Protein AF-0000000067834150 (afdb_homodimer)

Secondary structure (DSSP, 8-state):
----EEEEEEEEEEEE---TTSPPTT----EEEEEEEEEETTTTEEEEEEEEEB--SS----HHHHHHH---HHHHHHH-B-HHHHHHHHHHHH-GGGEEEEESSSHHHHHHHHHHHHT----S-GGGEEEHHHHHHHHHT-SSPPPHHHHHHHHTPPP-S-TT-HHHHHHHHHHHHHHHHHHHSTTS-GGG--/----EEEEEEEEEEEE---TTSPPTT----EEEEEEEEEETTTTEEEEEEEEEB--SS----HHHHHHH---HHHHHHH-B-HHHHHHHHHHHH-GGGEEEEESSSHHHHHHHHHHHHT----S-GGGEEEHHHHHHHHHT-SSPPPHHHHHHHHTPPP-S-TT-HHHHHHHHHHHHHHHHHHT-TTS-GGG--

Organism: Methylorubrum extorquens (strain ATCC 14718 / DSM 1338 / JCM 2805 / NCIMB 9133 / AM1) (NCBI:txid272630)

Structure (mmCIF, N/CA/C/O backbone):
data_AF-0000000067834150-model_v1
#
loop_
_entity.id
_entity.type
_entity.pdbx_description
1 polymer 'Exonuclease domain-containing protein'
#
loop_
_atom_site.group_PDB
_atom_site.id
_atom_site.type_symbol
_atom_site.label_atom_id
_atom_site.label_alt_id
_atom_site.label_comp_id
_atom_site.label_asym_id
_atom_site.label_entity_id
_atom_site.label_seq_id
_atom_site.pdbx_PDB_ins_code
_atom_site.Cartn_x
_atom_site.Cartn_y
_atom_site.Cartn_z
_atom_site.occupancy
_atom_site.B_iso_or_equiv
_atom_site.auth_seq_id
_atom_site.auth_comp_id
_atom_site.auth_asym_id
_atom_site.auth_atom_id
_atom_site.pdbx_PDB_model_num
ATOM 1 N N . MET A 1 1 ? -9.133 -2.592 -19.609 1 34.34 1 MET A N 1
ATOM 2 C CA . MET A 1 1 ? -8.25 -2.541 -18.438 1 34.34 1 MET A CA 1
ATOM 3 C C . MET A 1 1 ? -8.039 -1.102 -17.984 1 34.34 1 MET A C 1
ATOM 5 O O . MET A 1 1 ? -7.629 -0.248 -18.766 1 34.34 1 MET A O 1
ATOM 9 N N . ARG A 1 2 ? -8.891 -0.535 -17.203 1 43.47 2 ARG A N 1
ATOM 10 C CA . ARG A 1 2 ? -8.844 0.896 -16.922 1 43.47 2 ARG A CA 1
ATOM 11 C C . ARG A 1 2 ? -7.398 1.377 -16.797 1 43.47 2 ARG A C 1
ATOM 13 O O . ARG A 1 2 ? -6.59 0.761 -16.094 1 43.47 2 ARG A O 1
ATOM 20 N N . THR A 1 3 ? -6.961 2.18 -17.766 1 52.53 3 THR A N 1
ATOM 21 C CA . THR A 1 3 ? -5.609 2.686 -18 1 52.53 3 THR A CA 1
ATOM 22 C C . THR A 1 3 ? -5.121 3.492 -16.797 1 52.53 3 THR A C 1
ATOM 24 O O . THR A 1 3 ? -5.758 4.473 -16.391 1 52.53 3 THR A O 1
ATOM 27 N N . HIS A 1 4 ? -4.664 2.811 -15.812 1 64.69 4 HIS A N 1
ATOM 28 C CA . HIS A 1 4 ? -4.008 3.502 -14.711 1 64.69 4 HIS A CA 1
ATOM 29 C C . HIS A 1 4 ? -2.773 4.258 -15.188 1 64.69 4 HIS A C 1
ATOM 31 O O . HIS A 1 4 ? -2.094 3.822 -16.125 1 64.69 4 HIS A O 1
ATOM 37 N N . CYS A 1 5 ? -2.91 5.516 -14.859 1 67.56 5 CYS A N 1
ATOM 38 C CA . CYS A 1 5 ? -1.695 6.289 -15.094 1 67.56 5 CYS A CA 1
ATOM 39 C C . CYS A 1 5 ? -0.571 5.82 -14.172 1 67.56 5 CYS A C 1
ATOM 41 O O . CYS A 1 5 ? -0.695 5.887 -12.953 1 67.56 5 CYS A O 1
ATOM 43 N N . THR A 1 6 ? 0.376 5.344 -14.773 1 68.31 6 THR A N 1
ATOM 44 C CA . THR A 1 6 ? 1.439 4.809 -13.93 1 68.31 6 THR A CA 1
ATOM 45 C C . THR A 1 6 ? 2.627 5.766 -13.883 1 68.31 6 THR A C 1
ATOM 47 O O . THR A 1 6 ? 3.672 5.441 -13.312 1 68.31 6 THR A O 1
ATOM 50 N N . ASP A 1 7 ? 2.336 6.914 -14.367 1 84.06 7 ASP A N 1
ATOM 51 C CA . ASP A 1 7 ? 3.486 7.812 -14.398 1 84.06 7 ASP A CA 1
ATOM 52 C C . ASP A 1 7 ? 3.451 8.797 -13.234 1 84.06 7 ASP A C 1
ATOM 54 O O . ASP A 1 7 ? 4.434 9.484 -12.969 1 84.06 7 ASP A O 1
ATOM 58 N N . ARG A 1 8 ? 2.314 8.797 -12.57 1 93.38 8 ARG A N 1
ATOM 59 C CA . ARG A 1 8 ? 2.148 9.719 -11.453 1 93.38 8 ARG A CA 1
ATOM 60 C C . ARG A 1 8 ? 1.763 8.969 -10.18 1 93.38 8 ARG A C 1
ATOM 62 O O . ARG A 1 8 ? 1.105 7.934 -10.242 1 93.38 8 ARG A O 1
ATOM 69 N N . ILE A 1 9 ? 2.191 9.508 -9.109 1 96.88 9 ILE A N 1
ATOM 70 C CA . ILE A 1 9 ? 1.858 8.945 -7.805 1 96.88 9 ILE A CA 1
ATOM 71 C C . ILE A 1 9 ? 1.405 10.062 -6.867 1 96.88 9 ILE A C 1
ATOM 73 O O . ILE A 1 9 ? 1.857 11.203 -6.988 1 96.88 9 ILE A O 1
ATOM 77 N N . LEU A 1 10 ? 0.497 9.742 -6.039 1 98.38 10 LEU A N 1
ATOM 78 C CA . LEU A 1 10 ? 0.024 10.656 -5.004 1 98.38 10 LEU A CA 1
ATOM 79 C C . LEU A 1 10 ? 0.43 10.164 -3.617 1 98.38 10 LEU A C 1
ATOM 81 O O . LEU A 1 10 ? 0.386 8.961 -3.346 1 98.38 10 LEU A O 1
ATOM 85 N N . ALA A 1 11 ? 0.904 11.016 -2.789 1 98.75 11 ALA A N 1
ATOM 86 C CA . ALA A 1 11 ? 1.007 10.773 -1.352 1 98.75 11 ALA A CA 1
ATOM 87 C C . ALA A 1 11 ? -0.031 11.586 -0.585 1 98.75 11 ALA A C 1
ATOM 89 O O . ALA A 1 11 ? -0.285 12.75 -0.915 1 98.75 11 ALA A O 1
ATOM 90 N N . ILE A 1 12 ? -0.599 10.969 0.439 1 98.81 12 ILE A N 1
ATOM 91 C CA . ILE A 1 12 ? -1.649 11.664 1.177 1 98.81 12 ILE A CA 1
ATOM 92 C C . ILE A 1 12 ? -1.419 11.5 2.678 1 98.81 12 ILE A C 1
ATOM 94 O O . ILE A 1 12 ? -0.808 10.523 3.117 1 98.81 12 ILE A O 1
ATOM 98 N N . ASP A 1 13 ? -1.833 12.391 3.396 1 98.81 13 ASP A N 1
ATOM 99 C CA . ASP A 1 13 ? -1.933 12.352 4.852 1 98.81 13 ASP A CA 1
ATOM 100 C C . ASP A 1 13 ? -3.166 13.102 5.34 1 98.81 13 ASP A C 1
ATOM 102 O O . ASP A 1 13 ? -3.596 14.078 4.711 1 98.81 13 ASP A O 1
ATOM 106 N N . THR A 1 14 ? -3.732 12.656 6.414 1 98.81 14 THR A N 1
ATOM 107 C CA . THR A 1 14 ? -4.895 13.312 7.008 1 98.81 14 THR A CA 1
ATOM 108 C C . THR A 1 14 ? -4.68 13.539 8.5 1 98.81 14 THR A C 1
ATOM 110 O O . THR A 1 14 ? -4.09 12.695 9.188 1 98.81 14 THR A O 1
ATOM 113 N N . GLU A 1 15 ? -5.129 14.602 8.914 1 98.62 15 GLU A N 1
ATOM 114 C CA . GLU A 1 15 ? -5.266 14.859 10.344 1 98.62 15 GLU A CA 1
ATOM 115 C C . GLU A 1 15 ? -6.73 14.836 10.766 1 98.62 15 GLU A C 1
ATOM 117 O O . GLU A 1 15 ? -7.613 15.211 9.992 1 98.62 15 GLU A O 1
ATOM 122 N N . TRP A 1 16 ? -6.957 14.5 12 1 98.38 16 TRP A N 1
ATOM 123 C CA . TRP A 1 16 ? -8.305 14.242 12.508 1 98.38 16 TRP A CA 1
ATOM 124 C C . TRP A 1 16 ? -8.547 14.984 13.812 1 98.38 16 TRP A C 1
ATOM 126 O O . TRP A 1 16 ? -7.609 15.227 14.578 1 98.38 16 TRP A O 1
ATOM 136 N N . THR A 1 17 ? -9.797 15.398 14.07 1 98.38 17 THR A N 1
ATOM 137 C CA . THR A 1 17 ? -10.109 15.852 15.422 1 98.38 17 THR A CA 1
ATOM 138 C C . THR A 1 17 ? -9.82 14.742 16.438 1 98.38 17 THR A C 1
ATOM 140 O O . THR A 1 17 ? -10.039 13.562 16.156 1 98.38 17 THR A O 1
ATOM 143 N N . CYS A 1 18 ? -9.227 15.125 17.516 1 97.81 18 CYS A N 1
ATOM 144 C CA . CYS A 1 18 ? -8.805 14.148 18.516 1 97.81 18 CYS A CA 1
ATOM 145 C C . CYS A 1 18 ? -8.867 14.742 19.922 1 97.81 18 CYS A C 1
ATOM 147 O O . CYS A 1 18 ? -9 15.953 20.078 1 97.81 18 CYS A O 1
ATOM 149 N N . TRP A 1 19 ? -8.859 13.953 20.906 1 97.38 19 TRP A N 1
ATOM 150 C CA . TRP A 1 19 ? -8.984 14.32 22.312 1 97.38 19 TRP A CA 1
ATOM 151 C C . TRP A 1 19 ? -8.047 13.492 23.172 1 97.38 19 TRP A C 1
ATOM 153 O O . TRP A 1 19 ? -7.598 12.414 22.766 1 97.38 19 TRP A O 1
ATOM 163 N N . GLU A 1 20 ? -7.891 14.234 24.375 1 91.44 20 GLU A N 1
ATOM 164 C CA . GLU A 1 20 ? -7.188 13.43 25.375 1 91.44 20 GLU A CA 1
ATOM 165 C C . GLU A 1 20 ? -8.094 12.336 25.938 1 91.44 20 GLU A C 1
ATOM 167 O O . GLU A 1 20 ? -9.164 12.625 26.453 1 91.44 20 GLU A O 1
ATOM 172 N N . GLY A 1 21 ? -7.91 11.148 25.703 1 87.94 21 GLY A N 1
ATOM 173 C CA . GLY A 1 21 ? -8.688 10.062 26.281 1 87.94 21 GLY A CA 1
ATOM 174 C C . GLY A 1 21 ? -9.875 9.648 25.422 1 87.94 21 GLY A C 1
ATOM 175 O O . GLY A 1 21 ? -10.836 9.078 25.938 1 87.94 21 GLY A O 1
ATOM 176 N N . GLY A 1 22 ? -10.109 10.086 24.297 1 90.06 22 GLY A N 1
ATOM 177 C CA . GLY A 1 22 ? -11.18 9.672 23.406 1 90.06 22 GLY A CA 1
ATOM 178 C C . GLY A 1 22 ? -12.188 10.773 23.125 1 90.06 22 GLY A C 1
ATOM 179 O O . GLY A 1 22 ? -12.188 11.805 23.797 1 90.06 22 GLY A O 1
ATOM 180 N N . ALA A 1 23 ? -13.141 10.578 22.266 1 94 23 ALA A N 1
ATOM 181 C CA . ALA A 1 23 ? -14.109 11.578 21.812 1 94 23 ALA A CA 1
ATOM 182 C C . ALA A 1 23 ? -15.18 11.82 22.875 1 94 23 ALA A C 1
ATOM 184 O O . ALA A 1 23 ? -15.695 10.875 23.469 1 94 23 ALA A O 1
ATOM 185 N N . PRO A 1 24 ? -15.578 13.023 23.156 1 95.12 24 PRO A N 1
ATOM 186 C CA . PRO A 1 24 ? -16.703 13.336 24.047 1 95.12 24 PRO A CA 1
ATOM 187 C C . PRO A 1 24 ? -18.031 12.781 23.531 1 95.12 24 PRO A C 1
ATOM 189 O O . PRO A 1 24 ? -18.156 12.477 22.344 1 95.12 24 PRO A O 1
ATOM 192 N N . PRO A 1 25 ? -19 12.68 24.484 1 94.69 25 PRO A N 1
ATOM 193 C CA . PRO A 1 25 ? -20.312 12.227 24.047 1 94.69 25 PRO A CA 1
ATOM 194 C C . PRO A 1 25 ? -20.891 13.094 22.922 1 94.69 25 PRO A C 1
ATOM 196 O O . PRO A 1 25 ? -20.812 14.32 22.984 1 94.69 25 PRO A O 1
ATOM 199 N N . GLY A 1 26 ? -21.406 12.453 21.922 1 95.81 26 GLY A N 1
ATOM 200 C CA . GLY A 1 26 ? -22.047 13.156 20.812 1 95.81 26 GLY A CA 1
ATOM 201 C C . GLY A 1 26 ? -21.078 13.578 19.719 1 95.81 26 GLY A C 1
ATOM 202 O O . GLY A 1 26 ? -21.5 14.094 18.688 1 95.81 26 GLY A O 1
ATOM 203 N N . MET A 1 27 ? -19.844 13.375 19.984 1 96.62 27 MET A N 1
ATOM 204 C CA . MET A 1 27 ? -18.828 13.727 18.984 1 96.62 27 MET A CA 1
ATOM 205 C C . MET A 1 27 ? -18.125 12.484 18.453 1 96.62 27 MET A C 1
ATOM 207 O O . MET A 1 27 ? -18.156 11.43 19.094 1 96.62 27 MET A O 1
ATOM 211 N N . ARG A 1 28 ? -17.578 12.609 17.297 1 96.56 28 ARG A N 1
ATOM 212 C CA . ARG A 1 28 ? -16.719 11.594 16.688 1 96.56 28 ARG A CA 1
ATOM 213 C C . ARG A 1 28 ? -15.531 12.227 15.984 1 96.56 28 ARG A C 1
ATOM 215 O O . ARG A 1 28 ? -15.578 13.406 15.617 1 96.56 28 ARG A O 1
ATOM 222 N N . SER A 1 29 ? -14.523 11.445 15.828 1 97.44 29 SER A N 1
ATOM 223 C CA . SER A 1 29 ? -13.375 11.945 15.086 1 97.44 29 SER A CA 1
ATOM 224 C C . SER A 1 29 ? -13.719 12.156 13.617 1 97.44 29 SER A C 1
ATOM 226 O O . SER A 1 29 ? -14.406 11.336 13.008 1 97.44 29 SER A O 1
ATOM 228 N N . GLU A 1 30 ? -13.297 13.281 13.109 1 97.88 30 GLU A N 1
ATOM 229 C CA . GLU A 1 30 ? -13.508 13.648 11.719 1 97.88 30 GLU A CA 1
ATOM 230 C C . GLU A 1 30 ? -12.227 14.18 11.078 1 97.88 30 GLU A C 1
ATOM 232 O O . GLU A 1 30 ? -11.336 14.664 11.781 1 97.88 30 GLU A O 1
ATOM 237 N N . ILE A 1 31 ? -12.195 14.039 9.781 1 98.56 31 ILE A N 1
ATOM 238 C CA . ILE A 1 31 ? -11.055 14.602 9.07 1 98.56 31 ILE A CA 1
ATOM 239 C C . ILE A 1 31 ? -11 16.109 9.281 1 98.56 31 ILE A C 1
ATOM 241 O O . ILE A 1 31 ? -12.008 16.797 9.102 1 98.56 31 ILE A O 1
ATOM 245 N N . LEU A 1 32 ? -9.844 16.578 9.703 1 98.75 32 LEU A N 1
ATOM 246 C CA . LEU A 1 32 ? -9.625 17.984 10 1 98.75 32 LEU A CA 1
ATOM 247 C C . LEU A 1 32 ? -8.766 18.641 8.93 1 98.75 32 LEU A C 1
ATOM 249 O O . LEU A 1 32 ? -8.883 19.844 8.688 1 98.75 32 LEU A O 1
ATOM 253 N N . GLU A 1 33 ? -7.934 17.906 8.289 1 98.88 33 GLU A N 1
ATOM 254 C CA . GLU A 1 33 ? -7.035 18.391 7.246 1 98.88 33 GLU A CA 1
ATOM 255 C C . GLU A 1 33 ? -6.629 17.266 6.301 1 98.88 33 GLU A C 1
ATOM 257 O O . GLU A 1 33 ? -6.434 16.125 6.73 1 98.88 33 GLU A O 1
ATOM 262 N N . ILE A 1 34 ? -6.527 17.531 5.031 1 98.81 34 ILE A N 1
ATOM 263 C CA . ILE A 1 34 ? -6.02 16.609 4.023 1 98.81 34 ILE A CA 1
ATOM 264 C C . ILE A 1 34 ? -4.836 17.234 3.291 1 98.81 34 ILE A C 1
ATOM 266 O O . ILE A 1 34 ? -4.922 18.375 2.826 1 98.81 34 ILE A O 1
ATOM 270 N N . GLY A 1 35 ? -3.709 16.609 3.281 1 98.81 35 GLY A N 1
ATOM 271 C CA . GLY A 1 35 ? -2.568 16.969 2.455 1 98.81 35 GLY A CA 1
ATOM 272 C C . GLY A 1 35 ? -2.297 15.961 1.348 1 98.81 35 GLY A C 1
ATOM 273 O O . GLY A 1 35 ? -2.418 14.75 1.555 1 98.81 35 GLY A O 1
ATOM 274 N N . ILE A 1 36 ? -1.974 16.5 0.152 1 98.81 36 ILE A N 1
ATOM 275 C CA . ILE A 1 36 ? -1.726 15.625 -0.985 1 98.81 36 ILE A CA 1
ATOM 276 C C . ILE A 1 36 ? -0.55 16.156 -1.803 1 98.81 36 ILE A C 1
ATOM 278 O O . ILE A 1 36 ? -0.399 17.375 -1.968 1 98.81 36 ILE A O 1
ATOM 282 N N . VAL A 1 37 ? 0.275 15.281 -2.227 1 98.81 37 VAL A N 1
ATOM 283 C CA . VAL A 1 37 ? 1.459 15.578 -3.027 1 98.81 37 VAL A CA 1
ATOM 284 C C . VAL A 1 37 ? 1.479 14.688 -4.266 1 98.81 37 VAL A C 1
ATOM 286 O O . VAL A 1 37 ? 1.181 13.492 -4.188 1 98.81 37 VAL A O 1
ATOM 289 N N . GLU A 1 38 ? 1.718 15.258 -5.398 1 98.44 38 GLU A N 1
ATOM 290 C CA . GLU A 1 38 ? 1.849 14.508 -6.648 1 98.44 38 GLU A CA 1
ATOM 291 C C . GLU A 1 38 ? 3.289 14.531 -7.152 1 98.44 38 GLU A C 1
ATOM 293 O O . GLU A 1 38 ? 3.951 15.57 -7.117 1 98.44 38 GLU A O 1
ATOM 298 N N . ALA A 1 39 ? 3.758 13.398 -7.531 1 97.44 39 ALA A N 1
ATOM 299 C CA . ALA A 1 39 ? 5.105 13.297 -8.086 1 97.44 39 ALA A CA 1
ATOM 300 C C . ALA A 1 39 ? 5.113 12.469 -9.367 1 97.44 39 ALA A C 1
ATOM 302 O O . ALA A 1 39 ? 4.188 11.688 -9.617 1 97.44 39 ALA A O 1
ATOM 303 N N . ASP A 1 40 ? 6.094 12.711 -10.164 1 95.31 40 ASP A N 1
ATOM 304 C CA . ASP A 1 40 ? 6.406 11.883 -11.32 1 95.31 40 ASP A CA 1
ATOM 305 C C . ASP A 1 40 ? 7.34 10.734 -10.938 1 95.31 40 ASP A C 1
ATOM 307 O O . ASP A 1 40 ? 8.469 10.961 -10.492 1 95.31 40 ASP A O 1
ATOM 311 N N . VAL A 1 41 ? 6.918 9.531 -11.117 1 90 41 VAL A N 1
ATOM 312 C CA . VAL A 1 41 ? 7.688 8.406 -10.594 1 90 41 VAL A CA 1
ATOM 313 C C . VAL A 1 41 ? 8.875 8.125 -11.508 1 90 41 VAL A C 1
ATOM 315 O O . VAL A 1 41 ? 9.875 7.535 -11.078 1 90 41 VAL A O 1
ATOM 318 N N . ALA A 1 42 ? 8.758 8.547 -12.773 1 88.94 42 ALA A N 1
ATOM 319 C CA . ALA A 1 42 ? 9.867 8.328 -13.695 1 88.94 42 ALA A CA 1
ATOM 320 C C . ALA A 1 42 ? 11.031 9.273 -13.391 1 88.94 42 ALA A C 1
ATOM 322 O O . ALA A 1 42 ? 12.188 8.852 -13.367 1 88.94 42 ALA A O 1
ATOM 323 N N . THR A 1 43 ? 10.727 10.492 -13.109 1 91.38 43 THR A N 1
ATOM 324 C CA . THR A 1 43 ? 11.773 11.492 -12.898 1 91.38 43 THR A CA 1
ATOM 325 C C . THR A 1 43 ? 12.047 11.68 -11.406 1 91.38 43 THR A C 1
ATOM 327 O O . THR A 1 43 ? 13.023 12.328 -11.031 1 91.38 43 THR A O 1
ATOM 330 N N . LEU A 1 44 ? 11.18 11.148 -10.57 1 93.56 44 LEU A N 1
ATOM 331 C CA . LEU A 1 44 ? 11.289 11.258 -9.125 1 93.56 44 LEU A CA 1
ATOM 332 C C . LEU A 1 44 ? 11.203 12.719 -8.68 1 93.56 44 LEU A C 1
ATOM 334 O O . LEU A 1 44 ? 11.969 13.156 -7.816 1 93.56 44 LEU A O 1
ATOM 338 N N . GLU A 1 45 ? 10.32 13.438 -9.367 1 95.88 45 GLU A N 1
ATOM 339 C CA . GLU A 1 45 ? 10.156 14.859 -9.062 1 95.88 45 GLU A CA 1
ATOM 340 C C . GLU A 1 45 ? 8.766 15.148 -8.5 1 95.88 45 GLU A C 1
ATOM 342 O O . GLU A 1 45 ? 7.766 14.633 -9.016 1 95.88 45 GLU A O 1
ATOM 347 N N . ILE A 1 46 ? 8.766 15.891 -7.465 1 97.62 46 ILE A N 1
ATOM 348 C CA . ILE A 1 46 ? 7.488 16.375 -6.953 1 97.62 46 ILE A CA 1
ATOM 349 C C . ILE A 1 46 ? 6.922 17.438 -7.898 1 97.62 46 ILE A C 1
ATOM 351 O O . ILE A 1 46 ? 7.617 18.391 -8.266 1 97.62 46 ILE A O 1
ATOM 355 N N . LEU A 1 47 ? 5.676 17.297 -8.289 1 97.81 47 LEU A N 1
ATOM 356 C CA . LEU A 1 47 ? 5.07 18.156 -9.305 1 97.81 47 LEU A CA 1
ATOM 357 C C . LEU A 1 47 ? 4.203 19.234 -8.656 1 97.81 47 LEU A C 1
ATOM 359 O O . LEU A 1 47 ? 4.234 20.391 -9.07 1 97.81 47 LEU A O 1
ATOM 363 N N . ARG A 1 48 ? 3.434 18.875 -7.703 1 97.94 48 ARG A N 1
ATOM 364 C CA . ARG A 1 48 ? 2.535 19.812 -7.027 1 97.94 48 ARG A CA 1
ATOM 365 C C . ARG A 1 48 ? 2.086 19.25 -5.68 1 97.94 48 ARG A C 1
ATOM 367 O O . ARG A 1 48 ? 2.256 18.062 -5.402 1 97.94 48 ARG A O 1
ATOM 374 N N . GLU A 1 49 ? 1.649 20.062 -4.891 1 98.5 49 GLU A N 1
ATOM 375 C CA . GLU A 1 49 ? 1.15 19.766 -3.555 1 98.5 49 GLU A CA 1
ATOM 376 C C . GLU A 1 49 ? 0.053 20.734 -3.139 1 98.5 49 GLU A C 1
ATOM 378 O O . GLU A 1 49 ? 0.011 21.875 -3.617 1 98.5 49 GLU A O 1
ATOM 383 N N . GLU A 1 50 ? -0.845 20.266 -2.35 1 98.62 50 GLU A N 1
ATOM 384 C CA . GLU A 1 50 ? -1.927 21.094 -1.819 1 98.62 50 GLU A CA 1
ATOM 385 C C . GLU A 1 50 ? -2.455 20.531 -0.502 1 98.62 50 GLU A C 1
ATOM 387 O O . GLU A 1 50 ? -2.275 19.359 -0.209 1 98.62 50 GLU A O 1
ATOM 392 N N . SER A 1 51 ? -3.031 21.391 0.27 1 98.38 51 SER A N 1
ATOM 393 C CA . SER A 1 51 ? -3.723 20.953 1.481 1 98.38 51 SER A CA 1
ATOM 394 C C . SER A 1 51 ? -5.02 21.734 1.683 1 98.38 51 SER A C 1
ATOM 396 O O . SER A 1 51 ? -5.156 22.859 1.194 1 98.38 51 SER A O 1
ATOM 398 N N . TRP A 1 52 ? -5.934 21.156 2.344 1 98.56 52 TRP A N 1
ATOM 399 C CA . TRP A 1 52 ? -7.207 21.766 2.697 1 98.56 52 TRP A CA 1
ATOM 400 C C . TRP A 1 52 ? -7.547 21.516 4.164 1 98.56 52 TRP A C 1
ATOM 402 O O . TRP A 1 52 ? -7.34 20.406 4.672 1 98.56 52 TRP A O 1
ATOM 412 N N . LEU A 1 53 ? -8.023 22.562 4.789 1 98.62 53 LEU A N 1
ATOM 413 C CA . LEU A 1 53 ? -8.719 22.375 6.055 1 98.62 53 LEU A CA 1
ATOM 414 C C . LEU A 1 53 ? -10.148 21.906 5.828 1 98.62 53 LEU A C 1
ATOM 416 O O . LEU A 1 53 ? -10.828 22.391 4.918 1 98.62 53 LEU A O 1
ATOM 420 N N . VAL A 1 54 ? -10.531 20.969 6.641 1 98.69 54 VAL A N 1
ATOM 421 C CA . VAL A 1 54 ? -11.906 20.469 6.586 1 98.69 54 VAL A CA 1
ATOM 422 C C . VAL A 1 54 ? -12.664 20.906 7.832 1 98.69 54 VAL A C 1
ATOM 424 O O . VAL A 1 54 ? -12.211 20.688 8.953 1 98.69 54 VAL A O 1
ATOM 427 N N . ARG A 1 55 ? -13.82 21.5 7.641 1 98.12 55 ARG A N 1
ATOM 428 C CA . ARG A 1 55 ? -14.656 21.922 8.758 1 98.12 55 ARG A CA 1
ATOM 429 C C . ARG A 1 55 ? -15.391 20.734 9.367 1 98.12 55 ARG A C 1
ATOM 431 O O . ARG A 1 55 ? -16.203 20.078 8.703 1 98.12 55 ARG A O 1
ATOM 438 N N . PRO A 1 56 ? -15.102 20.438 10.617 1 97.06 56 PRO A N 1
ATOM 439 C CA . PRO A 1 56 ? -15.828 19.328 11.242 1 97.06 56 PRO A CA 1
ATOM 440 C C . PRO A 1 56 ? -17.328 19.578 11.336 1 97.06 56 PRO A C 1
ATOM 442 O O . PRO A 1 56 ? -17.75 20.703 11.648 1 97.06 56 PRO A O 1
ATOM 445 N N . ALA A 1 57 ? -18.109 18.609 11.062 1 96.88 57 ALA A N 1
ATOM 446 C CA . ALA A 1 57 ? -19.562 18.734 11.086 1 96.88 57 ALA A CA 1
ATOM 447 C C . ALA A 1 57 ? -20.141 18.203 12.406 1 96.88 57 ALA A C 1
ATOM 449 O O . ALA A 1 57 ? -21.172 18.688 12.875 1 96.88 57 ALA A O 1
ATOM 450 N N . TYR A 1 58 ? -19.422 17.297 13.031 1 96.38 58 TYR A N 1
ATOM 451 C CA . TYR A 1 58 ? -19.984 16.609 14.18 1 96.38 58 TYR A CA 1
ATOM 452 C C . TYR A 1 58 ? -19.031 16.641 15.367 1 96.38 58 TYR A C 1
ATOM 454 O O . TYR A 1 58 ? -19.109 15.797 16.266 1 96.38 58 TYR A O 1
ATOM 462 N N . SER A 1 59 ? -18.062 17.516 15.258 1 96.81 59 SER A N 1
ATOM 463 C CA . SER A 1 59 ? -17.094 17.609 16.344 1 96.81 59 SER A CA 1
ATOM 464 C C . SER A 1 59 ? -16.422 18.984 16.375 1 96.81 59 SER A C 1
ATOM 466 O O . SER A 1 59 ? -16.828 19.891 15.641 1 96.81 59 SER A O 1
ATOM 468 N N . GLU A 1 60 ? -15.516 19.125 17.391 1 95.44 60 GLU A N 1
ATOM 469 C CA . GLU A 1 60 ? -14.734 20.359 17.547 1 95.44 60 GLU A CA 1
ATOM 470 C C . GLU A 1 60 ? -13.266 20.047 17.828 1 95.44 60 GLU A C 1
ATOM 472 O O . GLU A 1 60 ? -12.938 18.969 18.312 1 95.44 60 GLU A O 1
ATOM 477 N N . VAL A 1 61 ? -12.516 21.031 17.438 1 98 61 VAL A N 1
ATOM 478 C CA . VAL A 1 61 ? -11.094 20.891 17.734 1 98 61 VAL A CA 1
ATOM 479 C C . VAL A 1 61 ? -10.859 21.062 19.234 1 98 61 VAL A C 1
ATOM 481 O O . VAL A 1 61 ? -11.148 22.125 19.797 1 98 61 VAL A O 1
ATOM 484 N N . SER A 1 62 ? -10.328 20.094 19.828 1 97.81 62 SER A N 1
ATOM 485 C CA . SER A 1 62 ? -10.039 20.172 21.25 1 97.81 62 SER A CA 1
ATOM 486 C C . SER A 1 62 ? -8.719 20.875 21.516 1 97.81 62 SER A C 1
ATOM 488 O O . SER A 1 62 ? -7.926 21.078 20.594 1 97.81 62 SER A O 1
ATOM 490 N N . GLY A 1 63 ? -8.555 21.266 22.781 1 97.31 63 GLY A N 1
ATOM 491 C CA . GLY A 1 63 ? -7.258 21.828 23.156 1 97.31 63 GLY A CA 1
ATOM 492 C C . GLY A 1 63 ? -6.105 20.875 22.875 1 97.31 63 GLY A C 1
ATOM 493 O O . GLY A 1 63 ? -5.035 21.297 22.438 1 97.31 63 GLY A O 1
ATOM 494 N N . TYR A 1 64 ? -6.363 19.688 23.062 1 97.62 64 TYR A N 1
ATOM 495 C CA . TYR A 1 64 ? -5.367 18.656 22.797 1 97.62 64 TYR A CA 1
ATOM 496 C C . TYR A 1 64 ? -5.023 18.594 21.312 1 97.62 64 TYR A C 1
ATOM 498 O O . TYR A 1 64 ? -3.846 18.578 20.938 1 97.62 64 TYR A O 1
ATOM 506 N N . CYS A 1 65 ? -6.016 18.547 20.484 1 98 65 CYS A N 1
ATOM 507 C CA . CYS A 1 65 ? -5.852 18.484 19.031 1 98 65 CYS A CA 1
ATOM 508 C C . CYS A 1 65 ? -5.109 19.719 18.516 1 98 65 CYS A C 1
ATOM 510 O O . CYS A 1 65 ? -4.25 19.594 17.641 1 98 65 CYS A O 1
ATOM 512 N N . GLU A 1 66 ? -5.453 20.859 19.078 1 98.06 66 GLU A N 1
ATOM 513 C CA . GLU A 1 66 ? -4.789 22.109 18.688 1 98.06 66 GLU A CA 1
ATOM 514 C C . GLU A 1 66 ? -3.307 22.078 19.031 1 98.06 66 GLU A C 1
ATOM 516 O O . GLU A 1 66 ? -2.467 22.516 18.25 1 98.06 66 GLU A O 1
ATOM 521 N N . ARG A 1 67 ? -2.99 21.609 20.172 1 97.31 67 ARG A N 1
ATOM 522 C CA . ARG A 1 67 ? -1.592 21.5 20.578 1 97.31 67 ARG A CA 1
ATOM 523 C C . ARG A 1 67 ? -0.831 20.531 19.688 1 97.31 67 ARG A C 1
ATOM 525 O O . ARG A 1 67 ? 0.323 20.781 19.328 1 97.31 67 ARG A O 1
ATOM 532 N N . LEU A 1 68 ? -1.449 19.5 19.328 1 96.94 68 LEU A N 1
ATOM 533 C CA . LEU A 1 68 ? -0.812 18.453 18.531 1 96.94 68 LEU A CA 1
ATOM 534 C C . LEU A 1 68 ? -0.593 18.922 17.094 1 96.94 68 LEU A C 1
ATOM 536 O O . LEU A 1 68 ? 0.508 18.797 16.547 1 96.94 68 LEU A O 1
ATOM 540 N N . THR A 1 69 ? -1.635 19.516 16.422 1 97.62 69 THR A N 1
ATOM 541 C CA . THR A 1 69 ? -1.622 19.781 14.992 1 97.62 69 THR A CA 1
ATOM 542 C C . THR A 1 69 ? -1.263 21.234 14.695 1 97.62 69 THR A C 1
ATOM 544 O O . THR A 1 69 ? -0.913 21.578 13.57 1 97.62 69 THR A O 1
ATOM 547 N N . GLY A 1 70 ? -1.53 22.062 15.742 1 97.44 70 GLY A N 1
ATOM 548 C CA . GLY A 1 70 ? -1.366 23.484 15.523 1 97.44 70 GLY A CA 1
ATOM 549 C C . GLY A 1 70 ? -2.562 24.125 14.852 1 97.44 70 GLY A C 1
ATOM 550 O O . GLY A 1 70 ? -2.527 25.312 14.508 1 97.44 70 GLY A O 1
ATOM 551 N N . ILE A 1 71 ? -3.66 23.391 14.602 1 97.75 71 ILE A N 1
ATOM 552 C CA . ILE A 1 71 ? -4.863 23.922 13.961 1 97.75 71 ILE A CA 1
ATOM 553 C C . ILE A 1 71 ? -5.836 24.406 15.031 1 97.75 71 ILE A C 1
ATOM 555 O O . ILE A 1 71 ? -6.355 23.609 15.82 1 97.75 71 ILE A O 1
ATOM 559 N N . ALA A 1 72 ? -6.137 25.609 15.031 1 97.38 72 ALA A N 1
ATOM 560 C CA . ALA A 1 72 ? -7.078 26.172 15.992 1 97.38 72 ALA A CA 1
ATOM 561 C C . ALA A 1 72 ? -8.516 25.875 15.594 1 97.38 72 ALA A C 1
ATOM 563 O O . ALA A 1 72 ? -8.836 25.828 14.398 1 97.38 72 ALA A O 1
ATOM 564 N N . GLY A 1 73 ? -9.289 25.781 16.641 1 96.81 73 GLY A N 1
ATOM 565 C CA . GLY A 1 73 ? -10.695 25.562 16.359 1 96.81 73 GLY A CA 1
ATOM 566 C C . GLY A 1 73 ? -11.32 26.641 15.508 1 96.81 73 GLY A C 1
ATOM 567 O O . GLY A 1 73 ? -12.078 26.344 14.578 1 96.81 73 GLY A O 1
ATOM 568 N N . ASP A 1 74 ? -11.016 27.797 15.781 1 96.5 74 ASP A N 1
ATOM 569 C CA . ASP A 1 74 ? -11.547 28.938 15.023 1 96.5 74 ASP A CA 1
ATOM 570 C C . ASP A 1 74 ? -11.055 28.906 13.578 1 96.5 74 ASP A C 1
ATOM 572 O O . ASP A 1 74 ? -11.789 29.281 12.664 1 96.5 74 ASP A O 1
ATOM 576 N N . GLU A 1 75 ? -9.852 28.562 13.367 1 96.62 75 GLU A N 1
ATOM 577 C CA . GLU A 1 75 ? -9.297 28.438 12.023 1 96.62 75 GLU A CA 1
ATOM 578 C C . GLU A 1 75 ? -10.062 27.406 11.203 1 96.62 75 GLU A C 1
ATOM 580 O O . GLU A 1 75 ? -10.414 27.656 10.055 1 96.62 75 GLU A O 1
ATOM 585 N N . ALA A 1 76 ? -10.273 26.25 11.828 1 97.12 76 ALA A N 1
ATOM 586 C CA . ALA A 1 76 ? -11.023 25.188 11.164 1 97.12 76 ALA A CA 1
ATOM 587 C C . ALA A 1 76 ? -12.438 25.656 10.82 1 97.12 76 ALA A C 1
ATOM 589 O O . ALA A 1 76 ? -12.961 25.344 9.742 1 97.12 76 ALA A O 1
ATOM 590 N N . ARG A 1 77 ? -13.031 26.406 11.719 1 96 77 ARG A N 1
ATOM 591 C CA . ARG A 1 77 ? -14.398 26.875 11.531 1 96 77 ARG A CA 1
ATOM 592 C C . ARG A 1 77 ? -14.469 27.922 10.438 1 96 77 ARG A C 1
ATOM 594 O O . ARG A 1 77 ? -15.375 27.891 9.602 1 96 77 ARG A O 1
ATOM 601 N N . ARG A 1 78 ? -13.562 28.781 10.398 1 96.62 78 ARG A N 1
ATOM 602 C CA . ARG A 1 78 ? -13.641 29.938 9.516 1 96.62 78 ARG A CA 1
ATOM 603 C C . ARG A 1 78 ? -13.109 29.609 8.133 1 96.62 78 ARG A C 1
ATOM 605 O O . ARG A 1 78 ? -13.641 30.078 7.125 1 96.62 78 ARG A O 1
ATOM 612 N N . PHE A 1 79 ? -12.07 28.828 8.094 1 97.44 79 PHE A N 1
ATOM 613 C CA . PHE A 1 79 ? -11.359 28.656 6.828 1 97.44 79 PHE A CA 1
ATOM 614 C C . PHE A 1 79 ? -11.539 27.25 6.297 1 97.44 79 PHE A C 1
ATOM 616 O O . PHE A 1 79 ? -11.219 26.969 5.141 1 97.44 79 PHE A O 1
ATOM 623 N N . GLY A 1 80 ? -12.047 26.344 7.145 1 98.38 80 GLY A N 1
ATOM 624 C CA . GLY A 1 80 ? -12.305 24.984 6.691 1 98.38 80 GLY A CA 1
ATOM 625 C C . GLY A 1 80 ? -13.477 24.891 5.73 1 98.38 80 GLY A C 1
ATOM 626 O O . GLY A 1 80 ? -14.398 25.703 5.781 1 98.38 80 GLY A O 1
ATOM 627 N N . ARG A 1 81 ? -13.367 23.938 4.855 1 98.5 81 ARG A N 1
ATOM 628 C CA . ARG A 1 81 ? -14.453 23.625 3.926 1 98.5 81 ARG A CA 1
ATOM 629 C C . ARG A 1 81 ? -15.125 22.312 4.289 1 98.5 81 ARG A C 1
ATOM 631 O O . ARG A 1 81 ? -14.492 21.406 4.848 1 98.5 81 ARG A O 1
ATOM 638 N N . PRO A 1 82 ? -16.422 22.203 3.912 1 98.25 82 PRO A N 1
ATOM 639 C CA . PRO A 1 82 ? -17.047 20.891 4.121 1 98.25 82 PRO A CA 1
ATOM 640 C C . PRO A 1 82 ? -16.344 19.766 3.354 1 98.25 82 PRO A C 1
ATOM 642 O O . PRO A 1 82 ? -15.883 19.984 2.229 1 98.25 82 PRO A O 1
ATOM 645 N N . LEU A 1 83 ? -16.312 18.547 3.924 1 98.25 83 LEU A N 1
ATOM 646 C CA . LEU A 1 83 ? -15.602 17.422 3.336 1 98.25 83 LEU A CA 1
ATOM 647 C C . LEU A 1 83 ? -16.047 17.188 1.897 1 98.25 83 LEU A C 1
ATOM 649 O O . LEU A 1 83 ? -15.211 17 1.007 1 98.25 83 LEU A O 1
ATOM 653 N N . PRO A 1 84 ? -17.359 17.266 1.578 1 98.19 84 PRO A N 1
ATOM 654 C CA . PRO A 1 84 ? -17.781 17.016 0.196 1 98.19 84 PRO A CA 1
ATOM 655 C C . PRO A 1 84 ? -17.156 18 -0.791 1 98.19 84 PRO A C 1
ATOM 657 O O . PRO A 1 84 ? -16.797 17.625 -1.902 1 98.19 84 PRO A O 1
ATOM 660 N N . GLU A 1 85 ? -17.031 19.219 -0.358 1 98.25 85 GLU A N 1
ATOM 661 C CA . GLU A 1 85 ? -16.438 20.234 -1.219 1 98.25 85 GLU A CA 1
ATOM 662 C C . GLU A 1 85 ? -14.945 19.969 -1.43 1 98.25 85 GLU A C 1
ATOM 664 O O . GLU A 1 85 ? -14.438 20.094 -2.545 1 98.25 85 GLU A O 1
ATOM 669 N N . VAL A 1 86 ? -14.266 19.609 -0.392 1 98.5 86 VAL A N 1
ATOM 670 C CA . VAL A 1 86 ? -12.844 19.297 -0.477 1 98.5 86 VAL A CA 1
ATOM 671 C C . VAL A 1 86 ? -12.625 18.109 -1.411 1 98.5 86 VAL A C 1
ATOM 673 O O . VAL A 1 86 ? -11.734 18.141 -2.268 1 98.5 86 VAL A O 1
ATOM 676 N N . MET A 1 87 ? -13.453 17.062 -1.282 1 98.19 87 MET A N 1
ATOM 677 C CA . MET A 1 87 ? -13.32 15.867 -2.107 1 98.19 87 MET A CA 1
ATOM 678 C C . MET A 1 87 ? -13.555 16.188 -3.578 1 98.19 87 MET A C 1
ATOM 680 O O . MET A 1 87 ? -12.867 15.664 -4.453 1 98.19 87 MET A O 1
ATOM 684 N N . ARG A 1 88 ? -14.484 17.062 -3.836 1 97.81 88 ARG A N 1
ATOM 685 C CA . ARG A 1 88 ? -14.75 17.484 -5.211 1 97.81 88 ARG A CA 1
ATOM 686 C C . ARG A 1 88 ? -13.547 18.234 -5.789 1 97.81 88 ARG A C 1
ATOM 688 O O . ARG A 1 88 ? -13.148 17.969 -6.926 1 97.81 88 ARG A O 1
ATOM 695 N N . THR A 1 89 ? -13.031 19.172 -5.004 1 98.06 89 THR A N 1
ATOM 696 C CA . THR A 1 89 ? -11.891 19.969 -5.449 1 98.06 89 THR A CA 1
ATOM 697 C C . THR A 1 89 ? -10.672 19.078 -5.68 1 98.06 89 THR A C 1
ATOM 699 O O . THR A 1 89 ? -9.992 19.203 -6.707 1 98.06 89 THR A O 1
ATOM 702 N N . LEU A 1 90 ? -10.414 18.219 -4.742 1 98.06 90 LEU A N 1
ATOM 703 C CA . LEU A 1 90 ? -9.289 17.297 -4.828 1 98.06 90 LEU A CA 1
ATOM 704 C C . LEU A 1 90 ? -9.406 16.406 -6.062 1 98.06 90 LEU A C 1
ATOM 706 O O . LEU A 1 90 ? -8.422 16.188 -6.77 1 98.06 90 LEU A O 1
ATOM 710 N N . THR A 1 91 ? -10.586 15.898 -6.328 1 97.88 91 THR A N 1
ATOM 711 C CA . THR A 1 91 ? -10.828 15.039 -7.48 1 97.88 91 THR A CA 1
ATOM 712 C C . THR A 1 91 ? -10.547 15.781 -8.781 1 97.88 91 THR A C 1
ATOM 714 O O . THR A 1 91 ? -9.867 15.258 -9.664 1 97.88 91 THR A O 1
ATOM 717 N N . LYS A 1 92 ? -11.016 16.984 -8.852 1 97.44 92 LYS A N 1
ATOM 718 C CA . LYS A 1 92 ? -10.836 17.812 -10.047 1 97.44 92 LYS A CA 1
ATOM 719 C C . LYS A 1 92 ? -9.359 18.141 -10.273 1 97.44 92 LYS A C 1
ATOM 721 O O . LYS A 1 92 ? -8.875 18.109 -11.406 1 97.44 92 LYS A O 1
ATOM 726 N N . GLN A 1 93 ? -8.672 18.422 -9.234 1 97.75 93 GLN A N 1
ATOM 727 C CA . GLN A 1 93 ? -7.312 18.938 -9.344 1 97.75 93 GLN A CA 1
ATOM 728 C C . GLN A 1 93 ? -6.309 17.812 -9.539 1 97.75 93 GLN A C 1
ATOM 730 O O . GLN A 1 93 ? -5.32 17.969 -10.258 1 97.75 93 GLN A O 1
ATOM 735 N N . PHE A 1 94 ? -6.543 16.594 -8.922 1 97.44 94 PHE A N 1
ATOM 736 C CA . PHE A 1 94 ? -5.473 15.602 -8.859 1 97.44 94 PHE A CA 1
ATOM 737 C C . PHE A 1 94 ? -5.867 14.336 -9.609 1 97.44 94 PHE A C 1
ATOM 739 O O . PHE A 1 94 ? -5.016 13.492 -9.898 1 97.44 94 PHE A O 1
ATOM 746 N N . GLY A 1 95 ? -7.113 14.078 -9.922 1 94.88 95 GLY A N 1
ATOM 747 C CA . GLY A 1 95 ? -7.559 12.898 -10.641 1 94.88 95 GLY A CA 1
ATOM 748 C C . GLY A 1 95 ? -7.074 11.602 -10.008 1 94.88 95 GLY A C 1
ATOM 749 O O . GLY A 1 95 ? -6.434 10.781 -10.672 1 94.88 95 GLY A O 1
ATOM 750 N N . PRO A 1 96 ? -7.496 11.43 -8.719 1 95.25 96 PRO A N 1
ATOM 751 C CA . PRO A 1 96 ? -6.914 10.32 -7.965 1 95.25 96 PRO A CA 1
ATOM 752 C C . PRO A 1 96 ? -7.41 8.961 -8.445 1 95.25 96 PRO A C 1
ATOM 754 O O . PRO A 1 96 ? -6.797 7.93 -8.148 1 95.25 96 PRO A O 1
ATOM 757 N N . SER A 1 97 ? -8.477 8.891 -9.305 1 92.06 97 SER A N 1
ATOM 758 C CA . SER A 1 97 ? -9.078 7.621 -9.711 1 92.06 97 SER A CA 1
ATOM 759 C C . SER A 1 97 ? -8.141 6.832 -10.617 1 92.06 97 SER A C 1
ATOM 761 O O . SER A 1 97 ? -8.312 5.625 -10.797 1 92.06 97 SER A O 1
ATOM 763 N N . ARG A 1 98 ? -7.086 7.473 -11.094 1 91.06 98 ARG A N 1
ATOM 764 C CA . ARG A 1 98 ? -6.227 6.785 -12.047 1 91.06 98 ARG A CA 1
ATOM 765 C C . ARG A 1 98 ? -4.773 6.789 -11.578 1 91.06 98 ARG A C 1
ATOM 767 O O . ARG A 1 98 ? -3.875 6.406 -12.328 1 91.06 98 ARG A O 1
ATOM 774 N N . LYS A 1 99 ? -4.582 7.25 -10.383 1 94.75 99 LYS A N 1
ATOM 775 C CA . LYS A 1 99 ? -3.221 7.375 -9.875 1 94.75 99 LYS A CA 1
ATOM 776 C C . LYS A 1 99 ? -3.018 6.504 -8.633 1 94.75 99 LYS A C 1
ATOM 778 O O . LYS A 1 99 ? -3.943 6.32 -7.84 1 94.75 99 LYS A O 1
ATOM 783 N N . ALA A 1 100 ? -1.816 5.977 -8.547 1 95.56 100 ALA A N 1
ATOM 784 C CA . ALA A 1 100 ? -1.47 5.258 -7.32 1 95.56 100 ALA A CA 1
ATOM 785 C C . ALA A 1 100 ? -1.398 6.211 -6.129 1 95.56 100 ALA A C 1
ATOM 787 O O . ALA A 1 100 ? -1.072 7.391 -6.285 1 95.56 100 ALA A O 1
ATOM 788 N N . LEU A 1 101 ? -1.764 5.703 -5.016 1 96.94 101 LEU A N 1
ATOM 789 C CA . LEU A 1 101 ? -1.756 6.461 -3.768 1 96.94 101 LEU A CA 1
ATOM 790 C C . LEU A 1 101 ? -0.852 5.797 -2.734 1 96.94 101 LEU A C 1
ATOM 792 O O . LEU A 1 101 ? -0.949 4.59 -2.504 1 96.94 101 LEU A O 1
ATOM 796 N N . VAL A 1 102 ? 0.075 6.562 -2.156 1 97.69 102 VAL A N 1
ATOM 797 C CA . VAL A 1 102 ? 0.853 6.047 -1.035 1 97.69 102 VAL A CA 1
ATOM 798 C C . VAL A 1 102 ? 0.554 6.859 0.221 1 97.69 102 VAL A C 1
ATOM 800 O O 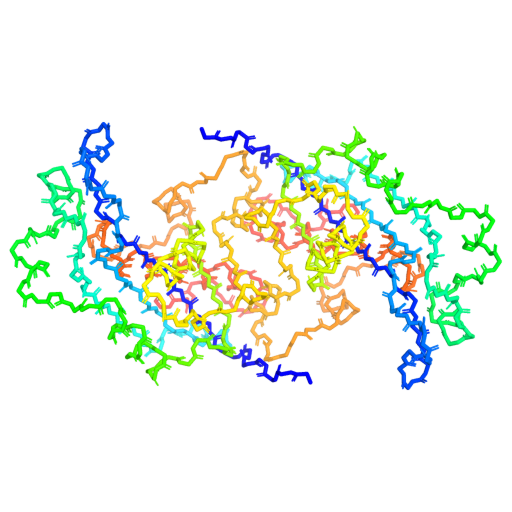. VAL A 1 102 ? 0.289 8.062 0.142 1 97.69 102 VAL A O 1
ATOM 803 N N . SER A 1 103 ? 0.536 6.273 1.307 1 98.12 103 SER A N 1
ATOM 804 C CA . SER A 1 103 ? 0.353 6.887 2.621 1 98.12 103 SER A CA 1
ATOM 805 C C . SER A 1 103 ? 1.228 6.207 3.67 1 98.12 103 SER A C 1
ATOM 807 O O . SER A 1 103 ? 1.845 5.176 3.4 1 98.12 103 SER A O 1
ATOM 809 N N . TRP A 1 104 ? 1.457 6.781 4.762 1 97.5 104 TRP A N 1
ATOM 810 C CA . TRP A 1 104 ? 2.092 6.168 5.922 1 97.5 104 TRP A CA 1
ATOM 811 C C . TRP A 1 104 ? 1.048 5.73 6.945 1 97.5 104 TRP A C 1
ATOM 813 O O . TRP A 1 104 ? 0.834 6.414 7.953 1 97.5 104 TRP A O 1
ATOM 823 N N . GLY A 1 105 ? 0.501 4.59 6.699 1 94.44 105 GLY A N 1
ATOM 824 C CA . GLY A 1 105 ? -0.654 4.109 7.441 1 94.44 105 GLY A CA 1
ATOM 825 C C . GLY A 1 105 ? -1.902 3.988 6.586 1 94.44 105 GLY A C 1
ATOM 826 O O . GLY A 1 105 ? -1.831 4.066 5.359 1 94.44 105 GLY A O 1
ATOM 827 N N . ASP A 1 106 ? -3.061 3.764 7.172 1 92.62 106 ASP A N 1
ATOM 828 C CA . ASP A 1 106 ? -4.289 3.479 6.438 1 92.62 106 ASP A CA 1
ATOM 829 C C . ASP A 1 106 ? -5.141 4.734 6.281 1 92.62 106 ASP A C 1
ATOM 831 O O . ASP A 1 106 ? -6.328 4.73 6.602 1 92.62 106 ASP A O 1
ATOM 835 N N . ASP A 1 107 ? -4.594 5.762 5.77 1 96.88 107 ASP A N 1
ATOM 836 C CA . ASP A 1 107 ? -5.332 6.992 5.496 1 96.88 107 ASP A CA 1
ATOM 837 C C . ASP A 1 107 ? -6.516 6.723 4.566 1 96.88 107 ASP A C 1
ATOM 839 O O . ASP A 1 107 ? -7.586 7.305 4.738 1 96.88 107 ASP A O 1
ATOM 843 N N . LEU A 1 108 ? -6.316 5.902 3.607 1 96.56 108 LEU A N 1
ATOM 844 C CA . LEU A 1 108 ? -7.395 5.625 2.666 1 96.56 108 LEU A CA 1
ATOM 845 C C . LEU A 1 108 ? -8.609 5.039 3.385 1 96.56 108 LEU A C 1
ATOM 847 O O . LEU A 1 108 ? -9.75 5.375 3.061 1 96.56 108 LEU A O 1
ATOM 851 N N . GLY A 1 109 ? -8.352 4.059 4.293 1 95.88 109 GLY A N 1
ATOM 852 C CA . GLY A 1 109 ? -9.461 3.52 5.066 1 95.88 109 GLY A CA 1
ATOM 853 C C . GLY A 1 109 ? -10.258 4.59 5.789 1 95.88 109 GLY A C 1
ATOM 854 O O . GLY A 1 109 ? -11.492 4.539 5.824 1 95.88 109 GLY A O 1
ATOM 855 N N . GLY A 1 110 ? -9.578 5.539 6.383 1 97 110 GLY A N 1
ATOM 856 C CA . GLY A 1 110 ? -10.234 6.66 7.035 1 97 110 GLY A CA 1
ATOM 857 C C . GLY A 1 110 ? -11.031 7.527 6.078 1 97 110 GLY A C 1
ATOM 858 O O . GLY A 1 110 ? -12.164 7.902 6.367 1 97 110 GLY A O 1
ATOM 859 N N . ILE A 1 111 ? -10.422 7.809 4.992 1 98.19 111 ILE A N 1
ATOM 860 C CA . ILE A 1 111 ? -11.07 8.633 3.977 1 98.19 111 ILE A CA 1
ATOM 861 C C . ILE A 1 111 ? -12.328 7.934 3.473 1 98.19 111 ILE A C 1
ATOM 863 O O . ILE A 1 111 ? -13.383 8.555 3.344 1 98.19 111 ILE A O 1
ATOM 867 N N . GLU A 1 112 ? -12.203 6.68 3.199 1 97.25 112 GLU A N 1
ATOM 868 C CA . GLU A 1 112 ? -13.344 5.891 2.736 1 97.25 112 GLU A CA 1
ATOM 869 C C . GLU A 1 112 ? -14.5 5.949 3.73 1 97.25 112 GLU A C 1
ATOM 871 O O . GLU A 1 112 ? -15.648 6.152 3.342 1 97.25 112 GLU A O 1
ATOM 876 N N . ALA A 1 113 ? -14.211 5.754 4.961 1 97.12 113 ALA A N 1
ATOM 877 C CA . ALA A 1 113 ? -15.219 5.77 6.016 1 97.12 113 ALA A CA 1
ATOM 878 C C . ALA A 1 113 ? -15.898 7.133 6.102 1 97.12 113 ALA A C 1
ATOM 880 O O . ALA A 1 113 ? -17.125 7.215 6.23 1 97.12 113 ALA A O 1
ATOM 881 N N . GLU A 1 114 ? -15.094 8.164 6.035 1 98.06 114 GLU A N 1
ATOM 882 C CA . GLU A 1 114 ? -15.641 9.516 6.121 1 98.06 114 GLU A CA 1
ATOM 883 C C . GLU A 1 114 ? -16.5 9.844 4.898 1 98.06 114 GLU A C 1
ATOM 885 O O . GLU A 1 114 ? -17.547 10.469 5.02 1 98.06 114 GLU A O 1
ATOM 890 N N . CYS A 1 115 ? -16.047 9.477 3.727 1 98.19 115 CYS A N 1
ATOM 891 C CA . CYS A 1 115 ? -16.828 9.688 2.514 1 98.19 115 CYS A CA 1
ATOM 892 C C . CYS A 1 115 ? -18.172 8.984 2.602 1 98.19 115 CYS A C 1
ATOM 894 O O . CYS A 1 115 ? -19.203 9.547 2.227 1 98.19 115 CYS A O 1
ATOM 896 N N . ARG A 1 116 ? -18.156 7.777 3.068 1 97.69 116 ARG A N 1
ATOM 897 C CA . ARG A 1 116 ? -19.391 7.02 3.25 1 97.69 116 ARG A CA 1
ATOM 898 C C . ARG A 1 116 ? -20.328 7.734 4.219 1 97.69 116 ARG A C 1
ATOM 900 O O . ARG A 1 116 ? -21.531 7.848 3.957 1 97.69 116 ARG A O 1
ATOM 907 N N . ALA A 1 117 ? -19.844 8.25 5.285 1 96.94 117 ALA A N 1
ATOM 908 C CA . ALA A 1 117 ? -20.641 8.922 6.316 1 96.94 117 ALA A CA 1
ATOM 909 C C . ALA A 1 117 ? -21.297 10.18 5.762 1 96.94 117 ALA A C 1
ATOM 911 O O . ALA A 1 117 ? -22.422 10.523 6.164 1 96.94 117 ALA A O 1
ATOM 912 N N . PHE A 1 118 ? -20.641 10.812 4.848 1 97.38 118 PHE A N 1
ATOM 913 C CA . PHE A 1 118 ? -21.141 12.07 4.316 1 97.38 118 PHE A CA 1
ATOM 914 C C . PHE A 1 118 ? -21.891 11.844 3.002 1 97.38 118 PHE A C 1
ATOM 916 O O . PHE A 1 118 ? -22.391 12.797 2.395 1 97.38 118 PHE A O 1
ATOM 923 N N . GLY A 1 119 ? -21.875 10.656 2.5 1 96.5 119 GLY A N 1
ATOM 924 C CA . GLY A 1 119 ? -22.578 10.336 1.267 1 96.5 119 GLY A CA 1
ATOM 925 C C . GLY A 1 119 ? -21.906 10.898 0.031 1 96.5 119 GLY A C 1
ATOM 926 O O . GLY A 1 119 ? -22.562 11.359 -0.896 1 96.5 119 GLY A O 1
ATOM 927 N N . VAL A 1 120 ? -20.594 10.969 0.084 1 96.75 120 VAL A N 1
ATOM 928 C CA . VAL A 1 120 ? -19.844 11.445 -1.069 1 96.75 120 VAL A CA 1
ATOM 929 C C . VAL A 1 120 ? -18.953 10.328 -1.609 1 96.75 120 VAL A C 1
ATOM 931 O O . VAL A 1 120 ? -18.609 9.391 -0.882 1 96.75 120 VAL A O 1
ATOM 934 N N . GLU A 1 121 ? -18.641 10.398 -2.852 1 95.62 121 GLU A N 1
ATOM 935 C CA . GLU A 1 121 ? -17.812 9.375 -3.494 1 95.62 121 GLU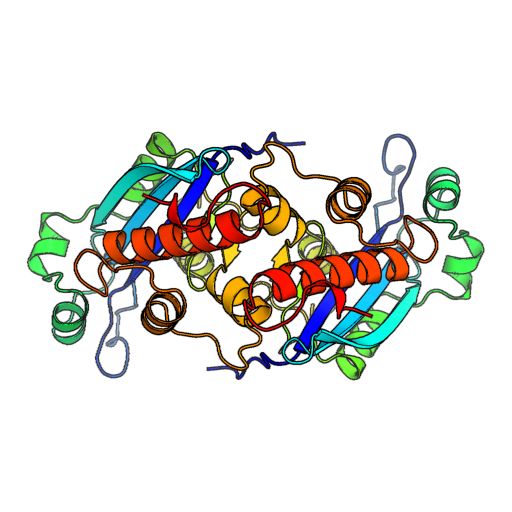 A CA 1
ATOM 936 C C . GLU A 1 121 ? -16.359 9.492 -3.068 1 95.62 121 GLU A C 1
ATOM 938 O O . GLU A 1 121 ? -15.812 10.602 -2.998 1 95.62 121 GLU A O 1
ATOM 943 N N . ASN A 1 122 ? -15.742 8.406 -2.676 1 96.94 122 ASN A N 1
ATOM 944 C CA . ASN A 1 122 ? -14.289 8.32 -2.52 1 96.94 122 ASN A CA 1
ATOM 945 C C . ASN A 1 122 ? -13.586 8.172 -3.865 1 96.94 122 ASN A C 1
ATOM 947 O O . ASN A 1 122 ? -13.781 7.176 -4.566 1 96.94 122 ASN A O 1
ATOM 951 N N . PRO A 1 123 ? -12.805 9.125 -4.227 1 96.38 123 PRO A N 1
ATOM 952 C CA . PRO A 1 123 ? -12.227 9.078 -5.57 1 96.38 123 PRO A CA 1
ATOM 953 C C . PRO A 1 123 ? -11 8.164 -5.652 1 96.38 123 PRO A C 1
ATOM 955 O O . PRO A 1 123 ? -10.508 7.879 -6.746 1 96.38 123 PRO A O 1
ATOM 958 N N . PHE A 1 124 ? -10.477 7.754 -4.535 1 96.56 124 PHE A N 1
ATOM 959 C CA . PHE A 1 124 ? -9.305 6.883 -4.504 1 96.56 124 PHE A CA 1
ATOM 960 C C . PHE A 1 124 ? -9.719 5.422 -4.672 1 96.56 124 PHE A C 1
ATOM 962 O O . PHE A 1 124 ? -10.75 4.996 -4.148 1 96.56 124 PHE A O 1
ATOM 969 N N . ARG A 1 125 ? -8.859 4.742 -5.324 1 93 125 ARG A N 1
ATOM 970 C CA . ARG A 1 125 ? -9.109 3.318 -5.52 1 93 125 ARG A CA 1
ATOM 971 C C . ARG A 1 125 ? -8.25 2.475 -4.59 1 93 125 ARG A C 1
ATOM 973 O O . ARG A 1 125 ? -7.027 2.633 -4.559 1 93 125 ARG A O 1
ATOM 980 N N . ARG A 1 126 ? -8.859 1.589 -3.932 1 91.88 126 ARG A N 1
ATOM 981 C CA . ARG A 1 126 ? -8.164 0.765 -2.947 1 91.88 126 ARG A CA 1
ATOM 982 C C . ARG A 1 126 ? -7.117 -0.117 -3.613 1 91.88 126 ARG A C 1
ATOM 984 O O . ARG A 1 126 ? -6.055 -0.365 -3.043 1 91.88 126 ARG A O 1
ATOM 991 N N . GLU A 1 127 ? -7.418 -0.548 -4.859 1 89.62 127 GLU A N 1
ATOM 992 C CA . GLU A 1 127 ? -6.512 -1.456 -5.555 1 89.62 127 GLU A CA 1
ATOM 993 C C . GLU A 1 127 ? -5.258 -0.727 -6.031 1 89.62 127 GLU A C 1
ATOM 995 O O . GLU A 1 127 ? -4.273 -1.36 -6.422 1 89.62 127 GLU A O 1
ATOM 1000 N N . LEU A 1 128 ? -5.246 0.601 -5.898 1 92.56 128 LEU A N 1
ATOM 1001 C CA . LEU A 1 128 ? -4.094 1.393 -6.309 1 92.56 128 LEU A CA 1
ATOM 1002 C C . LEU A 1 128 ? -3.42 2.041 -5.102 1 92.56 128 LEU A C 1
ATOM 1004 O O . LEU A 1 128 ? -2.531 2.879 -5.258 1 92.56 128 LEU A O 1
ATOM 1008 N N . ALA A 1 129 ? -3.887 1.688 -3.963 1 94.81 129 ALA A N 1
ATOM 1009 C CA . ALA A 1 129 ? -3.375 2.32 -2.75 1 94.81 129 ALA A CA 1
ATOM 1010 C C . ALA A 1 129 ? -2.359 1.422 -2.051 1 94.81 129 ALA A C 1
ATOM 1012 O O . ALA A 1 129 ? -2.537 0.203 -1.987 1 94.81 129 ALA A O 1
ATOM 1013 N N . VAL A 1 130 ? -1.307 2.053 -1.563 1 95.31 130 VAL A N 1
ATOM 1014 C CA . VAL A 1 130 ? -0.224 1.348 -0.885 1 95.31 130 VAL A CA 1
ATOM 1015 C C . VAL A 1 130 ? 0.052 2.002 0.466 1 95.31 130 VAL A C 1
ATOM 1017 O O . VAL A 1 130 ? 0.294 3.209 0.541 1 95.31 130 VAL A O 1
ATOM 1020 N N . ASP A 1 131 ? -0.035 1.196 1.498 1 95.88 131 ASP A N 1
ATOM 1021 C CA . ASP A 1 131 ? 0.553 1.645 2.756 1 95.88 131 ASP A CA 1
ATOM 1022 C C . ASP A 1 131 ? 2.076 1.557 2.713 1 95.88 131 ASP A C 1
ATOM 1024 O O . ASP A 1 131 ? 2.654 0.519 3.045 1 95.88 131 ASP A O 1
ATOM 1028 N N . PHE A 1 132 ? 2.684 2.699 2.396 1 97 132 PHE A N 1
ATOM 1029 C CA . PHE A 1 132 ? 4.129 2.715 2.207 1 97 132 PHE A CA 1
ATOM 1030 C C . PHE A 1 132 ? 4.852 2.492 3.529 1 97 132 PHE A C 1
ATOM 1032 O O . PHE A 1 132 ? 5.961 1.953 3.555 1 97 132 PHE A O 1
ATOM 1039 N N . GLY A 1 133 ? 4.223 2.867 4.668 1 95.25 133 GLY A N 1
ATOM 1040 C CA . GLY A 1 133 ? 4.812 2.541 5.957 1 95.25 133 GLY A CA 1
ATOM 1041 C C . GLY A 1 133 ? 5.016 1.052 6.16 1 95.25 133 GLY A C 1
ATOM 1042 O O . GLY A 1 133 ? 6.039 0.628 6.707 1 95.25 133 GLY A O 1
ATOM 1043 N N . LEU A 1 134 ? 4.062 0.303 5.707 1 94.5 134 LEU A N 1
ATOM 1044 C CA . LEU A 1 134 ? 4.164 -1.149 5.789 1 94.5 134 LEU A CA 1
ATOM 1045 C C . LEU A 1 134 ? 5.266 -1.671 4.875 1 94.5 134 LEU A C 1
ATOM 1047 O O . LEU A 1 134 ? 6.074 -2.508 5.281 1 94.5 134 LEU A O 1
ATOM 1051 N N . VAL A 1 135 ? 5.285 -1.165 3.635 1 95.44 135 VAL A N 1
ATOM 1052 C CA . VAL A 1 135 ? 6.301 -1.587 2.676 1 95.44 135 VAL A CA 1
ATOM 1053 C C . VAL A 1 135 ? 7.691 -1.282 3.229 1 95.44 135 VAL A C 1
ATOM 1055 O O . VAL A 1 135 ? 8.594 -2.121 3.152 1 95.44 135 VAL A O 1
ATOM 1058 N N . HIS A 1 136 ? 7.836 -0.112 3.773 1 94.44 136 HIS A N 1
ATOM 1059 C CA . HIS A 1 136 ? 9.109 0.311 4.344 1 94.44 136 HIS A CA 1
ATOM 1060 C C . HIS A 1 136 ? 9.531 -0.609 5.484 1 94.44 136 HIS A C 1
ATOM 1062 O O . HIS A 1 136 ? 10.688 -1.052 5.531 1 94.44 136 HIS A O 1
ATOM 1068 N N . ALA A 1 137 ? 8.633 -0.878 6.379 1 92.94 137 ALA A N 1
ATOM 1069 C CA . ALA A 1 137 ? 8.914 -1.732 7.527 1 92.94 137 ALA A CA 1
ATOM 1070 C C . ALA A 1 137 ? 9.352 -3.125 7.082 1 92.94 137 ALA A C 1
ATOM 1072 O O . ALA A 1 137 ? 10.359 -3.652 7.566 1 92.94 137 ALA A O 1
ATOM 1073 N N . LEU A 1 138 ? 8.609 -3.713 6.18 1 93.19 138 LEU A N 1
ATOM 1074 C CA . LEU A 1 138 ? 8.898 -5.059 5.691 1 93.19 138 LEU A CA 1
ATOM 1075 C C . LEU A 1 138 ? 10.242 -5.105 4.984 1 93.19 138 LEU A C 1
ATOM 1077 O O . LEU A 1 138 ? 11.023 -6.035 5.188 1 93.19 138 LEU A O 1
ATOM 1081 N N . SER A 1 139 ? 10.477 -4.078 4.16 1 92.69 139 SER A N 1
ATOM 1082 C CA . SER A 1 139 ? 11.711 -4.039 3.389 1 92.69 139 SER A CA 1
ATOM 1083 C C . SER A 1 139 ? 12.922 -3.826 4.293 1 92.69 139 SER A C 1
ATOM 1085 O O . SER A 1 139 ? 14.016 -4.328 4.008 1 92.69 139 SER A O 1
ATOM 1087 N N . ALA A 1 140 ? 12.703 -3.105 5.359 1 88.5 140 ALA A N 1
ATOM 1088 C CA . ALA A 1 140 ? 13.797 -2.812 6.285 1 88.5 140 ALA A CA 1
ATOM 1089 C C . ALA A 1 140 ? 13.992 -3.953 7.277 1 88.5 140 ALA A C 1
ATOM 1091 O O . ALA A 1 140 ? 15 -4 7.984 1 88.5 140 ALA A O 1
ATOM 1092 N N . GLY A 1 141 ? 13.039 -4.824 7.289 1 87.25 141 GLY A N 1
ATOM 1093 C CA . GLY A 1 141 ? 13.133 -5.934 8.227 1 87.25 141 GLY A CA 1
ATOM 1094 C C . GLY A 1 141 ? 12.766 -5.543 9.648 1 87.25 141 GLY A C 1
ATOM 1095 O O . GLY A 1 141 ? 13.242 -6.156 10.609 1 87.25 141 GLY A O 1
ATOM 1096 N N . CYS A 1 142 ? 12 -4.527 9.719 1 82.19 142 CYS A N 1
ATOM 1097 C CA . CYS A 1 142 ? 11.586 -4.039 11.031 1 82.19 142 CYS A CA 1
ATOM 1098 C C . CYS A 1 142 ? 10.453 -4.887 11.594 1 82.19 142 CYS A C 1
ATOM 1100 O O . CYS A 1 142 ? 9.523 -5.246 10.867 1 82.19 142 CYS A O 1
ATOM 1102 N N . ARG A 1 143 ? 10.562 -5.203 12.836 1 76.56 143 ARG A N 1
ATOM 1103 C CA . ARG A 1 143 ? 9.531 -5.988 13.492 1 76.56 143 ARG A CA 1
ATOM 1104 C C . ARG A 1 143 ? 8.336 -5.113 13.867 1 76.56 143 ARG A C 1
ATOM 1106 O O . ARG A 1 143 ? 7.238 -5.625 14.109 1 76.56 143 ARG A O 1
ATOM 1113 N N . GLU A 1 144 ? 8.672 -3.857 13.953 1 80.44 144 GLU A N 1
ATOM 1114 C CA . GLU A 1 144 ? 7.605 -2.893 14.203 1 80.44 144 GLU A CA 1
ATOM 1115 C C . GLU A 1 144 ? 7.59 -1.799 13.141 1 80.44 144 GLU A C 1
ATOM 1117 O O . GLU A 1 144 ? 8.641 -1.416 12.617 1 80.44 144 GLU A O 1
ATOM 1122 N N . ARG A 1 145 ? 6.465 -1.327 12.82 1 85.75 145 ARG A N 1
ATOM 1123 C CA . ARG A 1 145 ? 6.352 -0.223 11.875 1 85.75 145 ARG A CA 1
ATOM 1124 C C . ARG A 1 145 ? 6.965 1.052 12.445 1 85.75 145 ARG A C 1
ATOM 1126 O O . ARG A 1 145 ? 6.562 1.517 13.516 1 85.75 145 ARG A O 1
ATOM 1133 N N . PRO A 1 146 ? 7.93 1.505 11.781 1 90.81 146 PRO A N 1
ATOM 1134 C CA . PRO A 1 146 ? 8.484 2.766 12.281 1 90.81 146 PRO A CA 1
ATOM 1135 C C . PRO A 1 146 ? 7.531 3.943 12.102 1 90.81 146 PRO A C 1
ATOM 1137 O O . PRO A 1 146 ? 6.699 3.938 11.188 1 90.81 146 PRO A O 1
ATOM 1140 N N . SER A 1 147 ? 7.66 4.871 13.039 1 94.44 147 SER A N 1
ATOM 1141 C CA . SER A 1 147 ? 6.992 6.145 12.797 1 94.44 147 SER A CA 1
ATOM 1142 C C . SER A 1 147 ? 7.566 6.848 11.57 1 94.44 147 SER A C 1
ATOM 1144 O O . SER A 1 147 ? 8.664 6.52 11.117 1 94.44 147 SER A O 1
ATOM 1146 N N . LEU A 1 148 ? 6.816 7.738 11.016 1 96.25 148 LEU A N 1
ATOM 1147 C CA . LEU A 1 148 ? 7.312 8.539 9.898 1 96.25 148 LEU A CA 1
ATOM 1148 C C . LEU A 1 148 ? 8.633 9.211 10.258 1 96.25 148 LEU A C 1
ATOM 1150 O O . LEU A 1 148 ? 9.578 9.18 9.477 1 96.25 148 LEU A O 1
ATOM 1154 N N . ASP A 1 149 ? 8.703 9.711 11.508 1 95.69 149 ASP A N 1
ATOM 1155 C CA . ASP A 1 149 ? 9.914 10.391 11.977 1 95.69 149 ASP A CA 1
ATOM 1156 C C . ASP A 1 149 ? 11.086 9.422 12.062 1 95.69 149 ASP A C 1
ATOM 1158 O O . ASP A 1 149 ? 12.211 9.758 11.672 1 95.69 149 ASP A O 1
ATOM 1162 N N . ALA A 1 150 ? 10.836 8.281 12.562 1 94.31 150 ALA A N 1
ATOM 1163 C CA . ALA A 1 150 ? 11.891 7.277 12.688 1 94.31 150 ALA A CA 1
ATOM 1164 C C . ALA A 1 150 ? 12.398 6.844 11.312 1 94.31 150 ALA A C 1
ATOM 1166 O O . ALA A 1 150 ? 13.602 6.645 11.125 1 94.31 150 ALA A O 1
ATOM 1167 N N . ALA A 1 151 ? 11.508 6.68 10.383 1 94.75 151 ALA A N 1
ATOM 1168 C CA . ALA A 1 151 ? 11.883 6.289 9.031 1 94.75 151 ALA A CA 1
ATOM 1169 C C . ALA A 1 151 ? 12.719 7.375 8.359 1 94.75 151 ALA A C 1
ATOM 1171 O O . ALA A 1 151 ? 13.727 7.082 7.707 1 94.75 151 ALA A O 1
ATOM 1172 N N . LEU A 1 152 ? 12.281 8.656 8.5 1 95.81 152 LEU A N 1
ATOM 1173 C CA . LEU A 1 152 ? 13.023 9.781 7.934 1 95.81 152 LEU A CA 1
ATOM 1174 C C . LEU A 1 152 ? 14.445 9.82 8.477 1 95.81 152 LEU A C 1
ATOM 1176 O O . LEU A 1 152 ? 15.398 9.984 7.711 1 95.81 152 LEU A O 1
ATOM 1180 N N . ALA A 1 153 ? 14.547 9.625 9.781 1 94.44 153 ALA A N 1
ATOM 1181 C CA . ALA A 1 153 ? 15.859 9.633 10.43 1 94.44 153 ALA A CA 1
ATOM 1182 C C . ALA A 1 153 ? 16.719 8.484 9.914 1 94.44 153 ALA A C 1
ATOM 1184 O O . ALA A 1 153 ? 17.906 8.68 9.609 1 94.44 153 ALA A O 1
ATOM 1185 N N . ALA A 1 154 ? 16.172 7.344 9.828 1 89.56 154 ALA A N 1
ATOM 1186 C CA . ALA A 1 154 ? 16.891 6.152 9.391 1 89.56 154 ALA A CA 1
ATOM 1187 C C . ALA A 1 154 ? 17.391 6.312 7.957 1 89.56 154 ALA A C 1
ATOM 1189 O O . ALA A 1 154 ? 18.469 5.809 7.613 1 89.56 154 ALA A O 1
ATOM 1190 N N . GLU A 1 155 ? 16.641 7.051 7.141 1 91.06 155 GLU A N 1
ATOM 1191 C CA . GLU A 1 155 ? 16.953 7.152 5.719 1 91.06 155 GLU A CA 1
ATOM 1192 C C . GLU A 1 155 ? 17.719 8.445 5.418 1 91.06 155 GLU A C 1
ATOM 1194 O O . GLU A 1 155 ? 18.156 8.656 4.289 1 91.06 155 GLU A O 1
ATOM 1199 N N . GLY A 1 156 ? 17.812 9.281 6.359 1 92.81 156 GLY A N 1
ATOM 1200 C CA . GLY A 1 156 ? 18.5 10.547 6.172 1 92.81 156 GLY A CA 1
ATOM 1201 C C . GLY A 1 156 ? 17.719 11.531 5.32 1 92.81 156 GLY A C 1
ATOM 1202 O O . GLY A 1 156 ? 18.312 12.289 4.547 1 92.81 156 GLY A O 1
ATOM 1203 N N . VAL A 1 157 ? 16.469 11.422 5.293 1 94.81 157 VAL A N 1
ATOM 1204 C CA . VAL A 1 157 ? 15.602 12.328 4.555 1 94.81 157 VAL A CA 1
ATOM 1205 C C . VAL A 1 157 ? 15.148 13.461 5.469 1 94.81 157 VAL A C 1
ATOM 1207 O O . VAL A 1 157 ? 14.586 13.219 6.539 1 94.81 157 VAL A O 1
ATOM 1210 N N . PRO A 1 158 ? 15.32 14.695 5.066 1 94.62 158 PRO A N 1
ATOM 1211 C CA . PRO A 1 158 ? 14.938 15.82 5.922 1 94.62 158 PRO A CA 1
ATOM 1212 C C . PRO A 1 158 ? 13.422 16.031 5.984 1 94.62 158 PRO A C 1
ATOM 1214 O O . PRO A 1 158 ? 12.719 15.719 5.023 1 94.62 158 PRO A O 1
ATOM 1217 N N . PHE A 1 159 ? 13.008 16.484 7.105 1 96.44 159 PHE A N 1
ATOM 1218 C CA . PHE A 1 159 ? 11.617 16.891 7.27 1 96.44 159 PHE A CA 1
ATOM 1219 C C . PHE A 1 159 ? 11.477 18.406 7.141 1 96.44 159 PHE A C 1
ATOM 1221 O O . PHE A 1 159 ? 12.258 19.156 7.73 1 96.44 159 PHE A O 1
ATOM 1228 N N . GLU A 1 160 ? 10.523 18.859 6.359 1 94.25 160 GLU A N 1
ATOM 1229 C CA . GLU A 1 160 ? 10.242 20.281 6.211 1 94.25 160 GLU A CA 1
ATOM 1230 C C . GLU A 1 160 ? 8.828 20.609 6.664 1 94.25 160 GLU A C 1
ATOM 1232 O O . GLU A 1 160 ? 7.867 19.969 6.25 1 94.25 160 GLU A O 1
ATOM 1237 N N . GLY A 1 161 ? 8.75 21.609 7.57 1 95.31 161 GLY A N 1
ATOM 1238 C CA . GLY A 1 161 ? 7.441 22.031 8.039 1 95.31 161 GLY A CA 1
ATOM 1239 C C . GLY A 1 161 ? 7.129 21.578 9.445 1 95.31 161 GLY A C 1
ATOM 1240 O O . GLY A 1 161 ? 8.039 21.266 10.227 1 95.31 161 GLY A O 1
ATOM 1241 N N . ARG A 1 162 ? 5.891 21.641 9.789 1 94.19 162 ARG A N 1
ATOM 1242 C CA . ARG A 1 162 ? 5.441 21.25 11.125 1 94.19 162 ARG A CA 1
ATOM 1243 C C . ARG A 1 162 ? 4.895 19.828 11.117 1 94.19 162 ARG A C 1
ATOM 1245 O O . ARG A 1 162 ? 4.055 19.469 10.281 1 94.19 162 ARG A O 1
ATOM 1252 N N . ARG A 1 163 ? 5.344 19.062 12.094 1 95.5 163 ARG A N 1
ATOM 1253 C CA . ARG A 1 163 ? 4.801 17.703 12.266 1 95.5 163 ARG A CA 1
ATOM 1254 C C . ARG A 1 163 ? 3.314 17.766 12.602 1 95.5 163 ARG A C 1
ATOM 1256 O O . ARG A 1 163 ? 2.852 18.688 13.266 1 95.5 163 ARG A O 1
ATOM 1263 N N . HIS A 1 164 ? 2.584 16.781 12.148 1 97 164 HIS A N 1
ATOM 1264 C CA . HIS A 1 164 ? 1.16 16.625 12.422 1 97 164 HIS A CA 1
ATOM 1265 C C . HIS A 1 164 ? 0.331 17.656 11.68 1 97 164 HIS A C 1
ATOM 1267 O O . HIS A 1 164 ? -0.771 18 12.117 1 97 164 HIS A O 1
ATOM 1273 N N . ARG A 1 165 ? 0.939 18.219 10.75 1 97.81 165 ARG A N 1
ATOM 1274 C CA . ARG A 1 165 ? 0.185 18.844 9.664 1 97.81 165 ARG A CA 1
ATOM 1275 C C . ARG A 1 165 ? 0.13 17.938 8.438 1 97.81 165 ARG A C 1
ATOM 1277 O O . ARG A 1 165 ? 1.105 17.25 8.125 1 97.81 165 ARG A O 1
ATOM 1284 N N . ALA A 1 166 ? -0.923 17.984 7.797 1 98.56 166 ALA A N 1
ATOM 1285 C CA . ALA A 1 166 ? -1.186 16.969 6.785 1 98.56 166 ALA A CA 1
ATOM 1286 C C . ALA A 1 166 ? -0.226 17.109 5.609 1 98.56 166 ALA A C 1
ATOM 1288 O O . ALA A 1 166 ? 0.332 16.109 5.137 1 98.56 166 ALA A O 1
ATOM 1289 N N . LEU A 1 167 ? -0.003 18.359 5.129 1 98.62 167 LEU A N 1
ATOM 1290 C CA . LEU A 1 167 ? 0.814 18.531 3.932 1 98.62 167 LEU A CA 1
ATOM 1291 C C . LEU A 1 167 ? 2.273 18.188 4.219 1 98.62 167 LEU A C 1
ATOM 1293 O O . LEU A 1 167 ? 2.893 17.422 3.49 1 98.62 167 LEU A O 1
ATOM 1297 N N . PRO A 1 168 ? 2.893 18.719 5.309 1 98.56 168 PRO A N 1
ATOM 1298 C CA . PRO A 1 168 ? 4.273 18.344 5.625 1 98.56 168 PRO A CA 1
ATOM 1299 C C . PRO A 1 168 ? 4.449 16.844 5.781 1 98.56 168 PRO A C 1
ATOM 1301 O O . PRO A 1 168 ? 5.453 16.281 5.332 1 98.56 168 PRO A O 1
ATOM 1304 N N . ASP A 1 169 ? 3.51 16.156 6.391 1 98.75 169 ASP A N 1
ATOM 1305 C CA . ASP A 1 169 ? 3.611 14.719 6.582 1 98.75 169 ASP A CA 1
ATOM 1306 C C . ASP A 1 169 ? 3.461 13.969 5.258 1 98.75 169 ASP A C 1
ATOM 1308 O O . ASP A 1 169 ? 4.137 12.969 5.027 1 98.75 169 ASP A O 1
ATOM 1312 N N . ALA A 1 170 ? 2.529 14.438 4.406 1 98.75 170 ALA A N 1
ATOM 1313 C CA . ALA A 1 170 ? 2.395 13.852 3.076 1 98.75 170 ALA A CA 1
ATOM 1314 C C . ALA A 1 170 ? 3.672 14.039 2.262 1 98.75 170 ALA A C 1
ATOM 1316 O O . ALA A 1 170 ? 4.109 13.125 1.559 1 98.75 170 ALA A O 1
ATOM 1317 N N . LEU A 1 171 ? 4.27 15.227 2.322 1 98.56 171 LEU A N 1
ATOM 1318 C CA . LEU A 1 171 ? 5.523 15.523 1.64 1 98.56 171 LEU A CA 1
ATOM 1319 C C . LEU A 1 171 ? 6.637 14.609 2.123 1 98.56 171 LEU A C 1
ATOM 1321 O O . LEU A 1 171 ? 7.426 14.102 1.319 1 98.56 171 LEU A O 1
ATOM 1325 N N . ALA A 1 172 ? 6.664 14.438 3.41 1 98.5 172 ALA A N 1
ATOM 1326 C CA . ALA A 1 172 ? 7.668 13.547 3.982 1 98.5 172 ALA A CA 1
ATOM 1327 C C . ALA A 1 172 ? 7.496 12.117 3.465 1 98.5 172 ALA A C 1
ATOM 1329 O O . ALA A 1 172 ? 8.477 11.453 3.119 1 98.5 172 ALA A O 1
ATOM 1330 N N . THR A 1 173 ? 6.293 11.648 3.467 1 98.5 173 THR A N 1
ATOM 1331 C CA . THR A 1 173 ? 5.996 10.32 2.945 1 98.5 173 THR A CA 1
ATOM 1332 C C . THR A 1 173 ? 6.449 10.188 1.494 1 98.5 173 THR A C 1
ATOM 1334 O O . THR A 1 173 ? 7.074 9.195 1.118 1 98.5 173 THR A O 1
ATOM 1337 N N . MET A 1 174 ? 6.137 11.25 0.667 1 98.38 174 MET A N 1
ATOM 1338 C CA . MET A 1 174 ? 6.527 11.234 -0.74 1 98.38 174 MET A CA 1
ATOM 1339 C C . MET A 1 174 ? 8.047 11.211 -0.883 1 98.38 174 MET A C 1
ATOM 1341 O O . MET A 1 174 ? 8.586 10.422 -1.668 1 98.38 174 MET A O 1
ATOM 1345 N N . ARG A 1 175 ? 8.711 11.953 -0.129 1 97.62 175 ARG A N 1
ATOM 1346 C CA . ARG A 1 175 ? 10.164 12.008 -0.21 1 97.62 175 ARG A CA 1
ATOM 1347 C C . ARG A 1 175 ? 10.789 10.672 0.178 1 97.62 175 ARG A C 1
ATOM 1349 O O . ARG A 1 175 ? 11.766 10.234 -0.43 1 97.62 175 ARG A O 1
ATOM 1356 N N . LEU A 1 176 ? 10.242 10.102 1.209 1 96.81 176 LEU A N 1
ATOM 1357 C CA . LEU A 1 176 ? 10.711 8.773 1.601 1 96.81 176 LEU A CA 1
ATOM 1358 C C . LEU A 1 176 ? 10.508 7.77 0.471 1 96.81 176 LEU A C 1
ATOM 1360 O O . LEU A 1 176 ? 11.383 6.941 0.206 1 96.81 176 LEU A O 1
ATOM 1364 N N . PHE A 1 177 ? 9.359 7.828 -0.146 1 97.06 177 PHE A N 1
ATOM 1365 C CA . PHE A 1 177 ? 9.086 6.918 -1.249 1 97.06 177 PHE A CA 1
ATOM 1366 C C . PHE A 1 177 ? 10.07 7.137 -2.393 1 97.06 177 PHE A C 1
ATOM 1368 O O . PHE A 1 177 ? 10.578 6.176 -2.969 1 97.06 177 PHE A O 1
ATOM 1375 N N . LEU A 1 178 ? 10.25 8.391 -2.732 1 96 178 LEU A N 1
ATOM 1376 C CA . LEU A 1 178 ? 11.141 8.703 -3.84 1 96 178 LEU A CA 1
ATOM 1377 C C . LEU A 1 178 ? 12.562 8.25 -3.535 1 96 178 LEU A C 1
ATOM 1379 O O . LEU A 1 178 ? 13.266 7.754 -4.418 1 96 178 LEU A O 1
ATOM 1383 N N . ALA A 1 179 ? 12.992 8.422 -2.281 1 93.38 179 ALA A N 1
ATOM 1384 C CA . ALA A 1 179 ? 14.297 7.918 -1.875 1 93.38 179 ALA A CA 1
ATOM 1385 C C . ALA A 1 179 ? 14.367 6.398 -1.996 1 93.38 179 ALA A C 1
ATOM 1387 O O . ALA A 1 179 ? 15.375 5.852 -2.447 1 93.38 179 ALA A O 1
ATOM 1388 N N . PHE A 1 180 ? 13.352 5.805 -1.546 1 92.62 180 PHE A N 1
ATOM 1389 C CA . PHE A 1 180 ? 13.195 4.355 -1.64 1 92.62 180 PHE A CA 1
ATOM 1390 C C . PHE A 1 180 ? 13.289 3.895 -3.09 1 92.62 180 PHE A C 1
ATOM 1392 O O . PHE A 1 180 ? 14.008 2.943 -3.398 1 92.62 180 PHE A O 1
ATOM 1399 N N . ALA A 1 181 ? 12.562 4.527 -4.016 1 93 181 ALA A N 1
ATOM 1400 C CA . ALA A 1 181 ? 12.547 4.219 -5.441 1 93 181 ALA A CA 1
ATOM 1401 C C . ALA A 1 181 ? 13.914 4.441 -6.074 1 93 181 ALA A C 1
ATOM 1403 O O . ALA A 1 181 ? 14.344 3.662 -6.93 1 93 181 ALA A O 1
ATOM 1404 N N . ALA A 1 182 ? 14.586 5.449 -5.633 1 91.25 182 ALA A N 1
ATOM 1405 C CA . ALA A 1 182 ? 15.906 5.762 -6.164 1 91.25 182 ALA A CA 1
ATOM 1406 C C . ALA A 1 182 ? 16.891 4.621 -5.902 1 91.25 182 ALA A C 1
ATOM 1408 O O . ALA A 1 182 ? 17.75 4.324 -6.738 1 91.25 182 ALA A O 1
ATOM 1409 N N . ARG A 1 183 ? 16.75 3.975 -4.805 1 88.5 183 ARG A N 1
ATOM 1410 C CA . ARG A 1 183 ? 17.641 2.877 -4.438 1 88.5 183 ARG A CA 1
ATOM 1411 C C . ARG A 1 183 ? 17.375 1.647 -5.301 1 88.5 183 ARG A C 1
ATOM 1413 O O . ARG A 1 183 ? 18.234 0.763 -5.406 1 88.5 183 ARG A O 1
ATOM 1420 N N . GLN A 1 184 ? 16.219 1.604 -5.832 1 86.31 184 GLN A N 1
ATOM 1421 C CA . GLN A 1 184 ? 15.852 0.459 -6.66 1 86.31 184 GLN A CA 1
ATOM 1422 C C . GLN A 1 184 ? 16.375 0.626 -8.086 1 86.31 184 GLN A C 1
ATOM 1424 O O . GLN A 1 184 ? 16.328 -0.316 -8.883 1 86.31 184 GLN A O 1
ATOM 1429 N N . ARG A 1 185 ? 16.781 1.747 -8.453 1 84.31 185 ARG A N 1
ATOM 1430 C CA . ARG A 1 185 ? 17.172 2.045 -9.836 1 84.31 185 ARG A CA 1
ATOM 1431 C C . ARG A 1 185 ? 18.688 2.17 -9.969 1 84.31 185 ARG A C 1
ATOM 1433 O O . ARG A 1 185 ? 19.25 3.221 -9.664 1 84.31 185 ARG A O 1
ATOM 1440 N N . PRO A 1 186 ? 19.266 0.94 -10.297 1 65.69 186 PRO A N 1
ATOM 1441 C CA . PRO A 1 186 ? 20.703 0.951 -10.562 1 65.69 186 PRO A CA 1
ATOM 1442 C C . PRO A 1 186 ? 21.109 1.978 -11.625 1 65.69 186 PRO A C 1
ATOM 1444 O O . PRO A 1 186 ? 20.359 2.215 -12.57 1 65.69 186 PRO A O 1
ATOM 1447 N N . GLY A 1 187 ? 21.688 3.08 -11.297 1 58.53 187 GLY A N 1
ATOM 1448 C CA . GLY A 1 187 ? 22.219 4.176 -12.102 1 58.53 187 GLY A CA 1
ATOM 1449 C C . GLY A 1 187 ? 21.734 5.539 -11.625 1 58.53 187 GLY A C 1
ATOM 1450 O O . GLY A 1 187 ? 22.234 6.57 -12.078 1 58.53 187 GLY A O 1
ATOM 1451 N N . LEU A 1 188 ? 20.656 5.43 -10.977 1 51 188 LEU A N 1
ATOM 1452 C CA . LEU A 1 188 ? 20.234 6.703 -10.406 1 51 188 LEU A CA 1
ATOM 1453 C C . LEU A 1 188 ? 20.859 6.918 -9.031 1 51 188 LEU A C 1
ATOM 1455 O O . LEU A 1 188 ? 21.016 5.965 -8.258 1 51 188 LEU A O 1
ATOM 1459 N N . SER A 1 189 ? 21.812 7.715 -8.914 1 40.09 189 SER A N 1
ATOM 1460 C CA . SER A 1 189 ? 22.375 8.062 -7.605 1 40.09 189 SER A CA 1
ATOM 1461 C C . SER A 1 189 ? 21.281 8.438 -6.617 1 40.09 189 SER A C 1
ATOM 1463 O O . SER A 1 189 ? 20.359 9.172 -6.957 1 40.09 189 SER A O 1
ATOM 1465 N N . PRO A 1 190 ? 21.062 7.711 -5.496 1 41 190 PRO A N 1
ATOM 1466 C CA . PRO A 1 190 ? 20.094 8.086 -4.461 1 41 190 PRO A CA 1
ATOM 1467 C C . PRO A 1 190 ? 20.078 9.586 -4.172 1 41 190 PRO A C 1
ATOM 1469 O O . PRO A 1 190 ? 19.094 10.117 -3.674 1 41 190 PRO A O 1
ATOM 1472 N N . GLY A 1 191 ? 21.156 10.219 -4.047 1 37.88 191 GLY A N 1
ATOM 1473 C CA . GLY A 1 191 ? 21.328 11.633 -3.754 1 37.88 191 GLY A CA 1
ATOM 1474 C C . GLY A 1 191 ? 20.5 12.531 -4.648 1 37.88 191 GLY A C 1
ATOM 1475 O O . GLY A 1 191 ? 20.531 13.758 -4.516 1 37.88 191 GLY A O 1
ATOM 1476 N N . ALA A 1 192 ? 20.109 11.93 -5.75 1 38.59 192 ALA A N 1
ATOM 1477 C CA . ALA A 1 192 ? 19.578 12.859 -6.742 1 38.59 192 ALA A CA 1
ATOM 1478 C C . ALA A 1 192 ? 18.141 13.242 -6.414 1 38.59 192 ALA A C 1
ATOM 1480 O O . ALA A 1 192 ? 17.422 13.789 -7.262 1 38.59 192 ALA A O 1
ATOM 1481 N N . VAL A 1 193 ? 17.625 12.742 -5.324 1 36.53 193 VAL A N 1
ATOM 1482 C CA . VAL A 1 193 ? 16.297 13.25 -4.984 1 36.53 193 VAL A CA 1
ATOM 1483 C C . VAL A 1 193 ? 16.406 14.68 -4.469 1 36.53 193 VAL A C 1
ATOM 1485 O O . VAL A 1 193 ? 17.109 14.945 -3.484 1 36.53 193 VAL A O 1
ATOM 1488 N N . PRO A 1 194 ? 15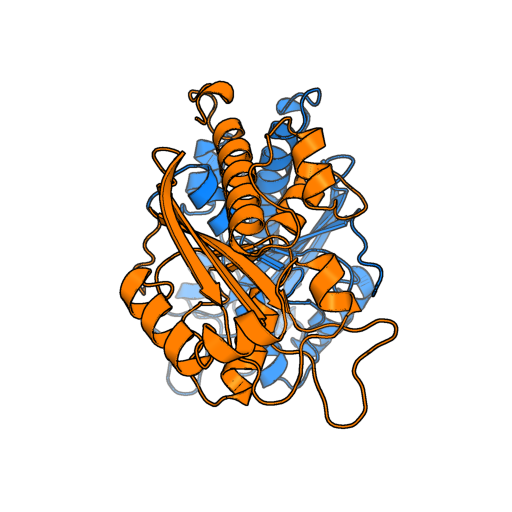.75 15.617 -5.129 1 29.84 194 PRO A N 1
ATOM 1489 C CA . PRO A 1 194 ? 15.898 17.016 -4.695 1 29.84 194 PRO A CA 1
ATOM 1490 C C . PRO A 1 194 ? 15.297 17.266 -3.314 1 29.84 194 PRO A C 1
ATOM 1492 O O . PRO A 1 194 ? 14.367 16.562 -2.902 1 29.84 194 PRO A O 1
ATOM 1495 N N . MET B 1 1 ? -3.869 -2.107 20.031 1 34.88 1 MET B N 1
ATOM 1496 C CA . MET B 1 1 ? -3.312 -1.999 18.688 1 34.88 1 MET B CA 1
ATOM 1497 C C . MET B 1 1 ? -2.994 -3.377 18.109 1 34.88 1 MET B C 1
ATOM 1499 O O . MET B 1 1 ? -2.256 -4.152 18.719 1 34.88 1 MET B O 1
ATOM 1503 N N . ARG B 1 2 ? -3.9 -4.102 17.547 1 44.03 2 ARG B N 1
ATOM 1504 C CA . ARG B 1 2 ? -3.697 -5.508 17.203 1 44.03 2 ARG B CA 1
ATOM 1505 C C . ARG B 1 2 ? -2.287 -5.742 16.688 1 44.03 2 ARG B C 1
ATOM 1507 O O . ARG B 1 2 ? -1.815 -5.016 15.805 1 44.03 2 ARG B O 1
ATOM 1514 N N . THR B 1 3 ? -1.469 -6.465 17.453 1 53.03 3 THR B N 1
ATOM 1515 C CA . THR B 1 3 ? -0.042 -6.734 17.297 1 53.03 3 THR B CA 1
ATOM 1516 C C . THR B 1 3 ? 0.237 -7.469 15.992 1 53.03 3 THR B C 1
ATOM 1518 O O . THR B 1 3 ? -0.302 -8.555 15.758 1 53.03 3 THR B O 1
ATOM 1521 N N . HIS B 1 4 ? 0.33 -6.734 14.945 1 64.81 4 HIS B N 1
ATOM 1522 C CA . HIS B 1 4 ? 0.782 -7.32 13.688 1 64.81 4 HIS B CA 1
ATOM 1523 C C . HIS B 1 4 ? 2.205 -7.855 13.812 1 64.81 4 HIS B C 1
ATOM 1525 O O . HIS B 1 4 ? 3.023 -7.293 14.539 1 64.81 4 HIS B O 1
ATOM 1531 N N . CYS B 1 5 ? 2.201 -9.125 13.508 1 68.38 5 CYS B N 1
ATOM 1532 C CA . CYS B 1 5 ? 3.541 -9.688 13.398 1 68.38 5 CYS B CA 1
ATOM 1533 C C . CYS B 1 5 ? 4.301 -9.078 12.227 1 68.38 5 CYS B C 1
ATOM 1535 O O . CYS B 1 5 ? 3.893 -9.227 11.078 1 68.38 5 CYS B O 1
ATOM 1537 N N . THR B 1 6 ? 5.277 -8.406 12.547 1 69.19 6 THR B N 1
ATOM 1538 C CA . THR B 1 6 ? 5.977 -7.727 11.461 1 69.19 6 THR B CA 1
ATOM 1539 C C . THR B 1 6 ? 7.242 -8.484 11.078 1 69.19 6 THR B C 1
ATOM 1541 O O . THR B 1 6 ? 8.023 -8.016 10.242 1 69.19 6 THR B O 1
ATOM 1544 N N . ASP B 1 7 ? 7.289 -9.656 11.617 1 84.19 7 ASP B N 1
ATOM 1545 C CA . ASP B 1 7 ? 8.531 -10.359 11.32 1 84.19 7 ASP B CA 1
ATOM 1546 C C . ASP B 1 7 ? 8.344 -11.367 10.188 1 84.19 7 ASP B C 1
ATOM 1548 O O . ASP B 1 7 ? 9.312 -11.906 9.656 1 84.19 7 ASP B O 1
ATOM 1552 N N . ARG B 1 8 ? 7.066 -11.578 9.867 1 93.56 8 ARG B N 1
ATOM 1553 C CA . ARG B 1 8 ? 6.754 -12.547 8.82 1 93.56 8 ARG B CA 1
ATOM 1554 C C . ARG B 1 8 ? 5.926 -11.906 7.711 1 93.56 8 ARG B C 1
ATOM 1556 O O . ARG B 1 8 ? 5.148 -10.984 7.961 1 93.56 8 ARG B O 1
ATOM 1563 N N . ILE B 1 9 ? 6.148 -12.398 6.559 1 96.94 9 ILE B N 1
ATOM 1564 C CA . ILE B 1 9 ? 5.391 -11.93 5.398 1 96.94 9 ILE B CA 1
ATOM 1565 C C . ILE B 1 9 ? 4.887 -13.125 4.598 1 96.94 9 ILE B C 1
ATOM 1567 O O . ILE B 1 9 ? 5.535 -14.18 4.566 1 96.94 9 ILE B O 1
ATOM 1571 N N . LEU B 1 10 ? 3.738 -12.984 4.055 1 98.38 10 LEU B N 1
ATOM 1572 C CA . LEU B 1 10 ? 3.158 -13.977 3.166 1 98.38 10 LEU B CA 1
ATOM 1573 C C . LEU B 1 10 ? 3.096 -13.461 1.733 1 98.38 10 LEU B C 1
ATOM 1575 O O . LEU B 1 10 ? 2.791 -12.289 1.506 1 98.38 10 LEU B O 1
ATOM 1579 N N . ALA B 1 11 ? 3.459 -14.242 0.789 1 98.75 11 ALA B N 1
ATOM 1580 C CA . ALA B 1 11 ? 3.135 -14.023 -0.618 1 98.75 11 ALA B CA 1
ATOM 1581 C C . ALA B 1 11 ? 2.072 -15.008 -1.096 1 98.75 11 ALA B C 1
ATOM 1583 O O . ALA B 1 11 ? 2.107 -16.188 -0.737 1 98.75 11 ALA B O 1
ATOM 1584 N N . ILE B 1 12 ? 1.149 -14.508 -1.916 1 98.81 12 ILE B N 1
ATOM 1585 C CA . ILE B 1 12 ? 0.065 -15.375 -2.359 1 98.81 12 ILE B CA 1
ATOM 1586 C C . ILE B 1 12 ? -0.144 -15.219 -3.863 1 98.81 12 ILE B C 1
ATOM 1588 O O . ILE B 1 12 ? 0.156 -14.164 -4.43 1 98.81 12 ILE B O 1
ATOM 1592 N N . ASP B 1 13 ? -0.578 -16.172 -4.465 1 98.81 13 ASP B N 1
ATOM 1593 C CA . ASP B 1 13 ? -1.069 -16.172 -5.84 1 98.81 13 ASP B CA 1
ATOM 1594 C C . ASP B 1 13 ? -2.252 -17.125 -5.996 1 98.81 13 ASP B C 1
ATOM 1596 O O . ASP B 1 13 ? -2.338 -18.141 -5.301 1 98.81 13 ASP B O 1
ATOM 1600 N N . THR B 1 14 ? -3.146 -16.797 -6.875 1 98.81 14 THR B N 1
ATOM 1601 C CA . THR B 1 14 ? -4.309 -17.625 -7.148 1 98.81 14 THR B CA 1
ATOM 1602 C C . THR B 1 14 ? -4.473 -17.859 -8.648 1 98.81 14 THR B C 1
ATOM 1604 O O . THR B 1 14 ? -4.23 -16.953 -9.445 1 98.81 14 THR B O 1
ATOM 1607 N N . GLU B 1 15 ? -4.836 -18.984 -8.938 1 98.62 15 GLU B N 1
ATOM 1608 C CA . GLU B 1 15 ? -5.312 -19.297 -10.281 1 98.62 15 GLU B CA 1
ATOM 1609 C C . GLU B 1 15 ? -6.824 -19.516 -10.297 1 98.62 15 GLU B C 1
ATOM 1611 O O . GLU B 1 15 ? -7.395 -20 -9.32 1 98.62 15 GLU B O 1
ATOM 1616 N N . TRP B 1 16 ? -7.434 -19.234 -11.414 1 98.38 16 TRP B N 1
ATOM 1617 C CA . TRP B 1 16 ? -8.891 -19.203 -11.531 1 98.38 16 TRP B CA 1
ATOM 1618 C C . TRP B 1 16 ? -9.352 -20 -12.742 1 98.38 16 TRP B C 1
ATOM 1620 O O . TRP B 1 16 ? -8.633 -20.094 -13.742 1 98.38 16 TRP B O 1
ATOM 1630 N N . THR B 1 17 ? -10.539 -20.609 -12.656 1 98.38 17 THR B N 1
ATOM 1631 C CA . THR B 1 17 ? -11.133 -21.141 -13.883 1 98.38 17 THR B CA 1
ATOM 1632 C C . THR B 1 17 ? -11.305 -20.031 -14.914 1 98.38 17 THR B C 1
ATOM 1634 O O . THR B 1 17 ? -11.617 -18.891 -14.562 1 98.38 17 THR B O 1
ATOM 1637 N N . CYS B 1 18 ? -10.969 -20.328 -16.125 1 97.75 18 CYS B N 1
ATOM 1638 C CA . CYS B 1 18 ? -10.992 -19.312 -17.172 1 97.75 18 CYS B CA 1
ATOM 1639 C C . CYS B 1 18 ? -11.336 -19.938 -18.531 1 97.75 18 CYS B C 1
ATOM 1641 O O . CYS B 1 18 ? -11.32 -21.156 -18.672 1 97.75 18 CYS B O 1
ATOM 1643 N N . TRP B 1 19 ? -11.703 -19.172 -19.453 1 97.31 19 TRP B N 1
ATOM 1644 C CA . TRP B 1 19 ? -12.141 -19.594 -20.781 1 97.31 19 TRP B CA 1
ATOM 1645 C C . TRP B 1 19 ? -11.617 -18.641 -21.844 1 97.31 19 TRP B C 1
ATOM 1647 O O . TRP B 1 19 ? -11.242 -17.5 -21.547 1 97.31 19 TRP B O 1
ATOM 1657 N N . GLU B 1 20 ? -11.648 -19.359 -23.047 1 91.75 20 GLU B N 1
ATOM 1658 C CA . GLU B 1 20 ? -11.367 -18.469 -24.188 1 91.75 20 GLU B CA 1
ATOM 1659 C C . GLU B 1 20 ? -12.555 -17.547 -24.469 1 91.75 20 GLU B C 1
ATOM 1661 O O . GLU B 1 20 ? -13.664 -18.016 -24.719 1 91.75 20 GLU B O 1
ATOM 1666 N N . GLY B 1 21 ? -12.531 -16.328 -24.266 1 87.75 21 GLY B N 1
ATOM 1667 C CA . GLY B 1 21 ? -13.602 -15.406 -24.609 1 87.75 21 GLY B CA 1
ATOM 1668 C C . GLY B 1 21 ? -14.562 -15.172 -23.453 1 87.75 21 GLY B C 1
ATOM 1669 O O . GLY B 1 21 ? -15.711 -14.773 -23.672 1 87.75 21 GLY B O 1
ATOM 1670 N N . GLY B 1 22 ? -14.391 -15.633 -22.312 1 90.12 22 GLY B N 1
ATOM 1671 C CA . GLY B 1 22 ? -15.234 -15.375 -21.156 1 90.12 22 GLY B CA 1
ATOM 1672 C C . GLY B 1 22 ? -15.945 -16.609 -20.656 1 90.12 22 GLY B C 1
ATOM 1673 O O . GLY B 1 22 ? -15.969 -17.641 -21.328 1 90.12 22 GLY B O 1
ATOM 1674 N N . ALA B 1 23 ? -16.656 -16.516 -19.562 1 93.88 23 ALA B N 1
ATOM 1675 C CA . ALA B 1 23 ? -17.297 -17.641 -18.891 1 93.88 23 ALA B CA 1
ATOM 1676 C C . ALA B 1 23 ? -18.562 -18.078 -19.641 1 93.88 23 ALA B C 1
ATOM 1678 O O . ALA B 1 23 ? -19.359 -17.234 -20.047 1 93.88 23 ALA B O 1
ATOM 1679 N N . PRO B 1 24 ? -18.828 -19.344 -19.828 1 95.06 24 PRO B N 1
ATOM 1680 C CA . PRO B 1 24 ? -20.094 -19.844 -20.391 1 95.06 24 PRO B CA 1
ATOM 1681 C C . PRO B 1 24 ? -21.297 -19.5 -19.531 1 95.06 24 PRO B C 1
ATOM 1683 O O . PRO B 1 24 ? -21.141 -19.188 -18.344 1 95.06 24 PRO B O 1
ATOM 1686 N N . PRO B 1 25 ? -22.484 -19.562 -20.172 1 94.56 25 PRO B N 1
ATOM 1687 C CA . PRO B 1 25 ? -23.688 -19.312 -19.375 1 94.56 25 PRO B CA 1
ATOM 1688 C C . PRO B 1 25 ? -23.812 -20.234 -18.172 1 94.56 25 PRO B C 1
ATOM 1690 O O . PRO B 1 25 ? -23.547 -21.438 -18.266 1 94.56 25 PRO B O 1
ATOM 1693 N N . GLY B 1 26 ? -24.125 -19.656 -17.047 1 95.69 26 GLY B N 1
ATOM 1694 C CA . GLY B 1 26 ? -24.328 -20.438 -15.836 1 95.69 26 GLY B CA 1
ATOM 1695 C C . GLY B 1 26 ? -23.047 -20.672 -15.047 1 95.69 26 GLY B C 1
ATOM 1696 O O . GLY B 1 26 ? -23.094 -21.234 -13.953 1 95.69 26 GLY B O 1
ATOM 1697 N N . MET B 1 27 ? -21.969 -20.297 -15.633 1 96.5 27 MET B N 1
ATOM 1698 C CA . MET B 1 27 ? -20.703 -20.469 -14.945 1 96.5 27 MET B CA 1
ATOM 1699 C C . MET B 1 27 ? -20.078 -19.125 -14.602 1 96.5 27 MET B C 1
ATOM 1701 O O . MET B 1 27 ? -20.453 -18.094 -15.172 1 96.5 27 MET B O 1
ATOM 1705 N N . ARG B 1 28 ? -19.234 -19.141 -13.625 1 96.44 28 ARG B N 1
ATOM 1706 C CA . ARG B 1 28 ? -18.422 -17.984 -13.242 1 96.44 28 ARG B CA 1
ATOM 1707 C C . ARG B 1 28 ? -17 -18.422 -12.898 1 96.44 28 ARG B C 1
ATOM 1709 O O . ARG B 1 28 ? -16.75 -19.578 -12.555 1 96.44 28 ARG B O 1
ATOM 1716 N N . SER B 1 29 ? -16.125 -17.484 -13.008 1 97.5 29 SER B N 1
ATOM 1717 C CA . SER B 1 29 ? -14.75 -17.781 -12.609 1 97.5 29 SER B CA 1
ATOM 1718 C C . SER B 1 29 ? -14.641 -18.016 -11.109 1 97.5 29 SER B C 1
ATOM 1720 O O . SER B 1 29 ? -15.266 -17.312 -10.32 1 97.5 29 SER B O 1
ATOM 1722 N N . GLU B 1 30 ? -13.93 -19.062 -10.758 1 97.88 30 GLU B N 1
ATOM 1723 C CA . GLU B 1 30 ? -13.695 -19.438 -9.359 1 97.88 30 GLU B CA 1
ATOM 1724 C C . GLU B 1 30 ? -12.227 -19.734 -9.109 1 97.88 30 GLU B C 1
ATOM 1726 O O . GLU B 1 30 ? -11.484 -20.078 -10.031 1 97.88 30 GLU B O 1
ATOM 1731 N N . ILE B 1 31 ? -11.883 -19.547 -7.859 1 98.62 31 ILE B N 1
ATOM 1732 C CA . ILE B 1 31 ? -10.516 -19.906 -7.496 1 98.62 31 ILE B CA 1
ATOM 1733 C C . ILE B 1 31 ? -10.289 -21.406 -7.754 1 98.62 31 ILE B C 1
ATOM 1735 O O . ILE B 1 31 ? -11.086 -22.234 -7.328 1 98.62 31 ILE B O 1
ATOM 1739 N N . LEU B 1 32 ? -9.219 -21.703 -8.461 1 98.75 32 LEU B N 1
ATOM 1740 C CA . LEU B 1 32 ? -8.867 -23.062 -8.844 1 98.75 32 LEU B CA 1
ATOM 1741 C C . LEU B 1 32 ? -7.66 -23.562 -8.055 1 98.75 32 LEU B C 1
ATOM 1743 O O . LEU B 1 32 ? -7.512 -24.766 -7.828 1 98.75 32 LEU B O 1
ATOM 1747 N N . GLU B 1 33 ? -6.82 -22.672 -7.664 1 98.81 33 GLU B N 1
ATOM 1748 C CA . GLU B 1 33 ? -5.609 -22.984 -6.91 1 98.81 33 GLU B CA 1
ATOM 1749 C C . GLU B 1 33 ? -5.148 -21.797 -6.082 1 98.81 33 GLU B C 1
ATOM 1751 O O . GLU B 1 33 ? -5.25 -20.656 -6.527 1 98.81 33 GLU B O 1
ATOM 1756 N N . ILE B 1 34 ? -4.656 -22.016 -4.883 1 98.81 34 ILE B N 1
ATOM 1757 C CA . ILE B 1 34 ? -4.051 -21 -4.027 1 98.81 34 ILE B CA 1
ATOM 1758 C C . ILE B 1 34 ? -2.629 -21.406 -3.658 1 98.81 34 ILE B C 1
ATOM 1760 O O . ILE B 1 34 ? -2.402 -22.547 -3.219 1 98.81 34 ILE B O 1
ATOM 1764 N N . GLY B 1 35 ? -1.674 -20.625 -3.945 1 98.81 35 GLY B N 1
ATOM 1765 C CA . GLY B 1 35 ? -0.311 -20.781 -3.461 1 98.81 35 GLY B CA 1
ATOM 1766 C C . GLY B 1 35 ? 0.084 -19.719 -2.447 1 98.81 35 GLY B C 1
ATOM 1767 O O . GLY B 1 35 ? -0.279 -18.547 -2.588 1 98.81 35 GLY B O 1
ATOM 1768 N N . ILE B 1 36 ? 0.808 -20.172 -1.394 1 98.81 36 ILE B N 1
ATOM 1769 C CA . ILE B 1 36 ? 1.207 -19.25 -0.345 1 98.81 36 ILE B CA 1
ATOM 1770 C C . ILE B 1 36 ? 2.625 -19.562 0.119 1 98.81 36 ILE B C 1
ATOM 1772 O O . ILE B 1 36 ? 3.004 -20.734 0.218 1 98.81 36 ILE B O 1
ATOM 1776 N N . VAL B 1 37 ? 3.377 -18.578 0.336 1 98.81 37 VAL B N 1
ATOM 1777 C CA . VAL B 1 37 ? 4.762 -18.656 0.782 1 98.81 37 VAL B CA 1
ATOM 1778 C C . VAL B 1 37 ? 4.977 -17.75 1.99 1 98.81 37 VAL B C 1
ATOM 1780 O O . VAL B 1 37 ? 4.488 -16.609 2.016 1 98.81 37 VAL B O 1
ATOM 1783 N N . GLU B 1 38 ? 5.598 -18.234 2.998 1 98.44 38 GLU B N 1
ATOM 1784 C CA . GLU B 1 38 ? 5.938 -17.453 4.18 1 98.44 38 GLU B CA 1
ATOM 1785 C C . GLU B 1 38 ? 7.445 -17.234 4.277 1 98.44 38 GLU B C 1
ATOM 1787 O O . GLU B 1 38 ? 8.234 -18.156 4.047 1 98.44 38 GLU B O 1
ATOM 1792 N N . ALA B 1 39 ? 7.824 -16.031 4.551 1 97.44 39 ALA B N 1
ATOM 1793 C CA . ALA B 1 39 ? 9.234 -15.711 4.727 1 97.44 39 ALA B CA 1
ATOM 1794 C C . ALA B 1 39 ? 9.453 -14.859 5.973 1 97.44 39 ALA B C 1
ATOM 1796 O O . ALA B 1 39 ? 8.523 -14.234 6.477 1 97.44 39 ALA B O 1
ATOM 1797 N N . ASP B 1 40 ? 10.641 -14.938 6.469 1 95.31 40 ASP B N 1
ATOM 1798 C CA . ASP B 1 40 ? 11.117 -14.039 7.516 1 95.31 40 ASP B CA 1
ATOM 1799 C C . ASP B 1 40 ? 11.719 -12.773 6.918 1 95.31 40 ASP B C 1
ATOM 1801 O O . ASP B 1 40 ? 12.711 -12.836 6.188 1 95.31 40 ASP B O 1
ATOM 1805 N N . VAL B 1 41 ? 11.18 -11.625 7.234 1 90.31 41 VAL B N 1
ATOM 1806 C CA . VAL B 1 41 ? 11.594 -10.406 6.547 1 90.31 41 VAL B CA 1
ATOM 1807 C C . VAL B 1 41 ? 12.93 -9.922 7.121 1 90.31 41 VAL B C 1
ATOM 1809 O O . VAL B 1 41 ? 13.672 -9.195 6.453 1 90.31 41 VAL B O 1
ATOM 1812 N N . ALA B 1 42 ? 13.211 -10.344 8.359 1 89.12 42 ALA B N 1
ATOM 1813 C CA . ALA B 1 42 ? 14.477 -9.93 8.961 1 89.12 42 ALA B CA 1
ATOM 1814 C C . ALA B 1 42 ? 15.648 -10.688 8.336 1 89.12 42 ALA B C 1
ATOM 1816 O O . ALA B 1 42 ? 16.672 -10.086 8.016 1 89.12 42 ALA B O 1
ATOM 1817 N N . THR B 1 43 ? 15.477 -11.945 8.125 1 91.44 43 THR B N 1
ATOM 1818 C CA . THR B 1 43 ? 16.578 -12.773 7.629 1 91.44 43 THR B CA 1
ATOM 1819 C C . THR B 1 43 ? 16.469 -12.953 6.117 1 91.44 43 THR B C 1
ATOM 1821 O O . THR B 1 43 ? 17.406 -13.453 5.48 1 91.44 43 THR B O 1
ATOM 1824 N N . LEU B 1 44 ? 15.344 -12.578 5.551 1 93.69 44 LEU B N 1
ATOM 1825 C CA . LEU B 1 44 ? 15.078 -12.703 4.121 1 93.69 44 LEU B CA 1
ATOM 1826 C C . LEU B 1 44 ? 15.109 -14.164 3.686 1 93.69 44 LEU B C 1
ATOM 1828 O O . LEU B 1 44 ? 15.68 -14.492 2.643 1 93.69 44 LEU B O 1
ATOM 1832 N N . GLU B 1 45 ? 14.555 -15.008 4.551 1 95.94 45 GLU B N 1
ATOM 1833 C CA . GLU B 1 45 ? 14.539 -16.438 4.27 1 95.94 45 GLU B CA 1
ATOM 1834 C C . GLU B 1 45 ? 13.117 -16.953 4.102 1 95.94 45 GLU B C 1
ATOM 1836 O O . GLU B 1 45 ? 12.227 -16.609 4.875 1 95.94 45 GLU B O 1
ATOM 1841 N N . ILE B 1 46 ? 12.945 -17.719 3.1 1 97.56 46 ILE B N 1
ATOM 1842 C CA . ILE B 1 46 ? 11.672 -18.422 2.939 1 97.56 46 ILE B CA 1
ATOM 1843 C C . ILE B 1 46 ? 11.555 -19.531 3.982 1 97.56 46 ILE B C 1
ATOM 1845 O O . ILE B 1 46 ? 12.469 -20.344 4.137 1 97.56 46 ILE B O 1
ATOM 1849 N N . LEU B 1 47 ? 10.469 -19.578 4.668 1 97.81 47 LEU B N 1
ATOM 1850 C CA . LEU B 1 47 ? 10.305 -20.484 5.789 1 97.81 47 LEU B CA 1
ATOM 1851 C C . LEU B 1 47 ? 9.469 -21.703 5.383 1 97.81 47 LEU B C 1
ATOM 1853 O O . LEU B 1 47 ? 9.797 -22.844 5.742 1 97.81 47 LEU B O 1
ATOM 1857 N N . ARG B 1 48 ? 8.406 -21.5 4.699 1 98 48 ARG B N 1
ATOM 1858 C CA . ARG B 1 48 ? 7.516 -22.578 4.273 1 98 48 ARG B CA 1
ATOM 1859 C C . ARG B 1 48 ? 6.641 -22.141 3.105 1 98 48 ARG B C 1
ATOM 1861 O O . ARG B 1 48 ? 6.539 -20.938 2.816 1 98 48 ARG B O 1
ATOM 1868 N N . GLU B 1 49 ? 6.164 -23.016 2.422 1 98.5 49 GLU B N 1
ATOM 1869 C CA . GLU B 1 49 ? 5.281 -22.812 1.272 1 98.5 49 GLU B CA 1
ATOM 1870 C C . GLU B 1 49 ? 4.285 -23.969 1.147 1 98.5 49 GLU B C 1
ATOM 1872 O O . GLU B 1 49 ? 4.551 -25.078 1.597 1 98.5 49 GLU B O 1
ATOM 1877 N N . GLU B 1 50 ? 3.133 -23.656 0.652 1 98.62 50 GLU B N 1
ATOM 1878 C CA . GLU B 1 50 ? 2.094 -24.656 0.414 1 98.62 50 GLU B CA 1
ATOM 1879 C C . GLU B 1 50 ? 1.154 -24.219 -0.706 1 98.62 50 GLU B C 1
ATOM 1881 O O . GLU B 1 50 ? 1.064 -23.031 -1.02 1 98.62 50 GLU B O 1
ATOM 1886 N N . SER B 1 51 ? 0.538 -25.172 -1.318 1 98.38 51 SER B N 1
ATOM 1887 C CA . SER B 1 51 ? -0.511 -24.891 -2.293 1 98.38 51 SER B CA 1
ATOM 1888 C C . SER B 1 51 ? -1.673 -25.859 -2.154 1 98.38 51 SER B C 1
ATOM 1890 O O . SER B 1 51 ? -1.494 -26.984 -1.673 1 98.38 51 SER B O 1
ATOM 1892 N N . TRP B 1 52 ? -2.812 -25.438 -2.535 1 98.56 52 TRP B N 1
ATOM 1893 C CA . TRP B 1 52 ? -4.02 -26.25 -2.549 1 98.56 52 TRP B CA 1
ATOM 1894 C C . TRP B 1 52 ? -4.773 -26.094 -3.865 1 98.56 52 TRP B C 1
ATOM 1896 O O . TRP B 1 52 ? -4.883 -24.984 -4.391 1 98.56 52 TRP B O 1
ATOM 1906 N N . LEU B 1 53 ? -5.219 -27.203 -4.355 1 98.62 53 LEU B N 1
ATOM 1907 C CA . LEU B 1 53 ? -6.246 -27.156 -5.391 1 98.62 53 LEU B CA 1
ATOM 1908 C C . LEU B 1 53 ? -7.621 -26.922 -4.777 1 98.62 53 LEU B C 1
ATOM 1910 O O . LEU B 1 53 ? -7.949 -27.484 -3.73 1 98.62 53 LEU B O 1
ATOM 1914 N N . VAL B 1 54 ? -8.359 -26.078 -5.434 1 98.69 54 VAL B N 1
ATOM 1915 C CA . VAL B 1 54 ? -9.727 -25.797 -5.004 1 98.69 54 VAL B CA 1
ATOM 1916 C C . VAL B 1 54 ? -10.711 -26.375 -6.008 1 98.69 54 VAL B C 1
ATOM 1918 O O . VAL B 1 54 ? -10.609 -26.125 -7.211 1 98.69 54 VAL B O 1
ATOM 1921 N N . ARG B 1 55 ? -11.664 -27.109 -5.535 1 98.12 55 ARG B N 1
ATOM 1922 C CA . ARG B 1 55 ? -12.688 -27.688 -6.395 1 98.12 55 ARG B CA 1
ATOM 1923 C C . ARG B 1 55 ? -13.742 -26.641 -6.762 1 98.12 55 ARG B C 1
ATOM 1925 O O . ARG B 1 55 ? -14.438 -26.125 -5.887 1 98.12 55 ARG B O 1
ATOM 1932 N N . PRO B 1 56 ? -13.859 -26.344 -8.016 1 97.06 56 PRO B N 1
ATOM 1933 C CA . PRO B 1 56 ? -14.891 -25.375 -8.391 1 97.06 56 PRO B CA 1
ATOM 1934 C C . PRO B 1 56 ? -16.297 -25.859 -8.086 1 97.06 56 PRO B C 1
ATOM 1936 O O . PRO B 1 56 ? -16.609 -27.047 -8.297 1 97.06 56 PRO B O 1
ATOM 1939 N N . ALA B 1 57 ? -17.109 -25.031 -7.625 1 96.81 57 ALA B N 1
ATOM 1940 C CA . ALA B 1 57 ? -18.469 -25.375 -7.262 1 96.81 57 ALA B CA 1
ATOM 1941 C C . ALA B 1 57 ? -19.453 -24.984 -8.359 1 96.81 57 ALA B C 1
ATOM 1943 O O . ALA B 1 57 ? -20.484 -25.625 -8.547 1 96.81 57 ALA B O 1
ATOM 1944 N N . TYR B 1 58 ? -19.094 -23.984 -9.133 1 96.38 58 TYR B N 1
ATOM 1945 C CA . TYR B 1 58 ? -20.047 -23.422 -10.078 1 96.38 58 TYR B CA 1
ATOM 1946 C C . TYR B 1 58 ? -19.453 -23.312 -11.477 1 96.38 58 TYR B C 1
ATOM 1948 O O . TYR B 1 58 ? -19.922 -22.531 -12.305 1 96.38 58 TYR B O 1
ATOM 1956 N N . SER B 1 59 ? -18.359 -24.031 -11.633 1 96.81 59 SER B N 1
ATOM 1957 C CA . SER B 1 59 ? -17.719 -24 -12.945 1 96.81 59 SER B CA 1
ATOM 1958 C C . SER B 1 59 ? -16.875 -25.234 -13.18 1 96.81 59 SER B C 1
ATOM 1960 O O . SER B 1 59 ? -16.906 -26.172 -12.383 1 96.81 59 SER B O 1
ATOM 1962 N N . GLU B 1 60 ? -16.266 -25.266 -14.406 1 95.38 60 GLU B N 1
ATOM 1963 C CA . GLU B 1 60 ? -15.367 -26.359 -14.789 1 95.38 60 GLU B CA 1
ATOM 1964 C C . GLU B 1 60 ? -14.094 -25.828 -15.445 1 95.38 60 GLU B C 1
ATOM 1966 O O . GLU B 1 60 ? -14.094 -24.719 -15.992 1 95.38 60 GLU B O 1
ATOM 1971 N N . VAL B 1 61 ? -13.125 -26.656 -15.297 1 97.94 61 VAL B N 1
ATOM 1972 C CA . VAL B 1 61 ? -11.875 -26.297 -15.961 1 97.94 61 VAL B CA 1
ATOM 1973 C C . VAL B 1 61 ? -12.023 -26.469 -17.469 1 97.94 61 VAL B C 1
ATOM 1975 O O . VAL B 1 61 ? -12.289 -27.578 -17.953 1 97.94 61 VAL B O 1
ATOM 1978 N N . SER B 1 62 ? -11.852 -25.438 -18.156 1 97.75 62 SER B N 1
ATOM 1979 C CA . SER B 1 62 ? -11.945 -25.5 -19.609 1 97.75 62 SER B CA 1
ATOM 1980 C C . SER B 1 62 ? -10.641 -26 -20.234 1 97.75 62 SER B C 1
ATOM 1982 O O . SER B 1 62 ? -9.609 -26.062 -19.562 1 97.75 62 SER B O 1
ATOM 1984 N N . GLY B 1 63 ? -10.75 -26.391 -21.516 1 97.31 63 GLY B N 1
ATOM 1985 C CA . GLY B 1 63 ? -9.531 -26.75 -22.219 1 97.31 63 GLY B CA 1
ATOM 1986 C C . GLY B 1 63 ? -8.508 -25.625 -22.234 1 97.31 63 GLY B C 1
ATOM 1987 O O . GLY B 1 63 ? -7.309 -25.859 -22.109 1 97.31 63 GLY B O 1
ATOM 1988 N N . TYR B 1 64 ? -9 -24.484 -22.328 1 97.62 64 TYR B N 1
ATOM 1989 C CA . TYR B 1 64 ? -8.141 -23.312 -22.328 1 97.62 64 TYR B CA 1
ATOM 1990 C C . TYR B 1 64 ? -7.422 -23.172 -20.984 1 97.62 64 TYR B C 1
ATOM 1992 O O . TYR B 1 64 ? -6.207 -22.969 -20.938 1 97.62 64 TYR B O 1
ATOM 2000 N N . CYS B 1 65 ? -8.148 -23.266 -19.922 1 98 65 CYS B N 1
ATOM 2001 C CA . CYS B 1 65 ? -7.613 -23.141 -18.578 1 98 65 CYS B CA 1
ATOM 2002 C C . CYS B 1 65 ? -6.578 -24.219 -18.297 1 98 65 CYS B C 1
ATOM 2004 O O . CYS B 1 65 ? -5.547 -23.969 -17.688 1 98 65 CYS B O 1
ATOM 2006 N N . GLU B 1 66 ? -6.871 -25.438 -18.75 1 98.06 66 GLU B N 1
ATOM 2007 C CA . GLU B 1 66 ? -5.941 -26.547 -18.562 1 98.06 66 GLU B CA 1
ATOM 2008 C C . GLU B 1 66 ? -4.629 -26.297 -19.312 1 98.06 66 GLU B C 1
ATOM 2010 O O . GLU B 1 66 ? -3.551 -26.578 -18.781 1 98.06 66 GLU B O 1
ATOM 2015 N N . ARG B 1 67 ? -4.711 -25.797 -20.484 1 97.25 67 ARG B N 1
ATOM 2016 C CA . ARG B 1 67 ? -3.508 -25.484 -21.25 1 97.25 67 ARG B CA 1
ATOM 2017 C C . ARG B 1 67 ? -2.701 -24.375 -20.578 1 97.25 67 ARG B C 1
ATOM 2019 O O . ARG B 1 67 ? -1.47 -24.422 -20.547 1 97.25 67 ARG B O 1
ATOM 2026 N N . LEU B 1 68 ? -3.361 -23.453 -20.047 1 96.94 68 LEU B N 1
ATOM 2027 C CA . LEU B 1 68 ? -2.7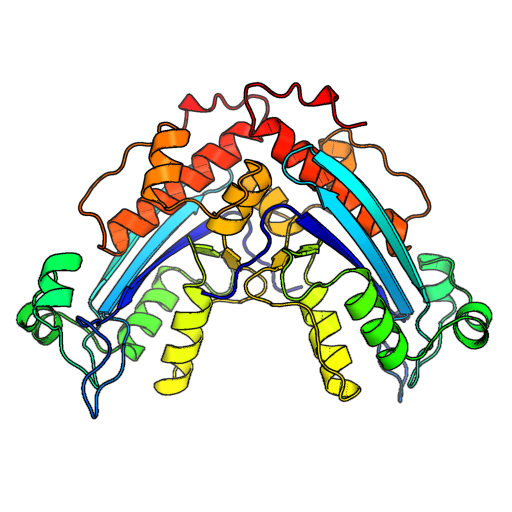09 -22.312 -19.422 1 96.94 68 LEU B CA 1
ATOM 2028 C C . LEU B 1 68 ? -2.041 -22.703 -18.109 1 96.94 68 LEU B C 1
ATOM 2030 O O . LEU B 1 68 ? -0.867 -22.391 -17.891 1 96.94 68 LEU B O 1
ATOM 2034 N N . THR B 1 69 ? -2.758 -23.438 -17.203 1 97.62 69 THR B N 1
ATOM 2035 C CA . THR B 1 69 ? -2.32 -23.656 -15.836 1 97.62 69 THR B CA 1
ATOM 2036 C C . THR B 1 69 ? -1.672 -25.031 -15.68 1 97.62 69 THR B C 1
ATOM 2038 O O . THR B 1 69 ? -0.98 -25.281 -14.695 1 97.62 69 THR B O 1
ATOM 2041 N N . GLY B 1 70 ? -2.072 -25.922 -16.625 1 97.44 70 GLY B N 1
ATOM 2042 C CA . GLY B 1 70 ? -1.63 -27.312 -16.484 1 97.44 70 GLY B CA 1
ATOM 2043 C C . GLY B 1 70 ? -2.484 -28.109 -15.531 1 97.44 70 GLY B C 1
ATOM 2044 O O . GLY B 1 70 ? -2.17 -29.266 -15.234 1 97.44 70 GLY B O 1
ATOM 2045 N N . ILE B 1 71 ? -3.586 -27.531 -14.992 1 97.75 71 ILE B N 1
ATOM 2046 C CA . ILE B 1 71 ? -4.477 -28.219 -14.07 1 97.75 71 ILE B CA 1
ATOM 2047 C C . ILE B 1 71 ? -5.609 -28.875 -14.852 1 97.75 71 ILE B C 1
ATOM 2049 O O . ILE B 1 71 ? -6.434 -28.188 -15.461 1 97.75 71 ILE B O 1
ATOM 2053 N N . ALA B 1 72 ? -5.684 -30.125 -14.781 1 97.31 72 ALA B N 1
ATOM 2054 C CA . ALA B 1 72 ? -6.746 -30.844 -15.477 1 97.31 72 ALA B CA 1
ATOM 2055 C C . ALA B 1 72 ? -8.055 -30.781 -14.688 1 97.31 72 ALA B C 1
ATOM 2057 O O . ALA B 1 72 ? -8.047 -30.75 -13.461 1 97.31 72 ALA B O 1
ATOM 2058 N N . GLY B 1 73 ? -9.094 -30.797 -15.477 1 96.75 73 GLY B N 1
ATOM 2059 C CA . GLY B 1 73 ? -10.398 -30.797 -14.836 1 96.75 73 GLY B CA 1
ATOM 2060 C C . GLY B 1 73 ? -10.578 -31.953 -13.859 1 96.75 73 GLY B C 1
ATOM 2061 O O . GLY B 1 73 ? -11.094 -31.766 -12.758 1 96.75 73 GLY B O 1
ATOM 2062 N N . ASP B 1 74 ? -10.18 -33.062 -14.234 1 96.44 74 ASP B N 1
ATOM 2063 C CA . ASP B 1 74 ? -10.297 -34.25 -13.391 1 96.44 74 ASP B CA 1
ATOM 2064 C C . ASP B 1 74 ? -9.453 -34.125 -12.133 1 96.44 74 ASP B C 1
ATOM 2066 O O . ASP B 1 74 ? -9.844 -34.594 -11.062 1 96.44 74 ASP B O 1
ATOM 2070 N N . GLU B 1 75 ? -8.305 -33.594 -12.25 1 96.56 75 GLU B N 1
ATOM 2071 C CA . GLU B 1 75 ? -7.434 -33.344 -11.109 1 96.56 75 GLU B CA 1
ATOM 2072 C C . GLU B 1 75 ? -8.102 -32.438 -10.086 1 96.56 75 GLU B C 1
ATOM 2074 O O . GLU B 1 75 ? -8.094 -32.719 -8.891 1 96.56 75 GLU B O 1
ATOM 2079 N N . ALA B 1 76 ? -8.648 -31.344 -10.594 1 97.06 76 ALA B N 1
ATOM 2080 C CA . ALA B 1 76 ? -9.359 -30.406 -9.734 1 97.06 76 ALA B CA 1
ATOM 2081 C C . ALA B 1 76 ? -10.531 -31.078 -9.031 1 97.06 76 ALA B C 1
ATOM 2083 O O . ALA B 1 76 ? -10.781 -30.828 -7.848 1 97.06 76 ALA B O 1
ATOM 2084 N N . ARG B 1 77 ? -11.234 -31.906 -9.766 1 96 77 ARG B N 1
ATOM 2085 C CA . ARG B 1 77 ? -12.414 -32.562 -9.234 1 96 77 ARG B CA 1
ATOM 2086 C C . ARG B 1 77 ? -12.023 -33.594 -8.18 1 96 77 ARG B C 1
ATOM 2088 O O . ARG B 1 77 ? -12.664 -33.688 -7.129 1 96 77 ARG B O 1
ATOM 2095 N N . ARG B 1 78 ? -11.008 -34.312 -8.391 1 96.56 78 ARG B N 1
ATOM 2096 C CA . ARG B 1 78 ? -10.664 -35.469 -7.547 1 96.56 78 ARG B CA 1
ATOM 2097 C C . ARG B 1 78 ? -9.836 -35 -6.348 1 96.56 78 ARG B C 1
ATOM 2099 O O . ARG B 1 78 ? -10 -35.531 -5.246 1 96.56 78 ARG B O 1
ATOM 2106 N N . PHE B 1 79 ? -8.977 -34.094 -6.582 1 97.38 79 PHE B N 1
ATOM 2107 C CA . PHE B 1 79 ? -7.988 -33.781 -5.555 1 97.38 79 PHE B CA 1
ATOM 2108 C C . PHE B 1 79 ? -8.227 -32.406 -4.965 1 97.38 79 PHE B C 1
ATOM 2110 O O . PHE B 1 79 ? -7.652 -32.031 -3.934 1 97.38 79 PHE B O 1
ATOM 2117 N N . GLY B 1 80 ? -9.078 -31.609 -5.621 1 98.38 80 GLY B N 1
ATOM 2118 C CA . GLY B 1 80 ? -9.414 -30.297 -5.082 1 98.38 80 GLY B CA 1
ATOM 2119 C C . GLY B 1 80 ? -10.281 -30.375 -3.84 1 98.38 80 GLY B C 1
ATOM 2120 O O . GLY B 1 80 ? -11.039 -31.328 -3.656 1 98.38 80 GLY B O 1
ATOM 2121 N N . ARG B 1 81 ? -10.109 -29.406 -3.012 1 98.44 81 ARG B N 1
ATOM 2122 C CA . ARG B 1 81 ? -10.938 -29.25 -1.821 1 98.44 81 ARG B CA 1
ATOM 2123 C C . ARG B 1 81 ? -11.883 -28.062 -1.963 1 98.44 81 ARG B C 1
ATOM 2125 O O . ARG B 1 81 ? -11.57 -27.094 -2.658 1 98.44 81 ARG B O 1
ATOM 2132 N N . PRO B 1 82 ? -13.023 -28.141 -1.261 1 98.19 82 PRO B N 1
ATOM 2133 C CA . PRO B 1 82 ? -13.883 -26.953 -1.267 1 98.19 82 PRO B CA 1
ATOM 2134 C C . PRO B 1 82 ? -13.188 -25.719 -0.691 1 98.19 82 PRO B C 1
ATOM 2136 O O . PRO B 1 82 ? -12.414 -25.828 0.262 1 98.19 82 PRO B O 1
ATOM 2139 N N . LEU B 1 83 ? -13.492 -24.547 -1.222 1 98.25 83 LEU B N 1
ATOM 2140 C CA . LEU B 1 83 ? -12.836 -23.297 -0.824 1 98.25 83 LEU B CA 1
ATOM 2141 C C . LEU B 1 83 ? -12.906 -23.109 0.687 1 98.25 83 LEU B C 1
ATOM 2143 O O . LEU B 1 83 ? -11.906 -22.781 1.323 1 98.25 83 LEU B O 1
ATOM 2147 N N . PRO B 1 84 ? -14.07 -23.375 1.336 1 98.25 84 PRO B N 1
ATOM 2148 C CA . PRO B 1 84 ? -14.133 -23.172 2.785 1 98.25 84 PRO B CA 1
ATOM 2149 C C . PRO B 1 84 ? -13.125 -24.031 3.549 1 98.25 84 PRO B C 1
ATOM 2151 O O . PRO B 1 84 ? -12.531 -23.562 4.527 1 98.25 84 PRO B O 1
ATOM 2154 N N . GLU B 1 85 ? -12.93 -25.203 3.082 1 98.25 85 GLU B N 1
ATOM 2155 C CA . GLU B 1 85 ? -11.969 -26.094 3.729 1 98.25 85 GLU B CA 1
ATOM 2156 C C . GLU B 1 85 ? -10.539 -25.594 3.539 1 98.25 85 GLU B C 1
ATOM 2158 O O . GLU B 1 85 ? -9.742 -25.609 4.477 1 98.25 85 GLU B O 1
ATOM 2163 N N . VAL B 1 86 ? -10.234 -25.156 2.361 1 98.5 86 VAL B N 1
ATOM 2164 C CA . VAL B 1 86 ? -8.906 -24.625 2.068 1 98.5 86 VAL B CA 1
ATOM 2165 C C . VAL B 1 86 ? -8.633 -23.406 2.932 1 98.5 86 VAL B C 1
ATOM 2167 O O . VAL B 1 86 ? -7.559 -23.281 3.525 1 98.5 86 VAL B O 1
ATOM 2170 N N . MET B 1 87 ? -9.617 -22.5 3.055 1 98.19 87 MET B N 1
ATOM 2171 C CA . MET B 1 87 ? -9.453 -21.281 3.836 1 98.19 87 MET B CA 1
ATOM 2172 C C . MET B 1 87 ? -9.234 -21.609 5.312 1 98.19 87 MET B C 1
ATOM 2174 O O . MET B 1 87 ? -8.422 -20.953 5.977 1 98.19 87 MET B O 1
ATOM 2178 N N . ARG B 1 88 ? -9.922 -22.594 5.785 1 97.81 88 ARG B N 1
ATOM 2179 C CA . ARG B 1 88 ? -9.734 -23.031 7.168 1 97.81 88 ARG B CA 1
ATOM 2180 C C . ARG B 1 88 ? -8.32 -23.562 7.391 1 97.81 88 ARG B C 1
ATOM 2182 O O . ARG B 1 88 ? -7.672 -23.219 8.383 1 97.81 88 ARG B O 1
ATOM 2189 N N . THR B 1 89 ? -7.887 -24.438 6.48 1 98.06 89 THR B N 1
ATOM 2190 C CA . THR B 1 89 ? -6.559 -25.031 6.586 1 98.06 89 THR B CA 1
ATOM 2191 C C . THR B 1 89 ? -5.477 -23.953 6.5 1 98.06 89 THR B C 1
ATOM 2193 O O . THR B 1 89 ? -4.543 -23.938 7.305 1 98.06 89 THR B O 1
ATOM 2196 N N . LEU B 1 90 ? -5.617 -23.094 5.547 1 98.12 90 LEU B N 1
ATOM 2197 C CA . LEU B 1 90 ? -4.672 -22 5.344 1 98.12 90 LEU B CA 1
ATOM 2198 C C . LEU B 1 90 ? -4.594 -21.109 6.582 1 98.12 90 LEU B C 1
ATOM 2200 O O . LEU B 1 90 ? -3.5 -20.719 7.008 1 98.12 90 LEU B O 1
ATOM 2204 N N . THR B 1 91 ? -5.719 -20.797 7.164 1 97.94 91 THR B N 1
ATOM 2205 C CA . THR B 1 91 ? -5.777 -19.953 8.352 1 97.94 91 THR B CA 1
ATOM 2206 C C . THR B 1 91 ? -5.047 -20.609 9.523 1 97.94 91 THR B C 1
ATOM 2208 O O . THR B 1 91 ? -4.246 -19.969 10.203 1 97.94 91 THR B O 1
ATOM 2211 N N . LYS B 1 92 ? -5.285 -21.859 9.688 1 97.5 92 LYS B N 1
ATOM 2212 C CA . LYS B 1 92 ? -4.664 -22.609 10.773 1 97.5 92 LYS B CA 1
ATOM 2213 C C . LYS B 1 92 ? -3.154 -22.703 10.594 1 97.5 92 LYS B C 1
ATOM 2215 O O . LYS B 1 92 ? -2.395 -22.578 11.555 1 97.5 92 LYS B O 1
ATOM 2220 N N . GLN B 1 93 ? -2.734 -22.922 9.398 1 97.75 93 GLN B N 1
ATOM 2221 C CA . GLN B 1 93 ? -1.331 -23.219 9.133 1 97.75 93 GLN B CA 1
ATOM 2222 C C . GLN B 1 93 ? -0.504 -21.938 9.078 1 97.75 93 GLN B C 1
ATOM 2224 O O . GLN B 1 93 ? 0.653 -21.922 9.5 1 97.75 93 GLN B O 1
ATOM 2229 N N . PHE B 1 94 ? -1.078 -20.781 8.57 1 97.44 94 PHE B N 1
ATOM 2230 C CA . PHE B 1 94 ? -0.237 -19.625 8.25 1 97.44 94 PHE B CA 1
ATOM 2231 C C . PHE B 1 94 ? -0.613 -18.422 9.102 1 97.44 94 PHE B C 1
ATOM 2233 O O . PHE B 1 94 ? 0.139 -17.453 9.172 1 97.44 94 PHE B O 1
ATOM 2240 N N . GLY B 1 95 ? -1.769 -18.359 9.734 1 94.88 95 GLY B N 1
ATOM 2241 C CA . GLY B 1 95 ? -2.188 -17.25 10.57 1 94.88 95 GLY B CA 1
ATOM 2242 C C . GLY B 1 95 ? -2.105 -15.906 9.859 1 94.88 95 GLY B C 1
ATOM 2243 O O . GLY B 1 95 ? -1.451 -14.984 10.344 1 94.88 95 GLY B O 1
ATOM 2244 N N . PRO B 1 96 ? -2.865 -15.844 8.734 1 95.25 96 PRO B N 1
ATOM 2245 C CA . PRO B 1 96 ? -2.691 -14.672 7.875 1 95.25 96 PRO B CA 1
ATOM 2246 C C . PRO B 1 96 ? -3.254 -13.398 8.5 1 95.25 96 PRO B C 1
ATOM 2248 O O . PRO B 1 96 ? -2.92 -12.289 8.062 1 95.25 96 PRO B O 1
ATOM 2251 N N . SER B 1 97 ? -4.051 -13.461 9.609 1 92.19 97 SER B N 1
ATOM 2252 C CA . SER B 1 97 ? -4.711 -12.297 10.18 1 92.19 97 SER B CA 1
ATOM 2253 C C . SER B 1 97 ? -3.703 -11.352 10.828 1 92.19 97 SER B C 1
ATOM 2255 O O . SER B 1 97 ? -4.008 -10.188 11.078 1 92.19 97 SER B O 1
ATOM 2257 N N . ARG B 1 98 ? -2.469 -11.828 10.992 1 91.31 98 ARG B N 1
ATOM 2258 C CA . ARG B 1 98 ? -1.502 -10.992 11.703 1 91.31 98 ARG B CA 1
ATOM 2259 C C . ARG B 1 98 ? -0.245 -10.781 10.859 1 91.31 98 ARG B C 1
ATOM 2261 O O . ARG B 1 98 ? 0.754 -10.258 11.352 1 91.31 98 ARG B O 1
ATOM 2268 N N . LYS B 1 99 ? -0.322 -11.227 9.641 1 94.88 99 LYS B N 1
ATOM 2269 C CA . LYS B 1 99 ? 0.855 -11.141 8.781 1 94.88 99 LYS B CA 1
ATOM 2270 C C . LYS B 1 99 ? 0.578 -10.281 7.555 1 94.88 99 LYS B C 1
ATOM 2272 O O . LYS B 1 99 ? -0.541 -10.273 7.035 1 94.88 99 LYS B O 1
ATOM 2277 N N . ALA B 1 100 ? 1.621 -9.578 7.16 1 95.62 100 ALA B N 1
ATOM 2278 C CA . ALA B 1 100 ? 1.507 -8.844 5.902 1 95.62 100 ALA B CA 1
ATOM 2279 C C . ALA B 1 100 ? 1.405 -9.797 4.719 1 95.62 100 ALA B C 1
ATOM 2281 O O . ALA B 1 100 ? 1.946 -10.906 4.758 1 95.62 100 ALA B O 1
ATOM 2282 N N . LEU B 1 101 ? 0.663 -9.367 3.758 1 96.94 101 LEU B N 1
ATOM 2283 C CA . LEU B 1 101 ? 0.46 -10.141 2.537 1 96.94 101 LEU B CA 1
ATOM 2284 C C . LEU B 1 101 ? 0.94 -9.367 1.316 1 96.94 101 LEU B C 1
ATOM 2286 O O . LEU B 1 101 ? 0.597 -8.195 1.147 1 96.94 101 LEU B O 1
ATOM 2290 N N . VAL B 1 102 ? 1.777 -10 0.503 1 97.69 102 VAL B N 1
ATOM 2291 C CA . VAL B 1 102 ? 2.135 -9.391 -0.774 1 97.69 102 VAL B CA 1
ATOM 2292 C C . VAL B 1 102 ? 1.643 -10.266 -1.921 1 97.69 102 VAL B C 1
ATOM 2294 O O . VAL B 1 102 ? 1.604 -11.492 -1.799 1 97.69 102 VAL B O 1
ATOM 2297 N N . SER B 1 103 ? 1.257 -9.703 -2.953 1 98.12 103 SER B N 1
ATOM 2298 C CA . SER B 1 103 ? 0.823 -10.359 -4.18 1 98.12 103 SER B CA 1
ATOM 2299 C C . SER B 1 103 ? 1.263 -9.578 -5.414 1 98.12 103 SER B C 1
ATOM 2301 O O . SER B 1 103 ? 1.767 -8.461 -5.297 1 98.12 103 SER B O 1
ATOM 2303 N N . TRP B 1 104 ? 1.272 -10.141 -6.535 1 97.5 104 TRP B N 1
ATOM 2304 C CA . TRP B 1 104 ? 1.468 -9.461 -7.812 1 97.5 104 TRP B CA 1
ATOM 2305 C C . TRP B 1 104 ? 0.133 -9.219 -8.508 1 97.5 104 TRP B C 1
ATOM 2307 O O . TRP B 1 104 ? -0.223 -9.938 -9.453 1 97.5 104 TRP B O 1
ATOM 2317 N N . GLY B 1 105 ? -0.512 -8.172 -8.109 1 94.5 105 GLY B N 1
ATOM 2318 C CA . GLY B 1 105 ? -1.885 -7.895 -8.5 1 94.5 105 GLY B CA 1
ATOM 2319 C C . GLY B 1 105 ? -2.861 -7.953 -7.344 1 94.5 105 GLY B C 1
ATOM 2320 O O . GLY B 1 105 ? -2.453 -7.992 -6.18 1 94.5 105 GLY B O 1
ATOM 2321 N N . ASP B 1 106 ? -4.156 -7.922 -7.59 1 92.69 106 ASP B N 1
ATOM 2322 C CA . ASP B 1 106 ? -5.172 -7.82 -6.547 1 92.69 106 ASP B CA 1
ATOM 2323 C C . ASP B 1 106 ? -5.734 -9.195 -6.191 1 92.69 106 ASP B C 1
ATOM 2325 O O . ASP B 1 106 ? -6.953 -9.391 -6.184 1 92.69 106 ASP B O 1
ATOM 2329 N N . ASP B 1 107 ? -4.906 -10.109 -5.875 1 96.94 107 ASP B N 1
ATOM 2330 C CA . ASP B 1 107 ? -5.336 -11.438 -5.438 1 96.94 107 ASP B CA 1
ATOM 2331 C C . ASP B 1 107 ? -6.254 -11.344 -4.223 1 96.94 107 ASP B C 1
ATOM 2333 O O . ASP B 1 107 ? -7.223 -12.094 -4.113 1 96.94 107 ASP B O 1
ATOM 2337 N N . LEU B 1 108 ? -5.934 -10.461 -3.334 1 96.5 108 LEU B N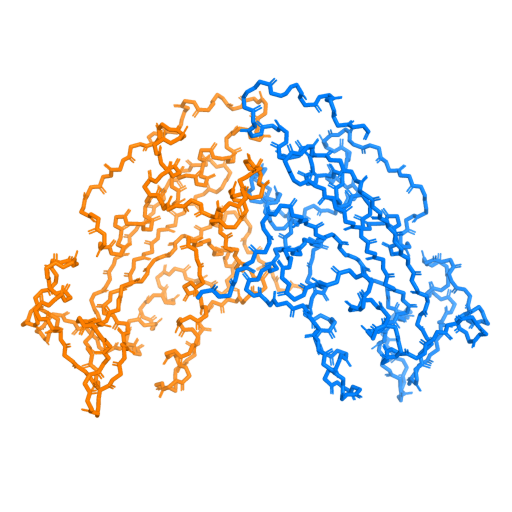 1
ATOM 2338 C CA . LEU B 1 108 ? -6.746 -10.336 -2.131 1 96.5 108 LEU B CA 1
ATOM 2339 C C . LEU B 1 108 ? -8.188 -9.961 -2.484 1 96.5 108 LEU B C 1
ATOM 2341 O O . LEU B 1 108 ? -9.125 -10.469 -1.871 1 96.5 108 LEU B O 1
ATOM 2345 N N . GLY B 1 109 ? -8.352 -8.992 -3.404 1 95.88 109 GLY B N 1
ATOM 2346 C CA . GLY B 1 109 ? -9.695 -8.656 -3.84 1 95.88 109 GLY B CA 1
ATOM 2347 C C . GLY B 1 109 ? -10.477 -9.859 -4.344 1 95.88 109 GLY B C 1
ATOM 2348 O O . GLY B 1 109 ? -11.656 -10.008 -4.035 1 95.88 109 GLY B O 1
ATOM 2349 N N . GLY B 1 110 ? -9.828 -10.695 -5.125 1 97.06 110 GLY B N 1
ATOM 2350 C CA . GLY B 1 110 ? -10.453 -11.922 -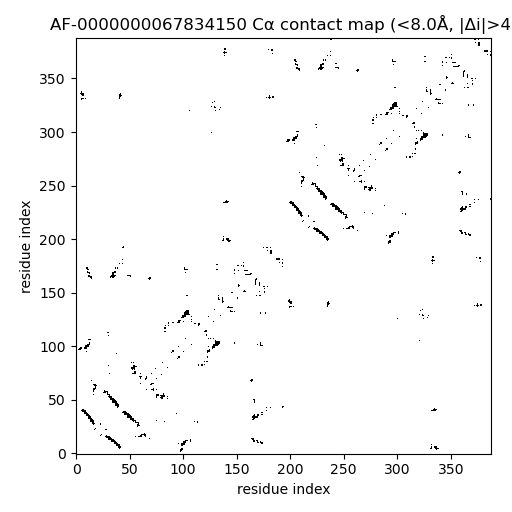5.602 1 97.06 110 GLY B CA 1
ATOM 2351 C C . GLY B 1 110 ? -10.812 -12.883 -4.48 1 97.06 110 GLY B C 1
ATOM 2352 O O . GLY B 1 110 ? -11.914 -13.438 -4.461 1 97.06 110 GLY B O 1
ATOM 2353 N N . ILE B 1 111 ? -9.898 -13.047 -3.598 1 98.19 111 ILE B N 1
ATOM 2354 C CA . ILE B 1 111 ? -10.109 -13.938 -2.467 1 98.19 111 ILE B CA 1
ATOM 2355 C C . ILE B 1 111 ? -11.281 -13.438 -1.627 1 98.19 111 ILE B C 1
ATOM 2357 O O . ILE B 1 111 ? -12.148 -14.227 -1.232 1 98.19 111 ILE B O 1
ATOM 2361 N N . GLU B 1 112 ? -11.289 -12.164 -1.375 1 97.31 112 GLU B N 1
ATOM 2362 C CA . GLU B 1 112 ? -12.367 -11.555 -0.608 1 97.31 112 GLU B CA 1
ATOM 2363 C C . GLU B 1 112 ? -13.727 -11.82 -1.257 1 97.31 112 GLU B C 1
ATOM 2365 O O . GLU B 1 112 ? -14.68 -12.195 -0.576 1 97.31 112 GLU B O 1
ATOM 2370 N N . ALA B 1 113 ? -13.812 -11.602 -2.512 1 97.12 113 ALA B N 1
ATOM 2371 C CA . ALA B 1 113 ? -15.055 -11.805 -3.254 1 97.12 113 ALA B CA 1
ATOM 2372 C C . ALA B 1 113 ? -15.5 -13.258 -3.186 1 97.12 113 ALA B C 1
ATOM 2374 O O . ALA B 1 113 ? -16.688 -13.539 -2.975 1 97.12 113 ALA B O 1
ATOM 2375 N N . GLU B 1 114 ? -14.547 -14.148 -3.365 1 98.06 114 GLU B N 1
ATOM 2376 C CA . GLU B 1 114 ? -14.875 -15.57 -3.324 1 98.06 114 GLU B CA 1
ATOM 2377 C C . GLU B 1 114 ? -15.305 -16 -1.925 1 98.06 114 GLU B C 1
ATOM 2379 O O . GLU B 1 114 ? -16.25 -16.781 -1.77 1 98.06 114 GLU B O 1
ATOM 2384 N N . CYS B 1 115 ? -14.625 -15.539 -0.909 1 98.19 115 CYS B N 1
ATOM 2385 C CA . CYS B 1 115 ? -15.008 -15.852 0.464 1 98.19 115 CYS B CA 1
ATOM 2386 C C . CYS B 1 115 ? -16.422 -15.367 0.756 1 98.19 115 CYS B C 1
ATOM 2388 O O . CYS B 1 115 ? -17.219 -16.078 1.382 1 98.19 115 CYS B O 1
ATOM 2390 N N . ARG B 1 116 ? -16.734 -14.18 0.325 1 97.75 116 ARG B N 1
ATOM 2391 C CA . ARG B 1 116 ? -18.062 -13.641 0.496 1 97.75 116 ARG B CA 1
ATOM 2392 C C . ARG B 1 116 ? -19.109 -14.516 -0.196 1 97.75 116 ARG B C 1
ATOM 2394 O O . ARG B 1 116 ? -20.156 -14.812 0.378 1 97.75 116 ARG B O 1
ATOM 2401 N N . ALA B 1 117 ? -18.859 -14.969 -1.36 1 96.94 117 ALA B N 1
ATOM 2402 C CA . ALA B 1 117 ? -19.781 -15.781 -2.154 1 96.94 117 ALA B CA 1
ATOM 2403 C C . ALA B 1 117 ? -20.062 -17.109 -1.468 1 96.94 117 ALA B C 1
ATOM 2405 O O . ALA B 1 117 ? -21.172 -17.641 -1.565 1 96.94 117 ALA B O 1
ATOM 2406 N N . PHE B 1 118 ? -19.078 -17.609 -0.784 1 97.44 118 PHE B N 1
ATOM 2407 C CA . PHE B 1 118 ? -19.219 -18.922 -0.164 1 97.44 118 PHE B CA 1
ATOM 2408 C C . PHE B 1 118 ? -19.594 -18.797 1.304 1 97.44 118 PHE B C 1
ATOM 2410 O O . PHE B 1 118 ? -19.766 -19.797 2.002 1 97.44 118 PHE B O 1
ATOM 2417 N N . GLY B 1 119 ? -19.641 -17.594 1.813 1 96.56 119 GLY B N 1
ATOM 2418 C CA . GLY B 1 119 ? -20.031 -17.359 3.195 1 96.56 119 GLY B CA 1
ATOM 2419 C C . GLY B 1 119 ? -18.969 -17.781 4.191 1 96.56 119 GLY B C 1
ATOM 2420 O O . GLY B 1 119 ? -19.281 -18.312 5.254 1 96.56 119 GLY B O 1
ATOM 2421 N N . VAL B 1 120 ? -17.734 -17.641 3.785 1 96.75 120 VAL B N 1
ATOM 2422 C CA . VAL B 1 120 ? -16.641 -17.969 4.684 1 96.75 120 VAL B CA 1
ATOM 2423 C C . VAL B 1 120 ? -15.828 -16.719 4.988 1 96.75 120 VAL B C 1
ATOM 2425 O O . VAL B 1 120 ? -15.844 -15.758 4.207 1 96.75 120 VAL B O 1
ATOM 2428 N N . GLU B 1 121 ? -15.188 -16.719 6.094 1 95.56 121 GLU B N 1
ATOM 2429 C CA . GLU B 1 121 ? -14.398 -15.555 6.512 1 95.56 121 GLU B CA 1
ATOM 2430 C C . GLU B 1 121 ? -13.109 -15.445 5.707 1 95.56 121 GLU B C 1
ATOM 2432 O O . GLU B 1 121 ? -12.438 -16.453 5.469 1 95.56 121 GLU B O 1
ATOM 2437 N N . ASN B 1 122 ? -12.797 -14.297 5.188 1 96.94 122 ASN B N 1
ATOM 2438 C CA . ASN B 1 122 ? -11.477 -13.977 4.652 1 96.94 122 ASN B CA 1
ATOM 2439 C C . ASN B 1 122 ? -10.469 -13.688 5.762 1 96.94 122 ASN B C 1
ATOM 2441 O O . ASN B 1 122 ? -10.625 -12.711 6.5 1 96.94 122 ASN B O 1
ATOM 2445 N N . PRO B 1 123 ? -9.492 -14.5 5.906 1 96.38 123 PRO B N 1
ATOM 2446 C CA . PRO B 1 123 ? -8.586 -14.32 7.047 1 96.38 123 PRO B CA 1
ATOM 2447 C C . PRO B 1 123 ? -7.543 -13.234 6.809 1 96.38 123 PRO B C 1
ATOM 2449 O O . PRO B 1 123 ? -6.832 -12.836 7.738 1 96.38 123 PRO B O 1
ATOM 2452 N N . PHE B 1 124 ? -7.418 -12.773 5.57 1 96.62 124 PHE B N 1
ATOM 2453 C CA . PHE B 1 124 ? -6.453 -11.734 5.242 1 96.62 124 PHE B CA 1
ATOM 2454 C C . PHE B 1 124 ? -7.027 -10.352 5.547 1 96.62 124 PHE B C 1
ATOM 2456 O O . PHE B 1 124 ? -8.211 -10.102 5.324 1 96.62 124 PHE B O 1
ATOM 2463 N N . ARG B 1 125 ? -6.137 -9.531 5.992 1 93 125 ARG B N 1
ATOM 2464 C CA . ARG B 1 125 ? -6.551 -8.164 6.277 1 93 125 ARG B CA 1
ATOM 2465 C C . ARG B 1 125 ? -6.113 -7.215 5.164 1 93 125 ARG B C 1
ATOM 2467 O O . ARG B 1 125 ? -4.938 -7.176 4.805 1 93 125 ARG B O 1
ATOM 2474 N N . ARG B 1 126 ? -7.012 -6.445 4.715 1 91.81 126 ARG B N 1
ATOM 2475 C CA . ARG B 1 126 ? -6.746 -5.543 3.6 1 91.81 126 ARG B CA 1
ATOM 2476 C C . ARG B 1 126 ? -5.707 -4.492 3.98 1 91.81 126 ARG B C 1
ATOM 2478 O O . ARG B 1 126 ? -4.891 -4.094 3.148 1 91.81 126 ARG B O 1
ATOM 2485 N N . GLU B 1 127 ? -5.734 -4.09 5.254 1 89.62 127 GLU B N 1
ATOM 2486 C CA . GLU B 1 127 ? -4.828 -3.037 5.699 1 89.62 127 GLU B CA 1
ATOM 2487 C C . GLU B 1 127 ? -3.395 -3.553 5.801 1 89.62 127 GLU B C 1
ATOM 2489 O O . GLU B 1 127 ? -2.453 -2.766 5.926 1 89.62 127 GLU B O 1
ATOM 2494 N N . LEU B 1 128 ? -3.203 -4.867 5.664 1 92.56 128 LEU B N 1
ATOM 2495 C CA . LEU B 1 128 ? -1.871 -5.461 5.73 1 92.56 128 LEU B CA 1
ATOM 2496 C C . LEU B 1 128 ? -1.455 -6.02 4.371 1 92.56 128 LEU B C 1
ATOM 2498 O O . LEU B 1 128 ? -0.434 -6.699 4.266 1 92.56 128 LEU B O 1
ATOM 2502 N N . ALA B 1 129 ? -2.27 -5.762 3.398 1 94.81 129 ALA B N 1
ATOM 2503 C CA . ALA B 1 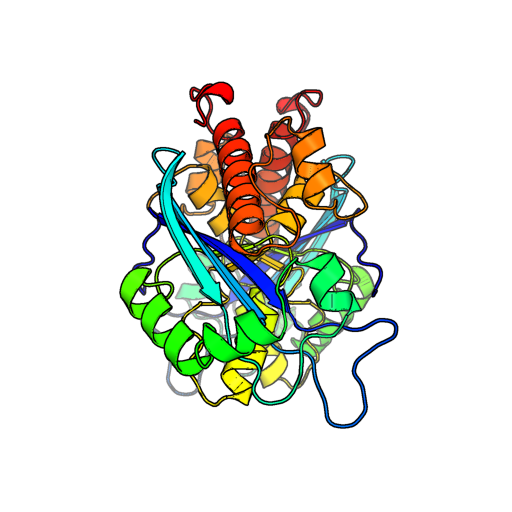129 ? -2.006 -6.328 2.08 1 94.81 129 ALA B CA 1
ATOM 2504 C C . ALA B 1 129 ? -1.372 -5.297 1.153 1 94.81 129 ALA B C 1
ATOM 2506 O O . ALA B 1 129 ? -1.757 -4.125 1.165 1 94.81 129 ALA B O 1
ATOM 2507 N N . VAL B 1 130 ? -0.408 -5.762 0.406 1 95.25 130 VAL B N 1
ATOM 2508 C CA . VAL B 1 130 ? 0.326 -4.91 -0.523 1 95.25 130 VAL B CA 1
ATOM 2509 C C . VAL B 1 130 ? 0.327 -5.543 -1.914 1 95.25 130 VAL B C 1
ATOM 2511 O O . VAL B 1 130 ? 0.726 -6.695 -2.078 1 95.25 130 VAL B O 1
ATOM 2514 N N . ASP B 1 131 ? -0.142 -4.793 -2.877 1 95.94 131 ASP B N 1
ATOM 2515 C CA . ASP B 1 131 ? 0.148 -5.172 -4.258 1 95.94 131 ASP B CA 1
ATOM 2516 C C . ASP B 1 131 ? 1.594 -4.844 -4.625 1 95.94 131 ASP B C 1
ATOM 2518 O O . ASP B 1 131 ? 1.889 -3.738 -5.082 1 95.94 131 ASP B O 1
ATOM 2522 N N . PHE B 1 132 ? 2.426 -5.863 -4.48 1 97 132 PHE B N 1
ATOM 2523 C CA . PHE B 1 132 ? 3.854 -5.645 -4.688 1 97 132 PHE B CA 1
ATOM 2524 C C . PHE B 1 132 ? 4.148 -5.336 -6.148 1 97 132 PHE B C 1
ATOM 2526 O O . PHE B 1 132 ? 5.098 -4.617 -6.457 1 97 132 PHE B O 1
ATOM 2533 N N . GLY B 1 133 ? 3.318 -5.852 -7.094 1 95.25 133 GLY B N 1
ATOM 2534 C CA . GLY B 1 133 ? 3.482 -5.465 -8.484 1 95.25 133 GLY B CA 1
ATOM 2535 C C . GLY B 1 133 ? 3.385 -3.969 -8.703 1 95.25 133 GLY B C 1
ATOM 2536 O O . GLY B 1 133 ? 4.141 -3.398 -9.492 1 95.25 133 GLY B O 1
ATOM 2537 N N . LEU B 1 134 ? 2.475 -3.361 -8 1 94.56 134 LEU B N 1
ATOM 2538 C CA . LEU B 1 134 ? 2.318 -1.912 -8.078 1 94.56 134 LEU B CA 1
ATOM 2539 C C . LEU B 1 134 ? 3.527 -1.202 -7.48 1 94.56 134 LEU B C 1
ATOM 2541 O O . LEU B 1 134 ? 4.055 -0.258 -8.078 1 94.56 134 LEU B O 1
ATOM 2545 N N . VAL B 1 135 ? 3.949 -1.664 -6.297 1 95.5 135 VAL B N 1
ATOM 2546 C CA . VAL B 1 135 ? 5.105 -1.064 -5.637 1 95.5 135 VAL B CA 1
ATOM 2547 C C . VAL B 1 135 ? 6.324 -1.156 -6.551 1 95.5 135 VAL B C 1
ATOM 2549 O O . VAL B 1 135 ? 7.07 -0.183 -6.703 1 95.5 135 VAL B O 1
ATOM 2552 N N . HIS B 1 136 ? 6.512 -2.314 -7.137 1 94.44 136 HIS B N 1
ATOM 2553 C CA . HIS B 1 136 ? 7.637 -2.543 -8.039 1 94.44 136 HIS B CA 1
ATOM 2554 C C . HIS B 1 136 ? 7.594 -1.594 -9.227 1 94.44 136 HIS B C 1
ATOM 2556 O O . HIS B 1 136 ? 8.602 -0.975 -9.57 1 94.44 136 HIS B O 1
ATOM 2562 N N . ALA B 1 137 ? 6.434 -1.493 -9.852 1 92.94 137 ALA B N 1
ATOM 2563 C CA . ALA B 1 137 ? 6.266 -0.63 -11.016 1 92.94 137 ALA B CA 1
ATOM 2564 C C . ALA B 1 137 ? 6.582 0.824 -10.68 1 92.94 137 ALA B C 1
ATOM 2566 O O . ALA B 1 137 ? 7.328 1.489 -11.398 1 92.94 137 ALA B O 1
ATOM 2567 N N . LEU B 1 138 ? 6.035 1.324 -9.586 1 93.19 138 LEU B N 1
ATOM 2568 C CA . LEU B 1 138 ? 6.223 2.707 -9.156 1 93.19 138 LEU B CA 1
ATOM 2569 C C . LEU B 1 138 ? 7.691 2.98 -8.836 1 93.19 138 LEU B C 1
ATOM 2571 O O . LEU B 1 138 ? 8.234 4.02 -9.227 1 93.19 138 LEU B O 1
ATOM 2575 N N . SER B 1 139 ? 8.289 2.018 -8.133 1 92.75 139 SER B N 1
ATOM 2576 C CA . SER B 1 139 ? 9.672 2.191 -7.719 1 92.75 139 SER B CA 1
ATOM 2577 C C . SER B 1 139 ? 10.617 2.156 -8.914 1 92.75 139 SER B C 1
ATOM 2579 O O . SER B 1 139 ? 11.648 2.834 -8.922 1 92.75 139 SER B O 1
ATOM 2581 N N . ALA B 1 140 ? 10.242 1.362 -9.898 1 88.5 140 ALA B N 1
ATOM 2582 C CA . ALA B 1 140 ? 11.086 1.222 -11.086 1 88.5 140 ALA B CA 1
ATOM 2583 C C . ALA B 1 140 ? 10.828 2.357 -12.07 1 88.5 140 ALA B C 1
ATOM 2585 O O . ALA B 1 140 ? 11.602 2.547 -13.016 1 88.5 140 ALA B O 1
ATOM 2586 N N . GLY B 1 141 ? 9.773 3.084 -11.812 1 87.19 141 GLY B N 1
ATOM 2587 C CA . GLY B 1 141 ? 9.438 4.172 -12.719 1 87.19 141 GLY B CA 1
ATOM 2588 C C . GLY B 1 141 ? 8.773 3.697 -14 1 87.19 141 GLY B C 1
ATOM 2589 O O . GLY B 1 141 ? 8.875 4.355 -15.039 1 87.19 141 GLY B O 1
ATOM 2590 N N . CYS B 1 142 ? 8.188 2.561 -13.875 1 82.06 142 CYS B N 1
ATOM 2591 C CA . CYS B 1 142 ? 7.516 1.99 -15.031 1 82.06 142 CYS B CA 1
ATOM 2592 C C . CYS B 1 142 ? 6.148 2.633 -15.242 1 82.06 142 CYS B C 1
ATOM 2594 O O . CYS B 1 142 ? 5.402 2.846 -14.289 1 82.06 142 CYS B O 1
ATOM 2596 N N . ARG B 1 143 ? 5.871 2.953 -16.469 1 76.44 143 ARG B N 1
ATOM 2597 C CA . ARG B 1 143 ? 4.582 3.549 -16.797 1 76.44 143 ARG B CA 1
ATOM 2598 C C . ARG B 1 143 ? 3.488 2.488 -16.859 1 76.44 143 ARG B C 1
ATOM 2600 O O . ARG B 1 143 ? 2.301 2.811 -16.797 1 76.44 143 ARG B O 1
ATOM 2607 N N . GLU B 1 144 ? 3.994 1.293 -17.078 1 80.56 144 GLU B N 1
ATOM 2608 C CA . GLU B 1 144 ? 3.068 0.165 -17.062 1 80.56 144 GLU B CA 1
ATOM 2609 C C . GLU B 1 144 ? 3.51 -0.898 -16.062 1 80.56 144 GLU B C 1
ATOM 2611 O O . GLU B 1 144 ? 4.707 -1.101 -15.844 1 80.56 144 GLU B O 1
ATOM 2616 N N . ARG B 1 145 ? 2.584 -1.53 -15.469 1 86 145 ARG B N 1
ATOM 2617 C CA . ARG B 1 145 ? 2.902 -2.619 -14.555 1 86 145 ARG B CA 1
ATOM 2618 C C . ARG B 1 145 ? 3.535 -3.793 -15.297 1 86 145 ARG B C 1
ATOM 2620 O O . ARG B 1 145 ? 2.941 -4.34 -16.219 1 86 145 ARG B O 1
ATOM 2627 N N . PRO B 1 146 ? 4.723 -4.094 -14.906 1 90.94 146 PRO B N 1
ATOM 2628 C CA . PRO B 1 146 ? 5.316 -5.258 -15.57 1 90.94 146 PRO B CA 1
ATOM 2629 C C . PRO B 1 146 ? 4.637 -6.566 -15.172 1 90.94 146 PRO B C 1
ATOM 2631 O O . PRO B 1 146 ? 4.094 -6.676 -14.07 1 90.94 146 PRO B O 1
ATOM 2634 N N . SER B 1 147 ? 4.656 -7.465 -16.125 1 94.56 147 SER B N 1
ATOM 2635 C CA . SER B 1 147 ? 4.289 -8.82 -15.742 1 94.56 147 SER B CA 1
ATOM 2636 C C . SER B 1 147 ? 5.277 -9.398 -14.727 1 94.56 147 SER B C 1
ATOM 2638 O O . SER B 1 147 ? 6.391 -8.891 -14.586 1 94.56 147 SER B O 1
ATOM 2640 N N . LEU B 1 148 ? 4.844 -10.383 -14.016 1 96.31 148 LEU B N 1
ATOM 2641 C CA . LEU B 1 148 ? 5.738 -11.07 -13.094 1 96.31 148 LEU B CA 1
ATOM 2642 C C . LEU B 1 148 ? 7.004 -11.539 -13.805 1 96.31 148 LEU B C 1
ATOM 2644 O O . LEU B 1 148 ? 8.109 -11.336 -13.305 1 96.31 148 LEU B O 1
ATOM 2648 N N . ASP B 1 149 ? 6.828 -12.047 -15.031 1 95.62 149 ASP B N 1
ATOM 2649 C CA . ASP B 1 149 ? 7.953 -12.531 -15.82 1 95.62 149 ASP B CA 1
ATOM 2650 C C . ASP B 1 149 ? 8.898 -11.391 -16.188 1 95.62 149 ASP B C 1
ATOM 2652 O O . ASP B 1 149 ? 10.117 -11.539 -16.125 1 95.62 149 ASP B O 1
ATOM 2656 N N . ALA B 1 150 ? 8.328 -10.32 -16.594 1 94.31 150 ALA B N 1
ATOM 2657 C CA . ALA B 1 150 ? 9.141 -9.164 -16.969 1 94.31 150 ALA B CA 1
ATOM 2658 C C . ALA B 1 150 ? 9.93 -8.633 -15.781 1 94.31 150 ALA B C 1
ATOM 2660 O O . ALA B 1 150 ? 11.094 -8.242 -15.922 1 94.31 150 ALA B O 1
ATOM 2661 N N . ALA B 1 151 ? 9.305 -8.586 -14.633 1 94.75 151 ALA B N 1
ATOM 2662 C CA . ALA B 1 151 ? 9.969 -8.109 -13.422 1 94.75 151 ALA B CA 1
ATOM 2663 C C . ALA B 1 151 ? 11.109 -9.039 -13.023 1 94.75 151 ALA B C 1
ATOM 2665 O O . ALA B 1 151 ? 12.195 -8.578 -12.664 1 94.75 151 ALA B O 1
ATOM 2666 N N . LEU B 1 152 ? 10.859 -10.375 -13.078 1 95.88 152 LEU B N 1
ATOM 2667 C CA . LEU B 1 152 ? 11.891 -11.352 -12.758 1 95.88 152 LEU B CA 1
ATOM 2668 C C . LEU B 1 152 ? 13.109 -11.18 -13.664 1 95.88 152 LEU B C 1
ATOM 2670 O O . LEU B 1 152 ? 14.242 -11.172 -13.188 1 95.88 152 LEU B O 1
ATOM 2674 N N . ALA B 1 153 ? 12.828 -11 -14.938 1 94.44 153 ALA B N 1
ATOM 2675 C CA . ALA B 1 153 ? 13.898 -10.812 -15.906 1 94.44 153 ALA B CA 1
ATOM 2676 C C . ALA B 1 153 ? 14.68 -9.531 -15.625 1 94.44 153 ALA B C 1
ATOM 2678 O O . ALA B 1 153 ? 15.914 -9.531 -15.641 1 94.44 153 ALA B O 1
ATOM 2679 N N . ALA B 1 154 ? 13.992 -8.477 -15.367 1 89.62 154 ALA B N 1
ATOM 2680 C CA . ALA B 1 154 ? 14.609 -7.18 -15.117 1 89.62 154 ALA B CA 1
ATOM 2681 C C . ALA B 1 154 ? 15.5 -7.223 -13.875 1 89.62 154 ALA B C 1
ATOM 2683 O O . ALA B 1 154 ? 16.531 -6.551 -13.82 1 89.62 154 ALA B O 1
ATOM 2684 N N . GLU B 1 155 ? 15.117 -8.086 -12.906 1 91.06 155 GLU B N 1
ATOM 2685 C CA . GLU B 1 155 ? 15.82 -8.102 -11.633 1 91.06 155 GLU B CA 1
ATOM 2686 C C . GLU B 1 155 ? 16.828 -9.25 -11.57 1 91.06 155 GLU B C 1
ATOM 2688 O O . GLU B 1 155 ? 17.578 -9.375 -10.602 1 91.06 155 GLU B O 1
ATOM 2693 N N . GLY B 1 156 ? 16.812 -10.055 -12.508 1 92.81 156 GLY B N 1
ATOM 2694 C CA . GLY B 1 156 ? 17.703 -11.195 -12.539 1 92.81 156 GLY B CA 1
ATOM 2695 C C . GLY B 1 156 ? 17.359 -12.273 -11.531 1 92.81 156 GLY B C 1
ATOM 2696 O O . GLY B 1 156 ? 18.234 -12.914 -10.961 1 92.81 156 GLY B O 1
ATOM 2697 N N . VAL B 1 157 ? 16.141 -12.359 -11.164 1 94.81 157 VAL B N 1
ATOM 2698 C CA . VAL B 1 157 ? 15.664 -13.375 -10.234 1 94.81 157 VAL B CA 1
ATOM 2699 C C . VAL B 1 157 ? 15.164 -14.586 -11.008 1 94.81 157 VAL B C 1
ATOM 2701 O O . VAL B 1 157 ? 14.305 -14.461 -11.891 1 94.81 157 VAL B O 1
ATOM 2704 N N . PRO B 1 158 ? 15.648 -15.766 -10.711 1 94.56 158 PRO B N 1
ATOM 2705 C CA . PRO B 1 158 ? 15.234 -16.953 -11.453 1 94.56 158 PRO B CA 1
ATOM 2706 C C . PRO B 1 158 ? 13.82 -17.406 -11.109 1 94.56 158 PRO B C 1
ATOM 2708 O O . PRO B 1 158 ? 13.359 -17.203 -9.984 1 94.56 158 PRO B O 1
ATOM 2711 N N . PHE B 1 159 ? 13.172 -17.938 -12.055 1 96.5 159 PHE B N 1
ATOM 2712 C CA . PHE B 1 159 ? 11.875 -18.578 -11.852 1 96.5 159 PHE B CA 1
ATOM 2713 C C . PHE B 1 159 ? 12.016 -20.078 -11.727 1 96.5 159 PHE B C 1
ATOM 2715 O O . PHE B 1 159 ? 12.727 -20.719 -12.508 1 96.5 159 PHE B O 1
ATOM 2722 N N . GLU B 1 160 ? 11.391 -20.672 -10.773 1 94.25 160 GLU B N 1
ATOM 2723 C CA . GLU B 1 160 ? 11.391 -22.109 -10.586 1 94.25 160 GLU B CA 1
ATOM 2724 C C . GLU B 1 160 ? 9.977 -22.672 -10.641 1 94.25 160 GLU B C 1
ATOM 2726 O O . GLU B 1 160 ? 9.07 -22.172 -9.97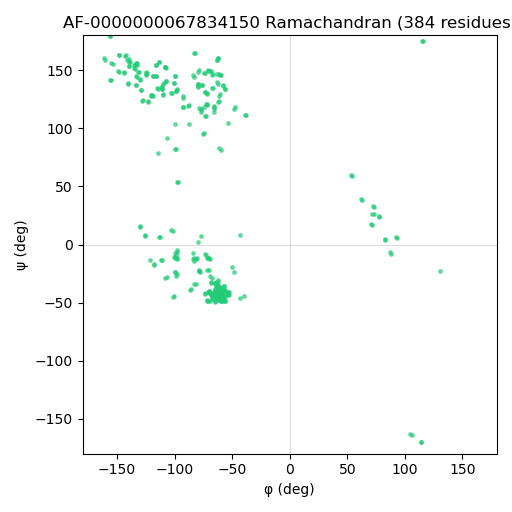7 1 94.25 160 GLU B O 1
ATOM 2731 N N . GLY B 1 161 ? 9.82 -23.688 -11.469 1 95.31 161 GLY B N 1
ATOM 2732 C CA . GLY B 1 161 ? 8.523 -24.328 -11.578 1 95.31 161 GLY B CA 1
ATOM 2733 C C . GLY B 1 161 ? 7.777 -23.953 -12.852 1 95.31 161 GLY B C 1
ATOM 2734 O O . GLY B 1 161 ? 8.383 -23.516 -13.828 1 95.31 161 GLY B O 1
ATOM 2735 N N . ARG B 1 162 ? 6.508 -24.203 -12.867 1 94.25 162 ARG B N 1
ATOM 2736 C CA . ARG B 1 162 ? 5.664 -23.922 -14.023 1 94.25 162 ARG B CA 1
ATOM 2737 C C . ARG B 1 162 ? 4.918 -22.609 -13.844 1 94.25 162 ARG B C 1
ATOM 2739 O O . ARG B 1 162 ? 4.285 -22.391 -12.812 1 94.25 162 ARG B O 1
ATOM 2746 N N . ARG B 1 163 ? 4.977 -21.797 -14.875 1 95.56 163 ARG B N 1
ATOM 2747 C CA . ARG B 1 163 ? 4.199 -20.562 -14.875 1 95.56 163 ARG B CA 1
ATOM 2748 C C . ARG B 1 163 ? 2.703 -20.859 -14.797 1 95.56 163 ARG B C 1
ATOM 2750 O O . ARG B 1 163 ? 2.234 -21.875 -15.328 1 95.56 163 ARG B O 1
ATOM 2757 N N . HIS B 1 164 ? 1.974 -20 -14.156 1 97 164 HIS B N 1
ATOM 2758 C CA . HIS B 1 164 ? 0.522 -20.062 -14.039 1 97 164 HIS B CA 1
ATOM 2759 C C . HIS B 1 164 ? 0.098 -21.219 -13.125 1 97 164 HIS B C 1
ATOM 2761 O O . HIS B 1 164 ? -1.006 -21.75 -13.266 1 97 164 HIS B O 1
ATOM 2767 N N . ARG B 1 165 ? 0.998 -21.656 -12.406 1 97.81 165 ARG B N 1
ATOM 2768 C CA . ARG B 1 165 ? 0.667 -22.359 -11.172 1 97.81 165 ARG B CA 1
ATOM 2769 C C . ARG B 1 165 ? 0.802 -21.453 -9.961 1 97.81 165 ARG B C 1
ATOM 2771 O O . ARG B 1 165 ? 1.704 -20.609 -9.906 1 97.81 165 ARG B O 1
ATOM 2778 N N . ALA B 1 166 ? -0.019 -21.641 -9.055 1 98.56 166 ALA B N 1
ATOM 2779 C CA . ALA B 1 166 ? -0.159 -20.656 -7.988 1 98.56 166 ALA B CA 1
ATOM 2780 C C . ALA B 1 166 ? 1.09 -20.609 -7.113 1 98.56 166 ALA B C 1
ATOM 2782 O O . ALA B 1 166 ? 1.589 -19.531 -6.785 1 98.56 166 ALA B O 1
ATOM 2783 N N . LEU B 1 167 ? 1.642 -21.797 -6.754 1 98.62 167 LEU B N 1
ATOM 2784 C CA . LEU B 1 167 ? 2.764 -21.812 -5.824 1 98.62 167 LEU B CA 1
ATOM 2785 C C . LEU B 1 167 ? 4.023 -21.266 -6.48 1 98.62 167 LEU B C 1
ATOM 2787 O O . LEU B 1 167 ? 4.672 -20.359 -5.934 1 98.62 167 LEU B O 1
ATOM 2791 N N . PRO B 1 168 ? 4.398 -21.719 -7.695 1 98.56 168 PRO B N 1
ATOM 2792 C CA . PRO B 1 168 ? 5.566 -21.141 -8.359 1 98.56 168 PRO B CA 1
ATOM 2793 C C . PRO B 1 168 ? 5.453 -19.625 -8.531 1 98.56 168 PRO B C 1
ATOM 2795 O O . PRO B 1 168 ? 6.438 -18.906 -8.352 1 98.56 168 PRO B O 1
ATOM 2798 N N . ASP B 1 169 ? 4.289 -19.109 -8.859 1 98.75 169 ASP B N 1
ATOM 2799 C CA . ASP B 1 169 ? 4.105 -17.672 -9.039 1 98.75 169 ASP B CA 1
ATOM 2800 C C . ASP B 1 169 ? 4.199 -16.938 -7.711 1 98.75 169 ASP B C 1
ATOM 2802 O O . ASP B 1 169 ? 4.75 -15.836 -7.645 1 98.75 169 ASP B O 1
ATOM 2806 N N . ALA B 1 170 ? 3.623 -17.516 -6.637 1 98.75 170 ALA B N 1
ATOM 2807 C CA . ALA B 1 170 ? 3.762 -16.922 -5.305 1 98.75 170 ALA B CA 1
ATOM 2808 C C . ALA B 1 170 ? 5.227 -16.891 -4.871 1 98.75 170 ALA B C 1
ATOM 2810 O O . ALA B 1 170 ? 5.688 -15.906 -4.293 1 98.75 170 ALA B O 1
ATOM 2811 N N . LEU B 1 171 ? 5.938 -18 -5.133 1 98.56 171 LEU B N 1
ATOM 2812 C CA . LEU B 1 171 ? 7.359 -18.078 -4.812 1 98.56 171 LEU B CA 1
ATOM 2813 C C . LEU B 1 171 ? 8.141 -17 -5.555 1 98.56 171 LEU B C 1
ATOM 2815 O O . LEU B 1 171 ? 9.023 -16.359 -4.977 1 98.56 171 LEU B O 1
ATOM 2819 N N . ALA B 1 172 ? 7.816 -16.844 -6.797 1 98.5 172 ALA B N 1
ATOM 2820 C CA . ALA B 1 172 ? 8.477 -15.82 -7.602 1 98.5 172 ALA B CA 1
ATOM 2821 C C . ALA B 1 172 ? 8.227 -14.43 -7.023 1 98.5 172 ALA B C 1
ATOM 2823 O O . ALA B 1 172 ? 9.148 -13.617 -6.938 1 98.5 172 ALA B O 1
ATOM 2824 N N . THR B 1 173 ? 7 -14.156 -6.68 1 98.5 173 THR B N 1
ATOM 2825 C CA . THR B 1 173 ? 6.645 -12.883 -6.066 1 98.5 173 THR B CA 1
ATOM 2826 C C . THR B 1 173 ? 7.445 -12.656 -4.789 1 98.5 173 THR B C 1
ATOM 2828 O O . THR B 1 173 ? 7.988 -11.57 -4.574 1 98.5 173 THR B O 1
ATOM 2831 N N . MET B 1 174 ? 7.539 -13.719 -3.943 1 98.38 174 MET B N 1
ATOM 2832 C CA . MET B 1 174 ? 8.281 -13.609 -2.693 1 98.38 174 MET B CA 1
ATOM 2833 C C . MET B 1 174 ? 9.758 -13.336 -2.963 1 98.38 174 MET B C 1
ATOM 2835 O O . MET B 1 174 ? 10.359 -12.461 -2.334 1 98.38 174 MET B O 1
ATOM 2839 N N . ARG B 1 175 ? 10.312 -14.023 -3.877 1 97.62 175 ARG B N 1
ATOM 2840 C CA . ARG B 1 175 ? 11.727 -13.844 -4.191 1 97.62 175 ARG B CA 1
ATOM 2841 C C . ARG B 1 175 ? 12 -12.43 -4.699 1 97.62 175 ARG B C 1
ATOM 2843 O O . ARG B 1 175 ? 13.023 -11.828 -4.363 1 97.62 175 ARG B O 1
ATOM 2850 N N . LEU B 1 176 ? 11.125 -11.945 -5.543 1 96.88 176 LEU B N 1
ATOM 2851 C CA . LEU B 1 176 ? 11.258 -10.57 -6.016 1 96.88 176 LEU B CA 1
ATOM 2852 C C . LEU B 1 176 ? 11.211 -9.594 -4.852 1 96.88 176 LEU B C 1
ATOM 2854 O O . LEU B 1 176 ? 11.977 -8.625 -4.809 1 96.88 176 LEU B O 1
ATOM 2858 N N . PHE B 1 177 ? 10.273 -9.836 -3.936 1 97.06 177 PHE B N 1
ATOM 2859 C CA . PHE B 1 177 ? 10.156 -8.953 -2.781 1 97.06 177 PHE B CA 1
ATOM 2860 C C . PHE B 1 177 ? 11.43 -8.984 -1.946 1 97.06 177 PHE B C 1
ATOM 2862 O O . PHE B 1 177 ? 11.922 -7.945 -1.506 1 97.06 177 PHE B O 1
ATOM 2869 N N . LEU B 1 178 ? 11.906 -10.172 -1.691 1 96 178 LEU B N 1
ATOM 2870 C CA . LEU B 1 178 ? 13.102 -10.32 -0.872 1 96 178 LEU B CA 1
ATOM 2871 C C . LEU B 1 178 ? 14.305 -9.656 -1.538 1 96 178 LEU B C 1
ATOM 2873 O O . LEU B 1 178 ? 15.125 -9.031 -0.863 1 96 178 LEU B O 1
ATOM 2877 N N . ALA B 1 179 ? 14.398 -9.797 -2.865 1 93.44 179 ALA B N 1
ATOM 2878 C CA . ALA B 1 179 ? 15.453 -9.102 -3.596 1 93.44 179 ALA B CA 1
ATOM 2879 C C . ALA B 1 179 ? 15.305 -7.586 -3.467 1 93.44 179 ALA B C 1
ATOM 2881 O O . ALA B 1 179 ? 16.297 -6.875 -3.287 1 93.44 179 ALA B O 1
ATOM 2882 N N . PHE B 1 180 ? 14.133 -7.145 -3.617 1 92.69 180 PHE B N 1
ATOM 2883 C CA . PHE B 1 180 ? 13.781 -5.738 -3.453 1 92.69 180 PHE B CA 1
ATOM 2884 C C . PHE B 1 180 ? 14.188 -5.238 -2.072 1 92.69 180 PHE B C 1
ATOM 2886 O O . PHE B 1 180 ? 14.805 -4.176 -1.947 1 92.69 180 PHE B O 1
ATOM 2893 N N . ALA B 1 181 ? 13.844 -5.977 -1.001 1 93.06 181 ALA B N 1
ATOM 2894 C CA . ALA B 1 181 ? 14.148 -5.641 0.387 1 93.06 181 ALA B CA 1
ATOM 2895 C C . ALA B 1 181 ? 15.656 -5.629 0.623 1 93.06 181 ALA B C 1
ATOM 2897 O O . ALA B 1 181 ? 16.172 -4.773 1.347 1 93.06 181 ALA B O 1
ATOM 2898 N N . ALA B 1 182 ? 16.344 -6.523 -0.006 1 91.31 182 ALA B N 1
ATOM 2899 C CA . ALA B 1 182 ? 17.797 -6.609 0.145 1 91.31 182 ALA B CA 1
ATOM 2900 C C . ALA B 1 182 ? 18.469 -5.336 -0.352 1 91.31 182 ALA B C 1
ATOM 2902 O O . ALA B 1 182 ? 19.453 -4.887 0.229 1 91.31 182 ALA B O 1
ATOM 2903 N N . ARG B 1 183 ? 17.953 -4.754 -1.37 1 88.56 183 ARG B N 1
ATOM 2904 C CA . ARG B 1 183 ? 18.516 -3.539 -1.943 1 88.56 183 ARG B CA 1
ATOM 2905 C C . ARG B 1 183 ? 18.312 -2.348 -1.017 1 88.56 183 ARG B C 1
ATOM 2907 O O . ARG B 1 183 ? 19 -1.338 -1.126 1 88.56 183 ARG B O 1
ATOM 2914 N N . GLN B 1 184 ? 17.375 -2.461 -0.185 1 86.62 184 GLN B N 1
ATOM 2915 C CA . GLN B 1 184 ? 17.062 -1.367 0.733 1 86.62 184 GLN B CA 1
ATOM 2916 C C . GLN B 1 184 ? 17.969 -1.415 1.962 1 86.62 184 GLN B C 1
ATOM 2918 O O . GLN B 1 184 ? 18 -0.471 2.756 1 86.62 184 GLN B O 1
ATOM 2923 N N . ARG B 1 185 ? 18.766 -2.467 2.09 1 85.38 185 ARG B N 1
ATOM 2924 C CA . ARG B 1 185 ? 19.547 -2.668 3.299 1 85.38 185 ARG B CA 1
ATOM 2925 C C . ARG B 1 185 ? 21.047 -2.564 2.998 1 85.38 185 ARG B C 1
ATOM 2927 O O . ARG B 1 185 ? 21.672 -3.547 2.596 1 85.38 185 ARG B O 1
ATOM 2934 N N . PRO B 1 186 ? 21.672 -1.201 2.834 1 64.75 186 PRO B N 1
ATOM 2935 C CA . PRO B 1 186 ? 23.078 -0.919 2.48 1 64.75 186 PRO B CA 1
ATOM 2936 C C . PRO B 1 186 ? 24.062 -1.807 3.232 1 64.75 186 PRO B C 1
ATOM 2938 O O . PRO B 1 186 ? 25.188 -1.994 2.781 1 64.75 186 PRO B O 1
ATOM 2941 N N . GLY B 1 187 ? 23.859 -2.785 3.965 1 58.62 187 GLY B N 1
ATOM 2942 C CA . GLY B 1 187 ? 24.766 -3.732 4.59 1 58.62 187 GLY B CA 1
ATOM 2943 C C . GLY B 1 187 ? 24.5 -5.172 4.199 1 58.62 187 GLY B C 1
ATOM 2944 O O . GLY B 1 187 ? 25.281 -6.066 4.5 1 58.62 187 GLY B O 1
ATOM 2945 N N . LEU B 1 188 ? 23.422 -5.418 3.613 1 51.53 188 LEU B N 1
ATOM 2946 C CA . LEU B 1 188 ? 23.094 -6.758 3.139 1 51.53 188 LEU B CA 1
ATOM 2947 C C . LEU B 1 188 ? 23.375 -6.895 1.649 1 51.53 188 LEU B C 1
ATOM 2949 O O . LEU B 1 188 ? 23.188 -5.945 0.885 1 51.53 188 LEU B O 1
ATOM 2953 N N . SER B 1 189 ? 24.484 -7.574 1.253 1 41 189 SER B N 1
ATOM 2954 C CA . SER B 1 189 ? 24.734 -7.848 -0.157 1 41 189 SER B CA 1
ATOM 2955 C C . SER B 1 189 ? 23.5 -8.406 -0.849 1 41 189 SER B C 1
ATOM 2957 O O . SER B 1 189 ? 22.812 -9.266 -0.295 1 41 189 SER B O 1
ATOM 2959 N N . PRO B 1 190 ? 22.922 -7.762 -1.865 1 41.16 190 PRO B N 1
ATOM 2960 C CA . PRO B 1 190 ? 21.797 -8.297 -2.625 1 41.16 190 PRO B CA 1
ATOM 2961 C C . PRO B 1 190 ? 21.953 -9.773 -2.965 1 41.16 190 PRO B C 1
ATOM 2963 O O . PRO B 1 190 ? 20.969 -10.469 -3.201 1 41.16 190 PRO B O 1
ATOM 2966 N N . GLY B 1 191 ? 23.062 -10.25 -3.432 1 38.06 191 GLY B N 1
ATOM 2967 C CA . GLY B 1 191 ? 23.359 -11.625 -3.809 1 38.06 191 GLY B CA 1
ATOM 2968 C C . GLY B 1 191 ? 22.938 -12.633 -2.756 1 38.06 191 GLY B C 1
ATOM 2969 O O . GLY B 1 191 ? 23.094 -13.844 -2.943 1 38.06 191 GLY B O 1
ATOM 2970 N N . ALA B 1 192 ? 22.844 -12.203 -1.562 1 37.53 192 ALA B N 1
ATOM 2971 C CA . ALA B 1 192 ? 22.75 -13.234 -0.526 1 37.53 192 ALA B CA 1
ATOM 2972 C C . ALA B 1 192 ? 21.359 -13.836 -0.474 1 37.53 192 ALA B C 1
ATOM 2974 O O . ALA B 1 192 ? 20.984 -14.484 0.506 1 37.53 192 ALA B O 1
ATOM 2975 N N . VAL B 1 193 ? 20.5 -13.469 -1.429 1 34.31 193 VAL B N 1
ATOM 2976 C CA . VAL B 1 193 ? 19.25 -14.203 -1.415 1 34.31 193 VAL B CA 1
ATOM 2977 C C . VAL B 1 193 ? 19.469 -15.617 -1.951 1 34.31 193 VAL B C 1
ATOM 2979 O O . VAL B 1 193 ? 19.891 -15.797 -3.092 1 34.31 193 VAL B O 1
ATOM 2982 N N . PRO B 1 194 ? 19.25 -16.641 -1.217 1 33.31 194 PRO B N 1
ATOM 2983 C CA . PRO B 1 194 ? 19.5 -17.969 -1.789 1 33.31 194 PRO B CA 1
ATOM 2984 C C . PRO B 1 194 ? 18.656 -18.25 -3.027 1 33.31 194 PRO B C 1
ATOM 2986 O O . PRO B 1 194 ? 17.562 -17.703 -3.17 1 33.31 194 PRO B O 1
#

Solvent-accessible surface area (backbone atoms only — not comparable to full-atom values): 20455 Å² total; per-residue (Å²): 123,87,77,53,45,37,46,40,38,33,19,39,27,66,31,56,39,42,49,81,91,52,67,56,91,89,36,52,73,36,64,36,25,44,6,38,28,33,29,31,39,65,77,51,40,80,73,50,71,49,66,45,47,20,29,57,88,54,47,67,57,31,74,54,30,22,70,59,39,66,51,45,48,66,52,31,64,71,70,23,37,51,59,67,57,50,51,51,52,49,41,72,75,64,47,38,69,35,31,36,35,34,25,75,44,66,53,63,62,52,48,46,53,51,23,58,76,69,72,40,83,61,57,64,45,73,93,41,43,38,43,45,38,55,53,50,16,45,35,66,30,30,55,56,71,58,52,72,68,54,46,29,61,74,69,70,49,80,81,63,79,55,71,63,29,22,41,38,48,5,48,41,49,42,50,51,48,46,46,54,19,26,57,65,31,90,84,48,62,52,81,67,56,126,124,88,74,56,44,35,46,40,38,33,18,38,28,66,32,56,38,41,48,82,90,51,67,56,92,90,38,52,72,38,65,35,26,43,7,39,28,35,28,32,39,64,77,56,40,79,73,51,70,49,67,46,47,20,28,56,87,52,47,68,55,30,76,54,28,21,69,60,40,67,52,44,47,64,52,31,64,72,68,22,36,50,59,68,58,50,52,51,50,48,40,71,75,64,47,40,68,35,31,33,34,33,23,77,46,67,53,65,61,53,49,44,54,51,23,58,75,71,72,37,84,62,57,64,46,72,93,41,44,37,42,44,36,56,53,50,15,45,34,65,30,30,57,54,72,59,51,73,67,55,48,28,61,76,67,69,49,82,80,64,79,54,71,63,28,23,40,35,48,6,48,42,49,40,51,52,48,46,48,55,20,26,54,67,34,95,82,47,66,55,80,71,56,129

Sequence (388 aa):
MRTHCTDRILAIDTEWTCWEGGAPPGMRSEILEIGIVEADVATLEILREESWLVRPAYSEVSGYCERLTGIAGDEARRFGRPLPEVMRTLTKQFGPSRKALVSWGDDLGGIEAECRAFGVENPFRRELAVDFGLVHALSAGCRERPSLDAALAAEGVPFEGRRHRALPDALATMRLFLAFAARQRPGLSPGAVPMRTHCTDRILAIDTEWTCWEGGAPPGMRSEILEIGIVEADVATLEILREESWLVRPAYSEVSGYCERLTGIAGDEARRFGRPLPEVMRTLTKQFGPSRKALVSWGDDLGGIEAECRAFGVENPFRRELAVDFGLVHALSAGCRERPSLDAALAAEGVPFEGRRHRALPDALATMRLFLAFAARQRPGLSPGAVP

InterPro domains:
  IPR012337 Ribonuclease H-like superfamily [SSF53098] (6-184)
  IPR013520 Ribonuclease H-like domain [PF00929] (11-177)
  IPR013520 Ribonuclease H-like domain [SM00479] (8-186)
  IPR036397 Ribonuclease H superfamily [G3DSA:3.30.420.10] (1-187)
  IPR047201 ERI-1-like, DEDDh 3'-5' exonuclease domain [cd06133] (9-177)
  IPR051274 3'-5' Exoribonuclease [PTHR23044] (7-180)

Radius of gyration: 22.04 Å; Cα contacts (8 Å, |Δi|>4): 799; chains: 2; bounding box: 49×65×51 Å

Foldseek 3Di:
DPQFDEQKAKFKFWFWAADDPGADPQADIDTQKMKMWMDGLVVLGTDDIDMAGAQDDGGFRDPVNCVQQVQHRVNSHPRHYHPQVVQVVCCVPPVQLRHAYEYQDPVVVRNVVNCVVVVHDDSHDPVRYDNVQVVQCVVVVHPDRDDLVVLCVVLVNDQDDDPNHIHSRRVSRSLSVSLVSQVVDVPRDSVPND/DQQFDEQKEKFKFWFWAADDPGADPQADIDTQKMKMWMDGLVVLGTDDIDMAGAADDGGFRDPVNCVQQVQHRVNSNPRHYHPQVVQVVCCVPPVQLRHAYEYQDPVVVRNVVNCVVVVHDDSHDPVRYDNVQVVQCVVVVHPDRDDLVVLCVVLVNDFDDDPNHIHSRRVSRSLSVSLVSQVVPVVRDSVPND

pLDDT: mean 91.99, std 13.47, range [29.84, 98.88]

Nearest PDB structures (foldseek):
  4l8r-assembly1_B  TM=8.472E-01  e=4.375E-13  Homo sapiens
  4l8r-assembly2_E  TM=8.102E-01  e=2.764E-13  Homo sapiens
  1zbu-assembly4_D  TM=8.715E-01  e=3.810E-12  Homo sapiens
  4qoz-assembly1_B  TM=8.364E-01  e=2.571E-12  Homo sapiens
  7wrn-assembly1_A  TM=7.199E-01  e=2.484E-07  Homo sapiens